Protein AF-0000000077536814 (afdb_homodimer)

Solvent-accessible surface area (backbone atoms only — not comparable to full-atom values): 34846 Å² total; per-residue (Å²): 125,81,82,84,82,74,72,46,80,78,56,89,90,61,61,49,38,73,78,50,55,69,51,70,66,58,46,52,58,55,46,63,73,68,57,80,87,71,76,65,80,80,79,52,71,68,36,74,45,80,50,88,92,28,63,33,37,34,39,66,46,78,23,62,28,64,68,51,63,42,46,37,22,32,36,36,22,57,49,89,55,90,41,65,33,38,38,41,33,38,28,87,66,47,32,38,70,61,44,50,69,45,35,34,54,41,20,74,75,43,26,19,27,39,20,39,21,52,80,19,26,44,78,14,38,45,70,60,20,58,43,34,50,61,50,43,21,52,29,49,53,41,36,36,43,73,74,68,48,64,54,28,32,39,36,24,24,36,59,21,22,56,22,45,49,39,38,34,33,78,38,36,90,28,33,56,17,37,37,44,24,38,57,78,63,91,53,50,44,70,51,40,50,53,63,50,62,54,41,49,40,19,68,77,70,47,57,50,76,41,29,55,59,36,40,51,46,52,50,68,40,34,45,65,45,73,40,74,65,40,70,64,50,48,50,52,38,14,32,43,43,57,37,84,50,23,57,68,24,47,32,44,37,41,42,23,36,46,72,68,34,51,42,42,36,37,69,73,58,28,38,67,43,29,46,31,29,33,34,36,42,35,21,51,55,18,60,63,48,56,59,84,67,67,45,64,72,67,52,46,73,47,28,75,53,31,84,38,78,44,81,43,71,36,64,23,4,61,51,18,60,54,35,24,46,68,61,39,40,53,50,50,54,52,45,51,51,64,37,63,76,104,126,80,80,85,82,72,70,45,79,79,56,89,89,61,61,48,39,74,78,50,54,70,51,70,66,59,47,52,56,54,45,64,73,69,56,79,87,74,77,66,80,78,80,52,72,68,36,73,46,80,51,89,95,27,63,34,37,33,39,66,47,78,23,62,28,62,69,51,63,42,46,35,22,33,35,36,22,55,50,90,55,89,42,64,32,38,38,41,32,37,28,86,68,47,30,39,70,62,42,50,68,46,33,33,54,41,22,74,72,45,26,18,28,36,20,39,21,53,81,18,26,42,77,13,38,46,69,59,19,57,43,34,50,60,49,41,21,52,31,50,52,43,37,36,43,72,74,69,46,63,55,28,34,40,36,25,24,36,60,21,21,58,21,44,49,40,38,35,32,77,38,35,89,27,31,57,17,37,36,43,25,38,59,80,62,92,54,48,44,72,53,40,48,54,61,51,62,54,41,48,40,21,69,76,69,48,58,50,76,41,31,56,59,37,39,51,45,51,51,67,40,33,45,66,45,75,39,73,64,41,70,63,52,47,49,50,38,12,33,42,43,55,35,83,51,24,60,67,25,49,32,43,39,40,43,23,34,46,72,67,34,51,41,43,37,37,68,74,60,27,38,66,43,28,45,33,27,33,35,36,41,35,22,52,54,17,61,63,48,57,58,86,67,67,45,64,72,66,51,46,73,47,28,75,51,31,83,38,78,47,80,43,71,36,65,24,4,60,50,20,59,54,34,24,46,69,61,40,40,53,50,49,53,53,45,52,51,64,36,61,75,104

Secondary structure (DSSP, 8-state):
------PPPPPTT---GGGTPPPHHHHHHHHHHH-S--PPPPP-TT-EEEETTEEEEEEEEEEEETTEEEEEEEEEES---SSPPEEEE--TT--GGGGHHHHHHHHHTT--EEEEPPTTSTTS--SSS--SHHHHHHHHHHHHHHTT--SEEEEE-THHHHHHHHHHHH-TTTEEEEEE-SS--S---GGG-THHHHHHTHHHH-TTT-HHHHHHHHHHHH-SSPPTTHHHHHHHHHHHHTSTTHHHHHHHHHHH--HHHHHHHIIIIIGGG--S-EEEEEETT-SSS-GGG--HHHHHHH-TT-S-EEEEEESSSTTHHHHSHHHHHHHHHHHHHHHHT-/------PPPPPTT---GGGTPPPHHHHHHHHHHH-S--PPPPP-TT-EEEETTEEEEEEEEEEEETTEEEEEEEEEES---SSPPEEEE--TT--GGGGHHHHHHHHHTT--EEEEPPTTSTTS--SSS--SHHHHHHHHHHHHHHTT--SEEEEE-THHHHHHHHHHHH-TTTEEEEEE-SS--S---GGG-THHHHHHTHHHH-TTT-HHHHHHHHHHHH-SSPPTTHHHHHHHHHHHHTSTTHHHHHHHHHHH--HHHHHHHIIIIIGGG--S-EEEEEETT-SSS-GGG--HHHHHHH-TT-S-EEEEEESSSTTHHHHSHHHHHHHHHHHHHHHHT-

Radius of gyration: 26.82 Å; Cα contacts (8 Å, |Δi|>4): 1443; chains: 2; bounding box: 50×74×69 Å

Nearest PDB structures (foldseek):
  7jqy-assembly1_B  TM=7.932E-01  e=2.832E-19  Burkholderia cenocepacia J2315
  7jqx-assembly1_A  TM=7.940E-01  e=9.744E-19  Burkholderia cenocepacia J2315
  7jqz-assembly1_J  TM=7.040E-01  e=1.153E-17  Burkholderia orbicola MC0-3
  4k2a-assembly2_B  TM=7.573E-01  e=2.318E-16  Bradyrhizobium elkanii
  6xy9-assembly1_B  TM=7.364E-01  e=1.354E-15  Bradyrhizobium elkanii USDA 94

Foldseek 3Di:
DFPDDDADDDDPVAFQLVVLFDDPVVLVVVQVVLPDFDADDADDAQDWDADPNWIKGKHWDWFDAQVRTWIKIKIKTADDDDDAAEEEEEAPPFFLLLCVLLRNVVNVVHHIYMYIGQDLFFPIHLDDGDLALLRSLVNVQRVCVVVPQQAYAYAYAHSRLLNVLNNLQVPVVRHLEYAREFADAQHDDVSLVVCLVVLLCCVPPVLLVQLLSNLSSVCSSWKPADFDVNSVSSSVSSNRSPPPNSSPRVSVNSVNDPSVRSNSCNQRPRQCRRQAAYEYEYACAANRDHPVNPDPVVSCVRNVNHPHYYYHHAYIYRSSCRRPVPRVSVVVVVRVVVSVVD/DFPDDDADDDDPVAFQLVVLFDDPVVLVVVDVVLPDFDADDADDAQDWDADPNWIKGKHWDWFDAQVRTWIKIKIKTADDDDDAAEEEEEAPPFFLLLCVLLRNVVNVVHHIYMYIGQDLFFPIHLDDGDLALLRSLVNVQRVCVVVPQQAYAYAYAHSRLLSVLNNLQVPVVRHLEYAREFADAQHDDVSLVVCLVVLLCCVPPVLLVQLLSNLSRVCSSWKPADFVVNSVSSSVSSNRSPPPNSSPRVSVNSVNDPSVRSNSCNQRPRQCRRQAAYEYEYACAANRDHPVVPDPVVSCVRNVRHPHYYYHYAYIYRSSCRRPVPRVSVVVVVRVVVSVVD

Sequence (684 aa):
MAEKLTYTELPPRMKPVSELKPSPEQVVKRLAEFGPLIPRQPDTDGSVEHLCDATFTHHFVESPGDYDTVSFHYVTCGSEGKQKPVVFLHGLPDSWFEWHQHMASLAEDGYFCIAPDLKGYGQSSKEPGDYRHEGAAEQLAAMLLKIGIEKFYLVTHDRGTVQGDYIAALFPDRVLGYVRGEQHLIHYNPALSSQHALFLHAPYNGIMEDPQRLALTAYMWFTAREIPDGAATLQRVAQELAYEGISKAVPRYYGASTFHQEWLDRRRRLMGKWECPIVIMQGYDSPTQPREWFNLEEIQGLVPRAKVLEVKFIPGGHFWPLESPTETTAALREALKVLGNLMAEKLTYTELPPRMKPVSELKPSPEQVVKRLAEFGPLIPRQPDTDGSVEHLCDATFTHHFVESPGDYDTVSFHYVTCGSEGKQKPVVFLHGLPDSWFEWHQHMASLAEDGYFCIAPDLKGYGQSSKEPGDYRHEGAAEQLAAMLLKIGIEKFYLVTHDRGTVQGDYIAALFPDRVLGYVRGEQHLIHYNPALSSQHALFLHAPYNGIMEDPQRLALTAYMWFTAREIPDGAATLQRVAQELAYEGISKAVPRYYGASTFHQEWLDRRRRLMGKWECPIVIMQGYDSPTQPREWFNLEEIQGLVPRAKVLEVKFIPGGHFWPLESPTETTAALREALKVLGNL

Organism: Fusarium solani (NCBI:txid169388)

pLDDT: mean 96.03, std 5.63, range [42.81, 98.94]

InterPro domains:
  IPR000073 Alpha/beta hydrolase fold-1 [PF00561] (84-324)
  IPR000639 Epox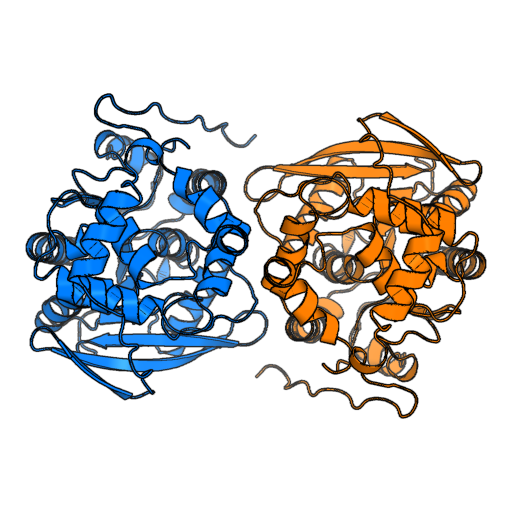ide hydrolase-like [PR00412] (90-108)
  IPR000639 Epoxide hydrolase-like [PR00412] (110-125)
  IPR000639 Epoxide hydrolase-like [PR00412] (168-181)
  IPR000639 Epoxide hydrolase-like [PR00412] (313-335)
  IPR029058 Alpha/Beta hydrolase fold [G3DSA:3.40.50.1820] (40-335)
  IPR029058 Alpha/Beta hydrolase fold [SSF53474] (55-337)

Structure (mmCIF, N/CA/C/O backbone):
data_AF-0000000077536814-model_v1
#
loop_
_entity.id
_entity.type
_entity.pdbx_description
1 polymer 'Alpha/Beta hydrolase protein'
#
loop_
_atom_site.group_PDB
_atom_site.id
_atom_site.type_symbol
_atom_site.label_atom_id
_atom_site.label_alt_id
_atom_site.label_comp_id
_atom_site.label_asym_id
_atom_site.label_entity_id
_atom_site.label_seq_id
_atom_site.pdbx_PDB_ins_code
_atom_site.Cartn_x
_atom_site.Cartn_y
_atom_site.Cartn_z
_atom_site.occupancy
_atom_site.B_iso_or_equiv
_atom_site.auth_seq_id
_atom_site.auth_comp_id
_atom_site.auth_asym_id
_atom_site.auth_atom_id
_atom_site.pdbx_PDB_model_num
ATOM 1 N N . MET A 1 1 ? -24.391 3.895 -11.727 1 43.03 1 MET A N 1
ATOM 2 C CA . MET A 1 1 ? -24.047 3.195 -10.492 1 43.03 1 MET A CA 1
ATOM 3 C C . MET A 1 1 ? -23.406 1.846 -10.789 1 43.03 1 MET A C 1
ATOM 5 O O . MET A 1 1 ? -23.844 1.136 -11.703 1 43.03 1 MET A O 1
ATOM 9 N N . ALA A 1 2 ? -22.203 1.722 -10.297 1 59 2 ALA A N 1
ATOM 10 C CA . ALA A 1 2 ? -21.547 0.442 -10.586 1 59 2 ALA A CA 1
ATOM 11 C C . ALA A 1 2 ? -22.438 -0.725 -10.148 1 59 2 ALA A C 1
ATOM 13 O O . ALA A 1 2 ? -23.188 -0.615 -9.18 1 59 2 ALA A O 1
ATOM 14 N N . GLU A 1 3 ? -22.703 -1.732 -11 1 67.31 3 GLU A N 1
ATOM 15 C CA . GLU A 1 3 ? -23.453 -2.949 -10.711 1 67.31 3 GLU A CA 1
ATOM 16 C C . GLU A 1 3 ? -23.141 -3.471 -9.312 1 67.31 3 GLU A C 1
ATOM 18 O O . GLU A 1 3 ? -21.969 -3.518 -8.914 1 67.31 3 GLU A O 1
ATOM 23 N N . LYS A 1 4 ? -24.156 -3.541 -8.477 1 81.19 4 LYS A N 1
ATOM 24 C CA . LYS A 1 4 ? -23.969 -4.141 -7.156 1 81.19 4 LYS A CA 1
ATOM 25 C C . LYS A 1 4 ? -23.719 -5.645 -7.266 1 81.19 4 LYS A C 1
ATOM 27 O O . LYS A 1 4 ? -24.578 -6.391 -7.734 1 81.19 4 LYS A O 1
ATOM 32 N N . LEU A 1 5 ? -22.531 -6.055 -7.059 1 91.25 5 LEU A N 1
ATOM 33 C CA . LEU A 1 5 ? -22.156 -7.461 -7.098 1 91.25 5 LEU A CA 1
ATOM 34 C C . LEU A 1 5 ? -22.469 -8.141 -5.77 1 91.25 5 LEU A C 1
ATOM 36 O O . LEU A 1 5 ? -22.234 -7.57 -4.703 1 91.25 5 LEU A O 1
ATOM 40 N N . THR A 1 6 ? -23.109 -9.312 -5.883 1 94.25 6 THR A N 1
ATOM 41 C CA . THR A 1 6 ? -23.453 -10.109 -4.703 1 94.25 6 THR A CA 1
ATOM 42 C C . THR A 1 6 ? -22.531 -11.328 -4.59 1 94.25 6 THR A C 1
ATOM 44 O O . THR A 1 6 ? -22.109 -11.875 -5.605 1 94.25 6 THR A O 1
ATOM 47 N N . TYR A 1 7 ? -22.344 -11.734 -3.355 1 96.5 7 TYR A N 1
ATOM 48 C CA . TYR A 1 7 ? -21.531 -12.922 -3.121 1 96.5 7 TYR A CA 1
ATOM 49 C C . TYR A 1 7 ? -22.25 -14.172 -3.623 1 96.5 7 TYR A C 1
ATOM 51 O O . TYR A 1 7 ? -23.469 -14.305 -3.469 1 96.5 7 TYR A O 1
ATOM 59 N N . THR A 1 8 ? -21.5 -15.031 -4.199 1 97.25 8 THR A N 1
ATOM 60 C CA . THR A 1 8 ? -22.062 -16.297 -4.688 1 97.25 8 THR A CA 1
ATOM 61 C C . THR A 1 8 ? -22.172 -17.312 -3.555 1 97.25 8 THR A C 1
ATOM 63 O O . THR A 1 8 ? -21.25 -17.453 -2.752 1 97.25 8 THR A O 1
ATOM 66 N N . GLU A 1 9 ? -23.266 -18 -3.562 1 96.94 9 GLU A N 1
ATOM 67 C CA . GLU A 1 9 ? -23.438 -19.047 -2.561 1 96.94 9 GLU A CA 1
ATOM 68 C C . GLU A 1 9 ? -22.469 -20.203 -2.791 1 96.94 9 GLU A C 1
ATOM 70 O O . GLU A 1 9 ? -22.156 -20.547 -3.934 1 96.94 9 GLU A O 1
ATOM 75 N N . LEU A 1 10 ? -22.047 -20.797 -1.679 1 97.25 10 LEU A N 1
ATOM 76 C CA . LEU A 1 10 ? -21.141 -21.922 -1.794 1 97.25 10 LEU A CA 1
ATOM 77 C C . LEU A 1 10 ? -21.844 -23.125 -2.4 1 97.25 10 LEU A C 1
ATOM 79 O O . LEU A 1 10 ? -22.984 -23.438 -2.035 1 97.25 10 LEU A O 1
ATOM 83 N N . PRO A 1 11 ? -21.219 -23.812 -3.363 1 96.94 11 PRO A N 1
ATOM 84 C CA . PRO A 1 11 ? -21.75 -25.109 -3.75 1 96.94 11 PRO A CA 1
ATOM 85 C C . PRO A 1 11 ? -21.812 -26.094 -2.582 1 96.94 11 PRO A C 1
ATOM 87 O O . PRO A 1 11 ? -21.016 -26 -1.645 1 96.94 11 PRO A O 1
ATOM 90 N N . PRO A 1 12 ? -22.672 -27.094 -2.676 1 95.94 12 PRO A N 1
ATOM 91 C CA . PRO A 1 12 ? -22.875 -28.016 -1.564 1 95.94 12 PRO A CA 1
ATOM 92 C C . PRO A 1 12 ? -21.609 -28.766 -1.176 1 95.94 12 PRO A C 1
ATOM 94 O O . PRO A 1 12 ? -21.422 -29.109 -0.006 1 95.94 12 PRO A O 1
ATOM 97 N N . ARG A 1 13 ? -20.719 -28.938 -2.045 1 94.81 13 ARG A N 1
ATOM 98 C CA . ARG A 1 13 ? -19.516 -29.719 -1.797 1 94.81 13 ARG A CA 1
ATOM 99 C C . ARG A 1 13 ? -18.484 -28.922 -1.023 1 94.81 13 ARG A C 1
ATOM 101 O O . ARG A 1 13 ? -17.531 -29.484 -0.48 1 94.81 13 ARG A O 1
ATOM 108 N N . MET A 1 14 ? -18.672 -27.625 -0.98 1 96.38 14 MET A N 1
ATOM 109 C CA . MET A 1 14 ? -17.625 -26.75 -0.463 1 96.38 14 MET A CA 1
ATOM 110 C C . MET A 1 14 ? -17.844 -26.453 1.016 1 96.38 14 MET A C 1
ATOM 112 O O . MET A 1 14 ? -18.984 -26.344 1.465 1 96.38 14 MET A O 1
ATOM 116 N N . LYS A 1 15 ? -16.797 -26.359 1.771 1 96.25 15 LYS A N 1
ATOM 117 C CA . LYS A 1 15 ? -16.766 -25.875 3.15 1 96.25 15 LYS A CA 1
ATOM 118 C C . LYS A 1 15 ? -15.961 -24.594 3.273 1 96.25 15 LYS A C 1
ATOM 120 O O . LYS A 1 15 ? -15.055 -24.344 2.473 1 96.25 15 LYS A O 1
ATOM 125 N N . PRO A 1 16 ? -16.359 -23.781 4.34 1 96.62 16 PRO A N 1
ATOM 126 C CA . PRO A 1 16 ? -15.492 -22.625 4.582 1 96.62 16 PRO A CA 1
ATOM 127 C C . PRO A 1 16 ? -14.031 -23.016 4.801 1 96.62 16 PRO A C 1
ATOM 129 O O . PRO A 1 16 ? -13.75 -24.016 5.477 1 96.62 16 PRO A O 1
ATOM 132 N N . VAL A 1 17 ? -13.141 -22.234 4.223 1 95.5 17 VAL A N 1
ATOM 133 C CA . VAL A 1 17 ? -11.711 -22.516 4.266 1 95.5 17 VAL A CA 1
ATOM 134 C C . VAL A 1 17 ? -11.25 -22.594 5.719 1 95.5 17 VAL A C 1
ATOM 136 O O . VAL A 1 17 ? -10.352 -23.375 6.047 1 95.5 17 VAL A O 1
ATOM 139 N N . SER A 1 18 ? -11.844 -21.812 6.633 1 94.88 18 SER A N 1
ATOM 140 C CA . SER A 1 18 ? -11.469 -21.781 8.039 1 94.88 18 SER A CA 1
ATOM 141 C C . SER A 1 18 ? -11.664 -23.141 8.695 1 94.88 18 SER A C 1
ATOM 143 O O . SER A 1 18 ? -10.977 -23.469 9.664 1 94.88 18 SER A O 1
ATOM 145 N N . GLU A 1 19 ? -12.586 -23.984 8.148 1 95.5 19 GLU A N 1
ATOM 146 C CA . GLU A 1 19 ? -12.891 -25.297 8.695 1 95.5 19 GLU A CA 1
ATOM 147 C C . GLU A 1 19 ? -11.898 -26.344 8.203 1 95.5 19 GLU A C 1
ATOM 149 O O . GLU A 1 19 ? -11.844 -27.453 8.742 1 95.5 19 GLU A O 1
ATOM 154 N N . LEU A 1 20 ? -11.18 -25.969 7.195 1 95.44 20 LEU A N 1
ATOM 155 C CA . LEU A 1 20 ? -10.281 -26.922 6.559 1 95.44 20 LEU A CA 1
ATOM 156 C C . LEU A 1 20 ? -8.859 -26.781 7.098 1 95.44 20 LEU A C 1
ATOM 158 O O . LEU A 1 20 ? -7.98 -27.578 6.75 1 95.44 20 LEU A O 1
ATOM 162 N N . LYS A 1 21 ? -8.594 -25.781 7.934 1 94 21 LYS A N 1
ATOM 163 C CA . LYS A 1 21 ? -7.246 -25.531 8.445 1 94 21 LYS A CA 1
ATOM 164 C C . LYS A 1 21 ? -6.758 -26.688 9.305 1 94 21 LYS A C 1
ATOM 166 O O . LYS A 1 21 ? -7.469 -27.156 10.203 1 94 21 LYS A O 1
ATOM 171 N N . PRO A 1 22 ? -5.559 -27.188 9 1 95.88 22 PRO A N 1
ATOM 172 C CA . PRO A 1 22 ? -5.031 -28.266 9.852 1 95.88 22 PRO A CA 1
ATOM 173 C C . PRO A 1 22 ? -4.832 -27.812 11.297 1 95.88 22 PRO A C 1
ATOM 175 O O . PRO A 1 22 ? -4.477 -26.656 11.547 1 95.88 22 PRO A O 1
ATOM 178 N N . SER A 1 23 ? -4.961 -28.719 12.234 1 95 23 SER A N 1
ATOM 179 C CA . SER A 1 23 ? -4.746 -28.406 13.641 1 95 23 SER A CA 1
ATOM 180 C C . SER A 1 23 ? -3.268 -28.188 13.945 1 95 23 SER A C 1
ATOM 182 O O . SER A 1 23 ? -2.402 -28.703 13.234 1 95 23 SER A O 1
ATOM 184 N N . PRO A 1 24 ? -3.039 -27.391 14.945 1 93.38 24 PRO A N 1
ATOM 185 C CA . PRO A 1 24 ? -1.639 -27.203 15.336 1 93.38 24 PRO A CA 1
ATOM 186 C C . PRO A 1 24 ? -0.917 -28.516 15.609 1 93.38 24 PRO A C 1
ATOM 188 O O . PRO A 1 24 ? 0.263 -28.656 15.273 1 93.38 24 PRO A O 1
ATOM 191 N N . GLU A 1 25 ? -1.627 -29.469 16.141 1 95.56 25 GLU A N 1
ATOM 192 C CA . GLU A 1 25 ? -1.038 -30.766 16.453 1 95.56 25 GLU A CA 1
ATOM 193 C C . GLU A 1 25 ? -0.624 -31.5 15.188 1 95.56 25 GLU A C 1
ATOM 195 O O . GLU A 1 25 ? 0.443 -32.125 15.141 1 95.56 25 GLU A O 1
ATOM 200 N N . GLN A 1 26 ? -1.442 -31.438 14.172 1 95 26 GLN A N 1
ATOM 201 C CA . GLN A 1 26 ? -1.123 -32.062 12.891 1 95 26 GLN A CA 1
ATOM 202 C C . GLN A 1 26 ? 0.115 -31.438 12.266 1 95 26 GLN A C 1
ATOM 204 O O . GLN A 1 26 ? 0.977 -32.125 11.734 1 95 26 GLN A O 1
ATOM 209 N N . VAL A 1 27 ? 0.211 -30.172 12.391 1 95.19 27 VAL A N 1
ATOM 210 C CA . VAL A 1 27 ? 1.323 -29.438 11.797 1 95.19 27 VAL A CA 1
ATOM 211 C C . VAL A 1 27 ? 2.615 -29.766 12.539 1 95.19 27 VAL A C 1
ATOM 213 O O . VAL A 1 27 ? 3.65 -30.016 11.914 1 95.19 27 VAL A O 1
ATOM 216 N N . VAL A 1 28 ? 2.562 -29.812 13.844 1 94.44 28 VAL A N 1
ATOM 217 C CA . VAL A 1 28 ? 3.729 -30.109 14.664 1 94.44 28 VAL A CA 1
ATOM 218 C C . VAL A 1 28 ? 4.246 -31.5 14.344 1 94.44 28 VAL A C 1
ATOM 220 O O . VAL A 1 28 ? 5.453 -31.719 14.242 1 94.44 28 VAL A O 1
ATOM 223 N N . LYS A 1 29 ? 3.342 -32.406 14.195 1 93.69 29 LYS A N 1
ATOM 224 C CA . LYS A 1 29 ? 3.717 -33.781 13.859 1 93.69 29 LYS A CA 1
ATOM 225 C C . LYS A 1 29 ? 4.449 -33.844 12.523 1 93.69 29 LYS A C 1
ATOM 227 O O . LYS A 1 29 ? 5.484 -34.5 12.406 1 93.69 29 LYS A O 1
ATOM 232 N N . ARG A 1 30 ? 3.879 -33.156 11.578 1 91.94 30 ARG A N 1
ATOM 233 C CA . ARG A 1 30 ? 4.492 -33.188 10.25 1 91.94 30 ARG A CA 1
ATOM 234 C C . ARG A 1 30 ? 5.832 -32.438 10.266 1 91.94 30 ARG A C 1
ATOM 236 O O . ARG A 1 30 ? 6.773 -32.875 9.578 1 91.94 30 ARG A O 1
ATOM 243 N N . LEU A 1 31 ? 5.953 -31.406 11.023 1 93.44 31 LEU A N 1
ATOM 244 C CA . LEU A 1 31 ? 7.188 -30.641 11.125 1 93.44 31 LEU A CA 1
ATOM 245 C C . LEU A 1 31 ? 8.32 -31.5 11.688 1 93.44 31 LEU A C 1
ATOM 247 O O . LEU A 1 31 ? 9.469 -31.359 11.273 1 93.44 31 LEU A O 1
ATOM 251 N N . ALA A 1 32 ? 7.957 -32.312 12.586 1 91.69 32 ALA A N 1
ATOM 252 C CA . ALA A 1 32 ? 8.945 -33.188 13.219 1 91.69 32 ALA A CA 1
ATOM 253 C C . ALA A 1 32 ? 9.57 -34.125 12.211 1 91.69 32 ALA A C 1
ATOM 255 O O . ALA A 1 32 ? 10.719 -34.562 12.359 1 91.69 32 ALA A O 1
ATOM 256 N N . GLU A 1 33 ? 8.867 -34.406 11.188 1 88.56 33 GLU A N 1
ATOM 257 C CA . GLU A 1 33 ? 9.359 -35.312 10.148 1 88.56 33 GLU A CA 1
ATOM 258 C C . GLU A 1 33 ? 10.383 -34.594 9.258 1 88.56 33 GLU A C 1
ATOM 260 O O . GLU A 1 33 ? 11.195 -35.25 8.602 1 88.56 33 GLU A O 1
ATOM 265 N N . PHE A 1 34 ? 10.367 -33.312 9.102 1 89 34 PHE A N 1
ATOM 266 C CA . PHE A 1 34 ? 11.219 -32.531 8.203 1 89 34 PHE A CA 1
ATOM 267 C C . PHE A 1 34 ? 12.508 -32.125 8.898 1 89 34 PHE A C 1
ATOM 269 O O . PHE A 1 34 ? 13.531 -31.906 8.25 1 89 34 PHE A O 1
ATOM 276 N N . GLY A 1 35 ? 12.57 -32.094 10.258 1 86.62 35 GLY A N 1
ATOM 277 C CA . GLY A 1 35 ? 13.719 -31.531 10.961 1 86.62 35 GLY A CA 1
ATOM 278 C C . GLY A 1 35 ? 13.844 -30.031 10.797 1 86.62 35 GLY A C 1
ATOM 279 O O . GLY A 1 35 ? 12.961 -29.391 10.234 1 86.62 35 GLY A O 1
ATOM 280 N N . PRO A 1 36 ? 14.953 -29.438 11.266 1 91.12 36 PRO A N 1
ATOM 281 C CA . PRO A 1 36 ? 15.141 -27.984 11.18 1 91.12 36 PRO A CA 1
ATOM 282 C C . PRO A 1 36 ? 15.398 -27.516 9.75 1 91.12 36 PRO A C 1
ATOM 284 O O . PRO A 1 36 ? 16.031 -28.219 8.961 1 91.12 36 PRO A O 1
ATOM 287 N N . LEU A 1 37 ? 14.906 -26.391 9.43 1 94.62 37 LEU A N 1
ATOM 288 C CA . LEU A 1 37 ? 15.148 -25.797 8.117 1 94.62 37 LEU A CA 1
ATOM 289 C C . LEU A 1 37 ? 16.594 -25.344 7.984 1 94.62 37 LEU A C 1
ATOM 291 O O . LEU A 1 37 ? 17.109 -24.641 8.852 1 94.62 37 LEU A O 1
ATOM 295 N N . ILE A 1 38 ? 17.266 -25.766 7.012 1 93.75 38 ILE A N 1
ATOM 296 C CA . ILE A 1 38 ? 18.578 -25.266 6.652 1 93.75 38 ILE A CA 1
ATOM 297 C C . ILE A 1 38 ? 18.453 -24.203 5.562 1 93.75 38 ILE A C 1
ATOM 299 O O . ILE A 1 38 ? 18.078 -24.5 4.426 1 93.75 38 ILE A O 1
ATOM 303 N N . PRO A 1 39 ? 18.719 -23 5.859 1 94.75 39 PRO A N 1
ATOM 304 C CA . PRO A 1 39 ? 18.578 -21.938 4.859 1 94.75 39 PRO A CA 1
ATOM 305 C C . PRO A 1 39 ? 19.484 -22.141 3.646 1 94.75 39 PRO A C 1
ATOM 307 O O . PRO A 1 39 ? 20.562 -22.703 3.771 1 94.75 39 PRO A O 1
ATOM 310 N N . ARG A 1 40 ? 19.016 -21.703 2.531 1 95.19 40 ARG A N 1
ATOM 311 C CA . ARG A 1 40 ? 19.812 -21.719 1.312 1 95.19 40 ARG A CA 1
ATOM 312 C C . ARG A 1 40 ? 20.688 -20.469 1.21 1 95.19 40 ARG A C 1
ATOM 314 O O . ARG A 1 40 ? 20.281 -19.391 1.651 1 95.19 40 ARG A O 1
ATOM 321 N N . GLN A 1 41 ? 21.859 -20.672 0.695 1 95.69 41 GLN A N 1
ATOM 322 C CA . GLN A 1 41 ? 22.656 -19.5 0.352 1 95.69 41 GLN A CA 1
ATOM 323 C C . GLN A 1 41 ? 22.016 -18.719 -0.796 1 95.69 41 GLN A C 1
ATOM 325 O O . GLN A 1 41 ? 21.641 -19.297 -1.815 1 95.69 41 GLN A O 1
ATOM 330 N N . PRO A 1 42 ? 21.844 -17.484 -0.592 1 97.62 42 PRO A N 1
ATOM 331 C CA . PRO A 1 42 ? 21.281 -16.688 -1.688 1 97.62 42 PRO A CA 1
ATOM 332 C C . PRO A 1 42 ? 22.078 -16.828 -2.986 1 97.62 42 PRO A C 1
ATOM 334 O O . PRO A 1 42 ? 23.297 -16.969 -2.953 1 97.62 42 PRO A O 1
ATOM 337 N N . ASP A 1 43 ? 21.375 -16.797 -4.059 1 98.31 43 ASP A N 1
ATOM 338 C CA . ASP A 1 43 ? 21.984 -16.812 -5.383 1 98.31 43 ASP A CA 1
ATOM 339 C C . ASP A 1 43 ? 22.578 -15.461 -5.742 1 98.31 43 ASP A C 1
ATOM 341 O O . ASP A 1 43 ? 22.312 -14.461 -5.07 1 98.31 43 ASP A O 1
ATOM 345 N N . THR A 1 44 ? 23.469 -15.469 -6.746 1 97.94 44 THR A N 1
ATOM 346 C CA . THR A 1 44 ? 23.969 -14.266 -7.395 1 97.94 44 THR A CA 1
ATOM 347 C C . THR A 1 44 ? 23.656 -14.273 -8.883 1 97.94 44 THR A C 1
ATOM 349 O O . THR A 1 44 ? 23.219 -15.297 -9.422 1 97.94 44 THR A O 1
ATOM 352 N N . ASP A 1 45 ? 23.797 -13.164 -9.523 1 98.5 45 ASP A N 1
ATOM 353 C CA . ASP A 1 45 ? 23.531 -13.102 -10.953 1 98.5 45 ASP A CA 1
ATOM 354 C C . ASP A 1 45 ? 24.406 -14.094 -11.719 1 98.5 45 ASP A C 1
ATOM 356 O O . ASP A 1 45 ? 25.625 -14.094 -11.562 1 98.5 45 ASP A O 1
ATOM 360 N N . GLY A 1 46 ? 23.781 -14.93 -12.438 1 98.25 46 GLY A N 1
ATOM 361 C CA . GLY A 1 46 ? 24.5 -15.922 -13.203 1 98.25 46 GLY A CA 1
ATOM 362 C C . GLY A 1 46 ? 24.578 -17.266 -12.516 1 98.25 46 GLY A C 1
ATOM 363 O O . GLY A 1 46 ? 25.031 -18.25 -13.102 1 98.25 46 GLY A O 1
ATOM 364 N N . SER A 1 47 ? 24.156 -17.328 -11.258 1 98.56 47 SER A N 1
ATOM 365 C CA . SER A 1 47 ? 24.125 -18.609 -10.57 1 98.56 47 SER A CA 1
ATOM 366 C C . SER A 1 47 ? 23.328 -19.641 -11.367 1 98.56 47 SER A C 1
ATOM 368 O O . SER A 1 47 ? 22.328 -19.297 -12 1 98.56 47 SER A O 1
ATOM 370 N N . VAL A 1 48 ? 23.734 -20.922 -11.289 1 98.38 48 VAL A N 1
ATOM 371 C CA . VAL A 1 48 ? 23.094 -21.969 -12.07 1 98.38 48 VAL A CA 1
ATOM 372 C C . VAL A 1 48 ? 22.641 -23.094 -11.141 1 98.38 48 VAL A C 1
ATOM 3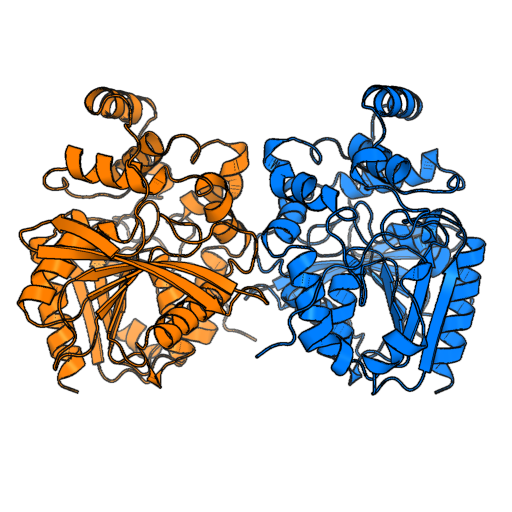74 O O . VAL A 1 48 ? 23.328 -23.422 -10.164 1 98.38 48 VAL A O 1
ATOM 377 N N . GLU A 1 49 ? 21.484 -23.578 -11.391 1 97.5 49 GLU A N 1
ATOM 378 C CA . GLU A 1 49 ? 20.953 -24.781 -10.766 1 97.5 49 GLU A CA 1
ATOM 379 C C . GLU A 1 49 ? 20.547 -25.812 -11.812 1 97.5 49 GLU A C 1
ATOM 381 O O . GLU A 1 49 ? 20.062 -25.453 -12.883 1 97.5 49 GLU A O 1
ATOM 386 N N . HIS A 1 50 ? 20.812 -27.062 -11.492 1 97.75 50 HIS A N 1
ATOM 387 C CA . HIS A 1 50 ? 20.328 -28.156 -12.336 1 97.75 50 HIS A CA 1
ATOM 388 C C . HIS A 1 50 ? 19.172 -28.891 -11.68 1 97.75 50 HIS A C 1
ATOM 390 O O . HIS A 1 50 ? 19.344 -29.531 -10.641 1 97.75 50 HIS A O 1
ATOM 396 N N . LEU A 1 51 ? 18.047 -28.734 -12.297 1 96.94 51 LEU A N 1
ATOM 397 C CA . LEU A 1 51 ? 16.812 -29.359 -11.836 1 96.94 51 LEU A CA 1
ATOM 398 C C . LEU A 1 51 ? 16.094 -30.062 -12.984 1 96.94 51 LEU A C 1
ATOM 400 O O . LEU A 1 51 ? 16.016 -29.531 -14.094 1 96.94 51 LEU A O 1
ATOM 404 N N . CYS A 1 52 ? 15.516 -31.266 -12.766 1 96.06 52 CYS A N 1
ATOM 405 C CA . CYS A 1 52 ? 14.734 -32 -13.758 1 96.06 52 CYS A CA 1
ATOM 406 C C . CYS A 1 52 ? 15.5 -32.125 -15.062 1 96.06 52 CYS A C 1
ATOM 408 O O . CYS A 1 52 ? 14.938 -31.938 -16.141 1 96.06 52 CYS A O 1
ATOM 410 N N . ASP A 1 53 ? 16.844 -32.25 -14.984 1 94.81 53 ASP A N 1
ATOM 411 C CA . ASP A 1 53 ? 17.734 -32.438 -16.125 1 94.81 53 ASP A CA 1
ATOM 412 C C . ASP A 1 53 ? 17.797 -31.203 -17 1 94.81 53 ASP A C 1
ATOM 414 O O . ASP A 1 53 ? 17.984 -31.297 -18.219 1 94.81 53 ASP A O 1
ATOM 418 N N . ALA A 1 54 ? 17.422 -30.094 -16.453 1 97.81 54 ALA A N 1
ATOM 419 C CA . ALA A 1 54 ? 17.516 -28.812 -17.141 1 97.81 54 ALA A CA 1
ATOM 420 C C . ALA A 1 54 ? 18.391 -27.828 -16.359 1 97.81 54 ALA A C 1
ATOM 422 O O . ALA A 1 54 ? 18.625 -28.016 -15.156 1 97.81 54 ALA A O 1
ATOM 423 N N . THR A 1 55 ? 18.891 -26.875 -17.047 1 98.19 55 THR A N 1
ATOM 424 C CA . THR A 1 55 ? 19.703 -25.828 -16.438 1 98.19 55 THR A CA 1
ATOM 425 C C . THR A 1 55 ? 18.875 -24.578 -16.188 1 98.19 55 THR A C 1
ATOM 427 O O . THR A 1 55 ? 18.219 -24.062 -17.094 1 98.19 55 THR A O 1
ATOM 430 N N . PHE A 1 56 ? 18.875 -24.172 -14.977 1 98.75 56 PHE A N 1
ATOM 431 C CA . PHE A 1 56 ? 18.219 -22.922 -14.57 1 98.75 56 PHE A CA 1
ATOM 432 C C . PHE A 1 56 ? 19.25 -21.859 -14.227 1 98.75 56 PHE A C 1
ATOM 434 O O . PHE A 1 56 ? 20.219 -22.125 -13.516 1 98.75 56 PHE A O 1
ATOM 441 N N . THR A 1 57 ? 19.094 -20.641 -14.711 1 98.75 57 THR A N 1
ATOM 442 C CA . THR A 1 57 ? 20.016 -19.531 -14.43 1 98.75 57 THR A CA 1
ATOM 443 C C . THR A 1 57 ? 19.297 -18.438 -13.656 1 98.75 57 THR A C 1
ATOM 445 O O . THR A 1 57 ? 18.203 -18.016 -14.031 1 98.75 57 THR A O 1
ATOM 448 N N . HIS A 1 58 ? 19.906 -18.062 -12.578 1 98.81 58 HIS A N 1
ATOM 449 C CA . HIS A 1 58 ? 19.391 -16.969 -11.758 1 98.81 58 HIS A CA 1
ATOM 450 C C . HIS A 1 58 ? 19.906 -15.625 -12.242 1 98.81 58 HIS A C 1
ATOM 452 O O . HIS A 1 58 ? 21.078 -15.492 -12.602 1 98.81 58 HIS A O 1
ATOM 458 N N . HIS A 1 59 ? 18.984 -14.672 -12.289 1 98.88 59 HIS A N 1
ATOM 459 C CA . HIS A 1 59 ? 19.328 -13.328 -12.727 1 98.88 59 HIS A CA 1
ATOM 460 C C . HIS A 1 59 ? 18.812 -12.281 -11.742 1 98.88 59 HIS A C 1
ATOM 462 O O . HIS A 1 59 ? 17.828 -12.531 -11.023 1 98.88 59 HIS A O 1
ATOM 468 N N . PHE A 1 60 ? 19.484 -11.188 -11.711 1 98.81 60 PHE A N 1
ATOM 469 C CA . PHE A 1 60 ? 19.062 -10.008 -10.953 1 98.81 60 PHE A CA 1
ATOM 470 C C . PHE A 1 60 ? 19.062 -8.773 -11.844 1 98.81 60 PHE A C 1
ATOM 472 O O . PHE A 1 60 ? 19.969 -8.594 -12.664 1 98.81 60 PHE A O 1
ATOM 479 N N . VAL A 1 61 ? 18.047 -7.926 -11.68 1 98.75 61 VAL A N 1
ATOM 480 C CA . VAL A 1 61 ? 17.969 -6.707 -12.477 1 98.75 61 VAL A CA 1
ATOM 481 C C . VAL A 1 61 ? 17.312 -5.59 -11.672 1 98.75 61 VAL A C 1
ATOM 483 O O . VAL A 1 61 ? 16.391 -5.84 -10.898 1 98.75 61 VAL A O 1
ATOM 486 N N . GLU A 1 62 ? 17.844 -4.383 -11.758 1 98.25 62 GLU A N 1
ATOM 487 C CA . GLU A 1 62 ? 17.172 -3.174 -11.281 1 98.25 62 GLU A CA 1
ATOM 488 C C . GLU A 1 62 ? 16.266 -2.58 -12.367 1 98.25 62 GLU A C 1
ATOM 490 O O . GLU A 1 62 ? 16.719 -2.354 -13.492 1 98.25 62 GLU A O 1
ATOM 495 N N . SER A 1 63 ? 15.07 -2.385 -12.07 1 98.19 63 SER A N 1
ATOM 496 C CA . SER A 1 63 ? 14.117 -1.852 -13.031 1 98.19 63 SER A CA 1
ATOM 497 C C . SER A 1 63 ? 13.312 -0.701 -12.438 1 98.19 63 SER A C 1
ATOM 499 O O . SER A 1 63 ? 13.195 -0.583 -11.219 1 98.19 63 SER A O 1
ATOM 501 N N . PRO A 1 64 ? 12.797 0.195 -13.289 1 96.38 64 PRO A N 1
ATOM 502 C CA . PRO A 1 64 ? 12.023 1.328 -12.773 1 96.38 64 PRO A CA 1
ATOM 503 C C . PRO A 1 64 ? 10.82 0.892 -11.945 1 96.38 64 PRO A C 1
ATOM 505 O O . PRO A 1 64 ? 10.102 -0.036 -12.336 1 96.38 64 PRO A O 1
ATOM 508 N N . GLY A 1 65 ? 10.648 1.488 -10.836 1 96.88 65 GLY A N 1
ATOM 509 C CA . GLY A 1 65 ? 9.523 1.245 -9.945 1 96.88 65 GLY A CA 1
ATOM 510 C C . GLY A 1 65 ? 9.641 1.979 -8.625 1 96.88 65 GLY A C 1
ATOM 511 O O . GLY A 1 65 ? 10.742 2.361 -8.211 1 96.88 65 GLY A O 1
ATOM 512 N N . ASP A 1 66 ? 8.508 2.254 -7.977 1 96.56 66 ASP A N 1
ATOM 513 C CA . ASP A 1 66 ? 8.461 2.873 -6.656 1 96.56 66 ASP A CA 1
ATOM 514 C C . ASP A 1 66 ? 9.164 4.23 -6.66 1 96.56 66 ASP A C 1
ATOM 516 O O . ASP A 1 66 ? 9.945 4.535 -5.758 1 96.56 66 ASP A O 1
ATOM 520 N N . TYR A 1 67 ? 8.906 4.965 -7.727 1 92 67 TYR A N 1
ATOM 521 C CA . TYR A 1 67 ? 9.43 6.309 -7.93 1 92 67 TYR A CA 1
ATOM 522 C C . TYR A 1 67 ? 10.953 6.289 -7.988 1 92 67 TYR A C 1
ATOM 524 O O . TYR A 1 67 ? 11.602 7.336 -7.891 1 92 67 TYR A O 1
ATOM 532 N N . ASP A 1 68 ? 11.508 5.098 -8.094 1 94.62 68 ASP A N 1
ATOM 533 C CA . ASP A 1 68 ? 12.938 4.84 -8.18 1 94.62 68 ASP A CA 1
ATOM 534 C C . ASP A 1 68 ? 13.227 3.561 -8.961 1 94.62 68 ASP A C 1
ATOM 536 O O . ASP A 1 68 ? 12.906 3.475 -10.156 1 94.62 68 ASP A O 1
ATOM 540 N N . THR A 1 69 ? 13.828 2.57 -8.336 1 96.38 69 THR A N 1
ATOM 541 C CA . THR A 1 69 ? 14.047 1.257 -8.93 1 96.38 69 THR A CA 1
ATOM 542 C C . THR A 1 69 ? 13.609 0.151 -7.977 1 96.38 69 THR A C 1
ATOM 544 O O . THR A 1 69 ? 13.5 0.376 -6.77 1 96.38 69 THR A O 1
ATOM 547 N N . VAL A 1 70 ? 13.273 -0.932 -8.547 1 98.12 70 VAL A N 1
ATOM 548 C CA . VAL A 1 70 ? 12.953 -2.16 -7.828 1 98.12 70 VAL A CA 1
ATOM 549 C C . VAL A 1 70 ? 13.852 -3.293 -8.312 1 98.12 70 VAL A C 1
ATOM 551 O O . VAL A 1 70 ? 14.023 -3.486 -9.516 1 98.12 70 VAL A O 1
ATOM 554 N N . SER A 1 71 ? 14.438 -3.998 -7.387 1 98.5 71 SER A N 1
ATOM 555 C CA . SER A 1 71 ? 15.281 -5.137 -7.734 1 98.5 71 SER A CA 1
ATOM 556 C C . SER A 1 71 ? 14.453 -6.41 -7.895 1 98.5 71 SER A C 1
ATOM 558 O O . SER A 1 71 ? 13.672 -6.762 -7.008 1 98.5 71 SER A O 1
ATOM 560 N N . PHE A 1 72 ? 14.664 -7.082 -9.016 1 98.88 72 PHE A N 1
ATOM 561 C CA . PHE A 1 72 ? 13.977 -8.352 -9.242 1 98.88 72 PHE A CA 1
ATOM 562 C C . PHE A 1 72 ? 14.984 -9.484 -9.406 1 98.88 72 PHE A C 1
ATOM 564 O O . PHE A 1 72 ? 16 -9.328 -10.086 1 98.88 72 PHE A O 1
ATOM 571 N N . HIS A 1 73 ? 14.68 -10.547 -8.75 1 98.94 73 HIS A N 1
ATOM 572 C CA . HIS A 1 73 ? 15.258 -11.852 -9.055 1 98.94 73 HIS A CA 1
ATOM 573 C C . HIS A 1 73 ? 14.367 -12.641 -10.008 1 98.94 73 HIS A C 1
ATOM 575 O O . HIS A 1 73 ? 13.141 -12.648 -9.852 1 98.94 73 HIS A O 1
ATOM 581 N N . TYR A 1 74 ? 14.945 -13.219 -11.016 1 98.94 74 TYR A N 1
ATOM 582 C CA . TYR A 1 74 ? 14.195 -14.109 -11.898 1 98.94 74 TYR A CA 1
ATOM 583 C C . TYR A 1 74 ? 15.07 -15.266 -12.383 1 98.94 74 TYR A C 1
ATOM 585 O O . TYR A 1 74 ? 16.297 -15.18 -12.336 1 98.94 74 TYR A O 1
ATOM 593 N N . VAL A 1 75 ? 14.406 -16.281 -12.766 1 98.88 75 VAL A N 1
ATOM 594 C CA . VAL A 1 75 ? 15.086 -17.484 -13.211 1 98.88 75 VAL A CA 1
ATOM 595 C C . VAL A 1 75 ? 14.68 -17.828 -14.641 1 98.88 75 VAL A C 1
ATOM 597 O O . VAL A 1 75 ? 13.5 -17.719 -14.992 1 98.88 75 VAL A O 1
ATOM 600 N N . THR A 1 76 ? 15.656 -18.234 -15.414 1 98.56 76 THR A N 1
ATOM 601 C CA . THR A 1 76 ? 15.367 -18.625 -16.797 1 98.56 76 THR A CA 1
ATOM 602 C C . THR A 1 76 ? 15.719 -20.078 -17.031 1 98.56 76 THR A C 1
ATOM 604 O O . THR A 1 76 ? 16.578 -20.641 -16.344 1 98.56 76 THR A O 1
ATOM 607 N N . CYS A 1 77 ? 15.062 -20.672 -17.891 1 98.31 77 CYS A N 1
ATOM 608 C CA . CYS A 1 77 ? 15.305 -22.031 -18.406 1 98.31 77 CYS A CA 1
ATOM 609 C C . CYS A 1 77 ? 14.977 -22.109 -19.891 1 98.31 77 CYS A C 1
ATOM 611 O O . CYS A 1 77 ? 13.914 -21.656 -20.328 1 98.31 77 CYS A O 1
ATOM 613 N N . GLY A 1 78 ? 15.844 -22.688 -20.609 1 96.25 78 GLY A N 1
ATOM 614 C CA . GLY A 1 78 ? 15.711 -22.688 -22.062 1 96.25 78 GLY A CA 1
ATOM 615 C C . GLY A 1 78 ? 16.391 -21.516 -22.719 1 96.25 78 GLY A C 1
ATOM 616 O O . GLY A 1 78 ? 17.047 -20.703 -22.062 1 96.25 78 GLY A O 1
ATOM 617 N N . SER A 1 79 ? 16.438 -21.469 -24.078 1 88.94 79 SER A N 1
ATOM 618 C CA . SER A 1 79 ? 17.109 -20.406 -24.828 1 88.94 79 SER A CA 1
ATOM 619 C C . SER A 1 79 ? 16.109 -19.641 -25.703 1 88.94 79 SER A C 1
ATOM 621 O O . SER A 1 79 ? 15.07 -20.172 -26.094 1 88.94 79 SER A O 1
ATOM 623 N N . GLU A 1 80 ? 16.609 -18.422 -25.797 1 83.44 80 GLU A N 1
ATOM 624 C CA . GLU A 1 80 ? 15.797 -17.609 -26.703 1 83.44 80 GLU A CA 1
ATOM 625 C C . GLU A 1 80 ? 15.805 -18.203 -28.125 1 83.44 80 GLU A C 1
ATOM 627 O O . GLU A 1 80 ? 16.844 -18.641 -28.609 1 83.44 80 GLU A O 1
ATOM 632 N N . GLY A 1 81 ? 14.633 -18.469 -28.609 1 76.44 81 GLY A N 1
ATOM 633 C CA . GLY A 1 81 ? 14.5 -19.031 -29.938 1 76.44 81 GLY A CA 1
ATOM 634 C C . GLY A 1 81 ? 13.281 -18.516 -30.688 1 76.44 81 GLY A C 1
ATOM 635 O O . GLY A 1 81 ? 12.961 -17.328 -30.609 1 76.44 81 GLY A O 1
ATOM 636 N N . LYS A 1 82 ? 12.852 -19.438 -31.422 1 70.38 82 LYS A N 1
ATOM 637 C CA . LYS A 1 82 ? 11.719 -19.094 -32.281 1 70.38 82 LYS A CA 1
ATOM 638 C C . LYS A 1 82 ? 10.445 -18.922 -31.453 1 70.38 82 LYS A C 1
ATOM 640 O O . LYS A 1 82 ? 9.602 -18.078 -31.781 1 70.38 82 LYS A O 1
ATOM 645 N N . GLN A 1 83 ? 10.406 -19.609 -30.453 1 74.75 83 GLN A N 1
ATOM 646 C CA . GLN A 1 83 ? 9.195 -19.516 -29.641 1 74.75 83 GLN A CA 1
ATOM 647 C C . GLN A 1 83 ? 9.227 -18.266 -28.766 1 74.75 83 GLN A C 1
ATOM 649 O O . GLN A 1 83 ? 10.297 -17.844 -28.328 1 74.75 83 GLN A O 1
ATOM 654 N N . LYS A 1 84 ? 8.039 -17.781 -28.578 1 85.75 84 LYS A N 1
ATOM 655 C CA . LYS A 1 84 ? 7.91 -16.625 -27.688 1 85.75 84 LYS A CA 1
ATOM 656 C C . LYS A 1 84 ? 8.109 -17.047 -26.234 1 85.75 84 LYS A C 1
ATOM 658 O O . LYS A 1 84 ? 7.785 -18.172 -25.859 1 85.75 84 LYS A O 1
ATOM 663 N N . PRO A 1 85 ? 8.617 -16.188 -25.453 1 96.25 85 PRO A N 1
ATOM 664 C CA . PRO A 1 85 ? 8.906 -16.516 -24.062 1 96.25 85 PRO A CA 1
ATOM 665 C C . PRO A 1 85 ? 7.645 -16.766 -23.234 1 96.25 85 PRO A C 1
ATOM 667 O O . PRO A 1 85 ? 6.582 -16.219 -23.562 1 96.25 85 PRO A O 1
ATOM 670 N N . VAL A 1 86 ? 7.727 -17.641 -22.312 1 98.44 86 VAL A N 1
ATOM 671 C CA . VAL A 1 86 ? 6.664 -17.906 -21.344 1 98.44 86 VAL A CA 1
ATOM 672 C C . VAL A 1 86 ? 7.066 -17.375 -19.969 1 98.44 86 VAL A C 1
ATOM 674 O O . VAL A 1 86 ? 8.117 -17.734 -19.438 1 98.44 86 VAL A O 1
ATOM 677 N N . VAL A 1 87 ? 6.27 -16.484 -19.422 1 98.88 87 VAL A N 1
ATOM 678 C CA . VAL A 1 87 ? 6.5 -15.922 -18.094 1 98.88 87 VAL A CA 1
ATOM 679 C C . VAL A 1 87 ? 5.59 -16.609 -17.078 1 98.88 87 VAL A C 1
ATOM 681 O O . VAL A 1 87 ? 4.383 -16.719 -17.281 1 98.88 87 VAL A O 1
ATOM 684 N N . PHE A 1 88 ? 6.191 -17.062 -15.969 1 98.94 88 PHE A N 1
ATOM 685 C CA . PHE A 1 88 ? 5.473 -17.781 -14.93 1 98.94 88 PHE A CA 1
ATOM 686 C C . PHE A 1 88 ? 5.406 -16.969 -13.641 1 98.94 88 PHE A C 1
ATOM 688 O O . PHE A 1 88 ? 6.434 -16.516 -13.133 1 98.94 88 PHE A O 1
ATOM 695 N N . LEU A 1 89 ? 4.215 -16.766 -13.086 1 98.94 89 LEU A N 1
ATOM 696 C CA . LEU A 1 89 ? 4.059 -16.031 -11.836 1 98.94 89 LEU A CA 1
ATOM 697 C C . LEU A 1 89 ? 3.553 -16.953 -10.727 1 98.94 89 LEU A C 1
ATOM 699 O O . LEU A 1 89 ? 2.551 -17.641 -10.898 1 98.94 89 LEU A O 1
ATOM 703 N N . HIS A 1 90 ? 4.223 -16.891 -9.609 1 98.88 90 HIS A N 1
ATOM 704 C CA . HIS A 1 90 ? 3.928 -17.766 -8.477 1 98.88 90 HIS A CA 1
ATOM 705 C C . HIS A 1 90 ? 3 -17.078 -7.484 1 98.88 90 HIS A C 1
ATOM 707 O O . HIS A 1 90 ? 2.637 -15.906 -7.672 1 98.88 90 HIS A O 1
ATOM 713 N N . GLY A 1 91 ? 2.564 -17.812 -6.484 1 98.31 91 GLY A N 1
ATOM 714 C CA . GLY A 1 91 ? 1.789 -17.266 -5.387 1 98.31 91 GLY A CA 1
ATOM 715 C C . GLY A 1 91 ? 2.414 -17.5 -4.027 1 98.31 91 GLY A C 1
ATOM 716 O O . GLY A 1 91 ? 3.625 -17.719 -3.924 1 98.31 91 GLY A O 1
ATOM 717 N N . LEU A 1 92 ? 1.658 -17.344 -3.031 1 98.19 92 LEU A N 1
ATOM 718 C CA . LEU A 1 92 ? 2.068 -17.609 -1.656 1 98.19 92 LEU A CA 1
ATOM 719 C C . LEU A 1 92 ? 1.73 -19.047 -1.254 1 98.19 92 LEU A C 1
ATOM 721 O O . LEU A 1 92 ? 0.604 -19.5 -1.46 1 98.19 92 LEU A O 1
ATOM 725 N N . PRO A 1 93 ? 2.668 -19.688 -0.628 1 98.12 93 PRO A N 1
ATOM 726 C CA . PRO A 1 93 ? 3.971 -19.312 -0.074 1 98.12 93 PRO A CA 1
ATOM 727 C C . PRO A 1 93 ? 5.129 -19.641 -1.017 1 98.12 93 PRO A C 1
ATOM 729 O O . PRO A 1 93 ? 6.25 -19.875 -0.563 1 98.12 93 PRO A O 1
ATOM 732 N N . ASP A 1 94 ? 4.863 -19.625 -2.297 1 98.56 94 ASP A N 1
ATOM 733 C CA . ASP A 1 94 ? 5.816 -20.188 -3.25 1 98.56 94 ASP A CA 1
ATOM 734 C C . ASP A 1 94 ? 6.734 -19.109 -3.811 1 98.56 94 ASP A C 1
ATOM 736 O O . ASP A 1 94 ? 6.91 -18.062 -3.195 1 98.56 94 ASP A O 1
ATOM 740 N N . SER A 1 95 ? 7.539 -19.438 -4.766 1 98.81 95 SER A N 1
ATOM 741 C CA . SER A 1 95 ? 8.508 -18.672 -5.539 1 98.81 95 SER A CA 1
ATOM 742 C C . SER A 1 95 ? 8.586 -19.172 -6.98 1 98.81 95 SER A C 1
ATOM 744 O O . SER A 1 95 ? 7.77 -19.984 -7.402 1 98.81 95 SER A O 1
ATOM 746 N N . TRP A 1 96 ? 9.602 -18.641 -7.672 1 98.88 96 TRP A N 1
ATOM 747 C CA . TRP A 1 96 ? 9.812 -19.141 -9.023 1 98.88 96 TRP A CA 1
ATOM 748 C C . TRP A 1 96 ? 9.812 -20.656 -9.047 1 98.88 96 TRP A C 1
ATOM 750 O O . TRP A 1 96 ? 9.383 -21.266 -10.031 1 98.88 96 TRP A O 1
ATOM 760 N N . PHE A 1 97 ? 10.203 -21.297 -7.973 1 98.81 97 PHE A N 1
ATOM 761 C CA . PHE A 1 97 ? 10.453 -22.719 -7.879 1 98.81 97 PHE A CA 1
ATOM 762 C C . PHE A 1 97 ? 9.164 -23.516 -8.094 1 98.81 97 PHE A C 1
ATOM 764 O O . PHE A 1 97 ? 9.211 -24.688 -8.477 1 98.81 97 PHE A O 1
ATOM 771 N N . GLU A 1 98 ? 8.047 -22.891 -7.852 1 98.62 98 GLU A N 1
ATOM 772 C CA . GLU A 1 98 ? 6.754 -23.516 -8.078 1 98.62 98 GLU A CA 1
ATOM 773 C C . GLU A 1 98 ? 6.652 -24.078 -9.5 1 98.62 98 GLU A C 1
ATOM 775 O O . GLU A 1 98 ? 5.961 -25.062 -9.742 1 98.62 98 GLU A O 1
ATOM 780 N N . TRP A 1 99 ? 7.414 -23.5 -10.43 1 98.81 99 TRP A N 1
ATOM 781 C CA . TRP A 1 99 ? 7.207 -23.75 -11.852 1 98.81 99 TRP A CA 1
ATOM 782 C C . TRP A 1 99 ? 8.352 -24.578 -12.43 1 98.81 99 TRP A C 1
ATOM 784 O O . TRP A 1 99 ? 8.367 -24.875 -13.625 1 98.81 99 TRP A O 1
ATOM 794 N N . HIS A 1 100 ? 9.32 -25.047 -11.648 1 98.69 100 HIS A N 1
ATOM 795 C CA . HIS A 1 100 ? 10.586 -25.578 -12.156 1 98.69 100 HIS A CA 1
ATOM 796 C C . HIS A 1 100 ? 10.359 -26.781 -13.055 1 98.69 100 HIS A C 1
ATOM 798 O O . HIS A 1 100 ? 11 -26.922 -14.094 1 98.69 100 HIS A O 1
ATOM 804 N N . GLN A 1 101 ? 9.398 -27.672 -12.742 1 98.44 101 GLN A N 1
ATOM 805 C CA . GLN A 1 101 ? 9.172 -28.859 -13.547 1 98.44 101 GLN A CA 1
ATOM 806 C C . GLN A 1 101 ? 8.586 -28.5 -14.906 1 98.44 101 GLN A C 1
ATOM 808 O O . GLN A 1 101 ? 8.945 -29.109 -15.922 1 98.44 101 GLN A O 1
ATOM 813 N N . HIS A 1 102 ? 7.723 -27.562 -14.891 1 98.75 102 HIS A N 1
ATOM 814 C CA . HIS A 1 102 ? 7.051 -27.125 -16.109 1 98.75 102 HIS A CA 1
ATOM 815 C C . HIS A 1 102 ? 7.996 -26.344 -17.016 1 98.75 102 HIS A C 1
ATOM 817 O O . HIS A 1 102 ? 8 -26.531 -18.234 1 98.75 102 HIS A O 1
ATOM 823 N N . MET A 1 103 ? 8.797 -25.484 -16.359 1 98.62 103 MET A N 1
ATOM 824 C CA . MET A 1 103 ? 9.805 -24.734 -17.109 1 98.62 103 MET A CA 1
ATOM 825 C C . MET A 1 103 ? 10.773 -25.688 -17.812 1 98.62 103 MET A C 1
ATOM 827 O O . MET A 1 103 ? 11.086 -25.5 -18.984 1 98.62 103 MET A O 1
ATOM 831 N N . ALA A 1 104 ? 11.219 -26.719 -17.109 1 98.5 104 ALA A N 1
ATOM 832 C CA . ALA A 1 104 ? 12.148 -27.688 -17.672 1 98.5 104 ALA A CA 1
ATOM 833 C C . ALA A 1 104 ? 11.539 -28.391 -18.891 1 98.5 104 ALA A C 1
ATOM 835 O O . ALA A 1 104 ? 12.18 -28.5 -19.938 1 98.5 104 ALA A O 1
ATOM 836 N N . SER A 1 105 ? 10.305 -28.812 -18.719 1 97.94 105 SER A N 1
ATOM 837 C CA . SER A 1 105 ? 9.625 -29.547 -19.797 1 97.94 105 SER A CA 1
ATOM 838 C C . SER A 1 105 ? 9.383 -28.641 -21 1 97.94 105 SER A C 1
ATOM 840 O O . SER A 1 105 ? 9.617 -29.047 -22.141 1 97.94 105 SER A O 1
ATOM 842 N N . LEU A 1 106 ? 8.922 -27.406 -20.766 1 97.38 106 LEU A N 1
ATOM 843 C CA . LEU A 1 106 ? 8.633 -26.484 -21.859 1 97.38 106 LEU A CA 1
ATOM 844 C C . LEU A 1 106 ? 9.922 -26.031 -22.562 1 97.38 106 LEU A C 1
ATOM 846 O O . LEU A 1 106 ? 9.93 -25.797 -23.766 1 97.38 106 LEU A O 1
ATOM 850 N N . ALA A 1 107 ? 10.961 -25.938 -21.75 1 96.62 107 ALA A N 1
ATOM 851 C CA . ALA A 1 107 ? 12.258 -25.625 -22.359 1 96.62 107 ALA A CA 1
ATOM 852 C C . ALA A 1 107 ? 12.68 -26.703 -23.344 1 96.62 107 ALA A C 1
ATOM 854 O O . ALA A 1 107 ? 13.211 -26.391 -24.422 1 96.62 107 ALA A O 1
ATOM 855 N N . GLU A 1 108 ? 12.43 -27.906 -22.969 1 94.81 108 GLU A N 1
ATOM 856 C CA . GLU A 1 108 ? 12.711 -29.031 -23.859 1 94.81 108 GLU A CA 1
ATOM 857 C C . GLU A 1 108 ? 11.898 -28.922 -25.156 1 94.81 108 GLU A C 1
ATOM 859 O O . GLU A 1 108 ? 12.352 -29.344 -26.219 1 94.81 108 GLU A O 1
ATOM 864 N N . ASP A 1 109 ? 10.766 -28.328 -25 1 93.75 109 ASP A N 1
ATOM 865 C CA . ASP A 1 109 ? 9.883 -28.141 -26.156 1 93.75 109 ASP A CA 1
ATOM 866 C C . ASP A 1 109 ? 10.297 -26.906 -26.969 1 93.75 109 ASP A C 1
ATOM 868 O O . ASP A 1 109 ? 9.68 -26.594 -27.984 1 93.75 109 ASP A O 1
ATOM 872 N N . GLY A 1 110 ? 11.281 -26.125 -26.516 1 93.94 110 GLY A N 1
ATOM 873 C CA . GLY A 1 110 ? 11.812 -25.016 -27.297 1 93.94 110 GLY A CA 1
ATOM 874 C C . GLY A 1 110 ? 11.375 -23.656 -26.781 1 93.94 110 GLY A C 1
ATOM 875 O O . GLY A 1 110 ? 11.609 -22.641 -27.422 1 93.94 110 GLY A O 1
ATOM 876 N N . TYR A 1 111 ? 10.773 -23.609 -25.625 1 96.06 111 TYR A N 1
ATOM 877 C CA . TYR A 1 111 ? 10.344 -22.344 -25.062 1 96.06 111 TYR A CA 1
ATOM 878 C C . TYR A 1 111 ? 11.438 -21.719 -24.203 1 96.06 111 TYR A C 1
ATOM 880 O O . TYR A 1 111 ? 12.172 -22.438 -23.516 1 96.06 111 TYR A O 1
ATOM 888 N N . PHE A 1 112 ? 11.547 -20.422 -24.281 1 97.62 112 PHE A N 1
ATOM 889 C CA . PHE A 1 112 ? 12.297 -19.656 -23.297 1 97.62 112 PHE A CA 1
ATOM 890 C C . PHE A 1 112 ? 11.422 -19.312 -22.109 1 97.62 112 PHE A C 1
ATOM 892 O O . PHE A 1 112 ? 10.484 -18.516 -22.234 1 97.62 112 PHE A O 1
ATOM 899 N N . CYS A 1 113 ? 11.727 -19.906 -20.953 1 98.44 113 CYS A N 1
ATOM 900 C CA . CYS A 1 113 ? 10.891 -19.75 -19.766 1 98.44 113 CYS A CA 1
ATOM 901 C C . CYS A 1 113 ? 11.508 -18.75 -18.781 1 98.44 113 CYS A C 1
ATOM 903 O O . CYS A 1 113 ? 12.719 -18.781 -18.547 1 98.44 113 CYS A O 1
ATOM 905 N N . ILE A 1 114 ? 10.711 -17.891 -18.266 1 98.81 114 ILE A N 1
ATOM 906 C CA . ILE A 1 114 ? 11.125 -16.875 -17.297 1 98.81 114 ILE A CA 1
ATOM 907 C C . ILE A 1 114 ? 10.195 -16.906 -16.094 1 98.81 114 ILE A C 1
ATOM 909 O O . ILE A 1 114 ? 8.977 -16.844 -16.234 1 98.81 114 ILE A O 1
ATOM 913 N N . ALA A 1 115 ? 10.727 -17.031 -14.922 1 98.94 115 ALA A N 1
ATOM 914 C CA . ALA A 1 115 ? 9.945 -17 -13.688 1 98.94 115 ALA A CA 1
ATOM 915 C C . ALA A 1 115 ? 10.555 -16.031 -12.688 1 98.94 115 ALA A C 1
ATOM 917 O O . ALA A 1 115 ? 11.547 -16.344 -12.016 1 98.94 115 ALA A O 1
ATOM 918 N N . PRO A 1 116 ? 9.984 -14.914 -12.516 1 98.94 116 PRO A N 1
ATOM 919 C CA . PRO A 1 116 ? 10.453 -14 -11.477 1 98.94 116 PRO A CA 1
ATOM 920 C C . PRO A 1 116 ? 9.93 -14.367 -10.086 1 98.94 116 PRO A C 1
ATOM 922 O O . PRO A 1 116 ? 8.859 -14.969 -9.969 1 98.94 116 PRO A O 1
ATOM 925 N N . ASP A 1 117 ? 10.75 -14.078 -9.07 1 98.94 117 ASP A N 1
ATOM 926 C CA . ASP A 1 117 ? 10.141 -13.867 -7.762 1 98.94 117 ASP A CA 1
ATOM 927 C C . ASP A 1 117 ? 9.328 -12.57 -7.738 1 98.94 117 ASP A C 1
ATOM 929 O O . ASP A 1 117 ? 9.836 -11.508 -8.094 1 98.94 117 ASP A O 1
ATOM 933 N N . LEU A 1 118 ? 8.102 -12.711 -7.355 1 98.94 118 LEU A N 1
ATOM 934 C CA . LEU A 1 118 ? 7.301 -11.5 -7.207 1 98.94 118 LEU A CA 1
ATOM 935 C C . LEU A 1 118 ? 7.926 -10.555 -6.184 1 98.94 118 LEU A C 1
ATOM 937 O O . LEU A 1 118 ? 8.641 -11 -5.281 1 98.94 118 LEU A O 1
ATOM 941 N N . LYS A 1 119 ? 7.684 -9.289 -6.324 1 98.88 119 LYS A N 1
ATOM 942 C CA . LYS A 1 119 ? 8.125 -8.336 -5.312 1 98.88 119 LYS A CA 1
ATOM 943 C C . LYS A 1 119 ? 7.711 -8.797 -3.914 1 98.88 119 LYS A C 1
ATOM 945 O O . LYS A 1 119 ? 6.566 -9.195 -3.697 1 98.88 119 LYS A O 1
ATOM 950 N N . GLY A 1 120 ? 8.664 -8.766 -3.012 1 98.69 120 GLY A N 1
ATOM 951 C CA . GLY A 1 120 ? 8.391 -9.18 -1.646 1 98.69 120 GLY A CA 1
ATOM 952 C C . GLY A 1 120 ? 8.688 -10.648 -1.396 1 98.69 120 GLY A C 1
ATOM 953 O O . GLY A 1 120 ? 8.703 -11.094 -0.249 1 98.69 120 GLY A O 1
ATOM 954 N N . TYR A 1 121 ? 8.992 -11.43 -2.479 1 98.75 121 TYR A N 1
ATOM 955 C CA . TYR A 1 121 ? 9.211 -12.867 -2.367 1 98.75 121 TYR A CA 1
ATOM 956 C C . TYR A 1 121 ? 10.625 -13.242 -2.789 1 98.75 121 TYR A C 1
ATOM 958 O O . TYR A 1 121 ? 11.305 -12.453 -3.451 1 98.75 121 TYR A O 1
ATOM 966 N N . GLY A 1 122 ? 11 -14.422 -2.355 1 98.69 122 GLY A N 1
ATOM 967 C CA . GLY A 1 122 ? 12.289 -14.938 -2.795 1 98.69 122 GLY A CA 1
ATOM 968 C C . GLY A 1 122 ? 13.422 -13.945 -2.633 1 98.69 122 GLY A C 1
ATOM 969 O O . GLY A 1 122 ? 13.625 -13.398 -1.546 1 98.69 122 GLY A O 1
ATOM 970 N N . GLN A 1 123 ? 14.07 -13.711 -3.754 1 98.75 123 GLN A N 1
ATOM 971 C CA . GLN A 1 123 ? 15.242 -12.836 -3.66 1 98.75 123 GLN A CA 1
ATOM 972 C C . GLN A 1 123 ? 14.984 -11.5 -4.344 1 98.75 123 GLN A C 1
ATOM 974 O O . GLN A 1 123 ? 15.922 -10.75 -4.617 1 98.75 123 GLN A O 1
ATOM 979 N N . SER A 1 124 ? 13.688 -11.203 -4.68 1 98.88 124 SER A N 1
ATOM 980 C CA . SER A 1 124 ? 13.305 -9.883 -5.16 1 98.88 124 SER A CA 1
ATOM 981 C C . SER A 1 124 ? 13.211 -8.883 -4.012 1 98.88 124 SER A C 1
ATOM 983 O O . SER A 1 124 ? 13.273 -9.266 -2.844 1 98.88 124 SER A O 1
ATOM 985 N N . SER A 1 125 ? 13.039 -7.645 -4.32 1 98.44 125 SER A N 1
ATOM 986 C CA . SER A 1 125 ? 13.031 -6.535 -3.371 1 98.44 125 SER A CA 1
ATOM 987 C C . SER A 1 125 ? 11.938 -6.719 -2.32 1 98.44 125 SER A C 1
ATOM 989 O O . SER A 1 125 ? 10.82 -7.137 -2.641 1 98.44 125 SER A O 1
ATOM 991 N N . LYS A 1 126 ? 12.312 -6.391 -1.096 1 98.31 126 LYS A N 1
ATOM 992 C CA . LYS A 1 126 ? 11.352 -6.395 0.005 1 98.31 126 LYS A CA 1
ATOM 993 C C . LYS A 1 126 ? 11.156 -4.988 0.563 1 98.31 126 LYS A C 1
ATOM 995 O O . LYS A 1 126 ? 10.57 -4.816 1.637 1 98.31 126 LYS A O 1
ATOM 1000 N N . GLU A 1 127 ? 11.648 -3.965 -0.083 1 97.44 127 GLU A N 1
ATOM 1001 C CA . GLU A 1 127 ? 11.617 -2.588 0.402 1 97.44 127 GLU A CA 1
ATOM 1002 C C . GLU A 1 127 ? 10.211 -2.008 0.325 1 97.44 127 GLU A C 1
ATOM 1004 O O . GLU A 1 127 ? 9.383 -2.469 -0.466 1 97.44 127 GLU A O 1
ATOM 1009 N N . PRO A 1 128 ? 9.922 -0.988 1.16 1 98 128 PRO A N 1
ATOM 1010 C CA . PRO A 1 128 ? 8.625 -0.311 1.022 1 98 128 PRO A CA 1
ATOM 1011 C C . PRO A 1 128 ? 8.383 0.216 -0.391 1 98 128 PRO A C 1
ATOM 1013 O O . PRO A 1 128 ? 9.344 0.494 -1.121 1 98 128 PRO A O 1
ATOM 1016 N N . GLY A 1 129 ? 7.176 0.37 -0.734 1 98.31 129 GLY A N 1
ATOM 1017 C CA . GLY A 1 129 ? 6.762 0.801 -2.061 1 98.31 129 GLY A CA 1
ATOM 1018 C C . GLY A 1 129 ? 5.332 0.424 -2.391 1 98.31 129 GLY A C 1
ATOM 1019 O O . GLY A 1 129 ? 4.508 0.243 -1.492 1 98.31 129 GLY A O 1
ATOM 1020 N N . ASP A 1 130 ? 5.035 0.429 -3.664 1 98.5 130 ASP A N 1
ATOM 1021 C CA . ASP A 1 130 ? 3.688 0.108 -4.129 1 98.5 130 ASP A CA 1
ATOM 1022 C C . ASP A 1 130 ? 3.457 -1.402 -4.145 1 98.5 130 ASP A C 1
ATOM 1024 O O . ASP A 1 130 ? 3.971 -2.104 -5.02 1 98.5 130 ASP A O 1
ATOM 1028 N N . TYR A 1 131 ? 2.648 -1.89 -3.191 1 98.44 131 TYR A N 1
ATOM 1029 C CA . TYR A 1 131 ? 2.318 -3.309 -3.104 1 98.44 131 TYR A CA 1
ATOM 1030 C C . TYR A 1 131 ? 0.871 -3.557 -3.508 1 98.44 131 TYR A C 1
ATOM 1032 O O . TYR A 1 131 ? 0.323 -4.633 -3.25 1 98.44 131 TYR A O 1
ATOM 1040 N N . ARG A 1 132 ? 0.205 -2.443 -4.035 1 98.31 132 ARG A N 1
ATOM 1041 C CA . ARG A 1 132 ? -1.002 -2.818 -4.766 1 98.31 132 ARG A CA 1
ATOM 1042 C C . ARG A 1 132 ? -0.68 -3.801 -5.887 1 98.31 132 ARG A C 1
ATOM 1044 O O . ARG A 1 132 ? 0.342 -3.666 -6.562 1 98.31 132 ARG A O 1
ATOM 1051 N N . HIS A 1 133 ? -1.563 -4.719 -6.105 1 98.38 133 HIS A N 1
ATOM 1052 C CA . HIS A 1 133 ? -1.301 -5.66 -7.188 1 98.38 133 HIS A CA 1
ATOM 1053 C C . HIS A 1 133 ? -1.15 -4.934 -8.523 1 98.38 133 HIS A C 1
ATOM 1055 O O . HIS A 1 133 ? -0.348 -5.34 -9.367 1 98.38 133 HIS A O 1
ATOM 1061 N N . GLU A 1 134 ? -1.892 -3.883 -8.727 1 98.44 134 GLU A N 1
ATOM 1062 C CA . GLU A 1 134 ? -1.763 -3.084 -9.945 1 98.44 134 GLU A CA 1
ATOM 1063 C C . GLU A 1 134 ? -0.365 -2.484 -10.062 1 98.44 134 GLU A C 1
ATOM 1065 O O . GLU A 1 134 ? 0.269 -2.578 -11.117 1 98.44 134 GLU A O 1
ATOM 1070 N N . GLY A 1 135 ? 0.108 -1.86 -8.977 1 98.31 135 GLY A N 1
ATOM 1071 C CA . GLY A 1 135 ? 1.446 -1.291 -8.984 1 98.31 135 GLY A CA 1
ATOM 1072 C C . GLY A 1 135 ? 2.535 -2.33 -9.164 1 98.31 135 GLY A C 1
ATOM 1073 O O . GLY A 1 135 ? 3.48 -2.117 -9.93 1 98.31 135 GLY A O 1
ATOM 1074 N N . ALA A 1 136 ? 2.404 -3.449 -8.453 1 98.69 136 ALA A N 1
ATOM 1075 C CA . ALA A 1 136 ? 3.371 -4.535 -8.586 1 98.69 136 ALA A CA 1
ATOM 1076 C C . ALA A 1 136 ? 3.373 -5.102 -10 1 98.69 136 ALA A C 1
ATOM 1078 O O . ALA A 1 136 ? 4.43 -5.453 -10.531 1 98.69 136 ALA A O 1
ATOM 1079 N N . ALA A 1 137 ? 2.207 -5.199 -10.617 1 98.81 137 ALA A N 1
ATOM 1080 C CA . ALA A 1 137 ? 2.082 -5.672 -11.992 1 98.81 137 ALA A CA 1
ATOM 1081 C C . ALA A 1 137 ? 2.797 -4.73 -12.961 1 98.81 137 ALA A C 1
ATOM 1083 O O . ALA A 1 137 ? 3.498 -5.184 -13.867 1 98.81 137 ALA A O 1
ATOM 1084 N N . GLU A 1 138 ? 2.604 -3.443 -12.766 1 98.75 138 GLU A N 1
ATOM 1085 C CA . GLU A 1 138 ? 3.275 -2.457 -13.602 1 98.75 138 GLU A CA 1
ATOM 1086 C C . GLU A 1 138 ? 4.793 -2.561 -13.477 1 98.75 138 GLU A C 1
ATOM 1088 O O . GLU A 1 138 ? 5.512 -2.463 -14.469 1 98.75 138 GLU A O 1
ATOM 1093 N N . GLN A 1 139 ? 5.246 -2.74 -12.273 1 98.75 139 GLN A N 1
ATOM 1094 C CA . GLN A 1 139 ? 6.676 -2.879 -12.031 1 98.75 139 GLN A CA 1
ATOM 1095 C C . GLN A 1 139 ? 7.227 -4.148 -12.672 1 98.75 139 GLN A C 1
ATOM 1097 O O . GLN A 1 139 ? 8.312 -4.133 -13.258 1 98.75 139 GLN A O 1
ATOM 1102 N N . LEU A 1 140 ? 6.48 -5.215 -12.57 1 98.88 140 LEU A N 1
ATOM 1103 C CA . LEU A 1 140 ? 6.891 -6.473 -13.188 1 98.88 140 LEU A CA 1
ATOM 1104 C C . LEU A 1 140 ? 6.941 -6.344 -14.703 1 98.88 140 LEU A C 1
ATOM 1106 O O . LEU A 1 140 ? 7.879 -6.828 -15.344 1 98.88 140 LEU A O 1
ATOM 1110 N N . ALA A 1 141 ? 5.938 -5.715 -15.297 1 98.75 141 ALA A N 1
ATOM 1111 C CA . ALA A 1 141 ? 5.93 -5.48 -16.734 1 98.75 141 ALA A CA 1
ATOM 1112 C C . ALA A 1 141 ? 7.133 -4.641 -17.172 1 98.75 141 ALA A C 1
ATOM 1114 O O . ALA A 1 141 ? 7.746 -4.902 -18.203 1 98.75 141 ALA A O 1
ATOM 1115 N N . ALA A 1 142 ? 7.457 -3.621 -16.344 1 98.62 142 ALA A N 1
ATOM 1116 C CA . ALA A 1 142 ? 8.625 -2.789 -16.625 1 98.62 142 ALA A CA 1
ATOM 1117 C C . ALA A 1 142 ? 9.906 -3.613 -16.578 1 98.62 142 ALA A C 1
ATOM 1119 O O . ALA A 1 142 ? 10.805 -3.432 -17.422 1 98.62 142 ALA A O 1
ATOM 1120 N N . MET A 1 143 ? 9.977 -4.473 -15.617 1 98.81 143 MET A N 1
ATOM 1121 C CA . MET A 1 143 ? 11.148 -5.34 -15.484 1 98.81 143 MET A CA 1
ATOM 1122 C C . MET A 1 143 ? 11.289 -6.25 -16.703 1 98.81 143 MET A C 1
ATOM 1124 O O . MET A 1 143 ? 12.391 -6.434 -17.219 1 98.81 143 MET A O 1
ATOM 1128 N N . LEU A 1 144 ? 10.18 -6.844 -17.156 1 98.75 144 LEU A N 1
ATOM 1129 C CA . LEU A 1 144 ? 10.211 -7.703 -18.328 1 98.75 144 LEU A CA 1
ATOM 1130 C C . LEU A 1 144 ? 10.688 -6.93 -19.547 1 98.75 144 LEU A C 1
ATOM 1132 O O . LEU A 1 144 ? 11.516 -7.426 -20.312 1 98.75 144 LEU A O 1
ATOM 1136 N N . LEU A 1 145 ? 10.188 -5.734 -19.703 1 98.06 145 LEU A N 1
ATOM 1137 C CA . LEU A 1 145 ? 10.641 -4.891 -20.797 1 98.06 145 LEU A CA 1
ATOM 1138 C C . LEU A 1 145 ? 12.133 -4.598 -20.688 1 98.06 145 LEU A C 1
ATOM 1140 O O . LEU A 1 145 ? 12.852 -4.641 -21.688 1 98.06 145 LEU A O 1
ATOM 1144 N N . LYS A 1 146 ? 12.578 -4.301 -19.5 1 98 146 LYS A N 1
ATOM 1145 C CA . LYS A 1 146 ? 13.977 -3.975 -19.234 1 98 146 LYS A CA 1
ATOM 1146 C C . LYS A 1 146 ? 14.898 -5.113 -19.672 1 98 146 LYS A C 1
ATOM 1148 O O . LYS A 1 146 ? 16.016 -4.875 -20.125 1 98 146 LYS A O 1
ATOM 1153 N N . ILE A 1 147 ? 14.414 -6.332 -19.578 1 97.5 147 ILE A N 1
ATOM 1154 C CA . ILE A 1 147 ? 15.281 -7.461 -19.891 1 97.5 147 ILE A CA 1
ATOM 1155 C C . ILE A 1 147 ? 15.008 -7.945 -21.297 1 97.5 147 ILE A C 1
ATOM 1157 O O . ILE A 1 147 ? 15.438 -9.039 -21.688 1 97.5 147 ILE A O 1
ATOM 1161 N N . GLY A 1 148 ? 14.219 -7.215 -22.031 1 96.5 148 GLY A N 1
ATOM 1162 C CA . GLY A 1 148 ? 14.047 -7.465 -23.453 1 96.5 148 GLY A CA 1
ATOM 1163 C C . GLY A 1 148 ? 12.852 -8.344 -23.766 1 96.5 148 GLY A C 1
ATOM 1164 O O . GLY A 1 148 ? 12.711 -8.836 -24.891 1 96.5 148 GLY A O 1
ATOM 1165 N N . ILE A 1 149 ? 12.016 -8.586 -22.781 1 97.38 149 ILE A N 1
ATOM 1166 C CA . ILE A 1 149 ? 10.828 -9.398 -22.984 1 97.38 149 ILE A CA 1
ATOM 1167 C C . ILE A 1 149 ? 9.625 -8.492 -23.266 1 97.38 149 ILE A C 1
ATOM 1169 O O . ILE A 1 149 ? 8.898 -8.117 -22.328 1 97.38 149 ILE A O 1
ATOM 1173 N N . GLU A 1 150 ? 9.352 -8.242 -24.438 1 96.38 150 GLU A N 1
ATOM 1174 C CA . GLU A 1 150 ? 8.305 -7.305 -24.844 1 96.38 150 GLU A CA 1
ATOM 1175 C C . GLU A 1 150 ? 6.953 -8.008 -24.953 1 96.38 150 GLU A C 1
ATOM 1177 O O . GLU A 1 150 ? 5.941 -7.5 -24.469 1 96.38 150 GLU A O 1
ATOM 1182 N N . LYS A 1 151 ? 6.992 -9.18 -25.672 1 96.81 151 LYS A N 1
ATOM 1183 C CA . LYS A 1 151 ? 5.789 -9.992 -25.828 1 96.81 151 LYS A CA 1
ATOM 1184 C C . LYS A 1 151 ? 5.988 -11.391 -25.25 1 96.81 151 LYS A C 1
ATOM 1186 O O . LYS A 1 151 ? 7.07 -11.969 -25.375 1 96.81 151 LYS A O 1
ATOM 1191 N N . PHE A 1 152 ? 4.945 -11.914 -24.656 1 97.81 152 PHE A N 1
ATOM 1192 C CA . PHE A 1 152 ? 5.133 -13.18 -23.953 1 97.81 152 PHE A CA 1
ATOM 1193 C C . PHE A 1 152 ? 3.793 -13.867 -23.703 1 97.81 152 PHE A C 1
ATOM 1195 O O . PHE A 1 152 ? 2.742 -13.219 -23.75 1 97.81 152 PHE A O 1
ATOM 1202 N N . TYR A 1 153 ? 3.84 -15.195 -23.531 1 98.19 153 TYR A N 1
ATOM 1203 C CA . TYR A 1 153 ? 2.758 -15.922 -22.875 1 98.19 153 TYR A CA 1
ATOM 1204 C C . TYR A 1 153 ? 2.842 -15.773 -21.359 1 98.19 153 TYR A C 1
ATOM 1206 O O . TYR A 1 153 ? 3.938 -15.758 -20.797 1 98.19 153 TYR A O 1
ATOM 1214 N N . LEU A 1 154 ? 1.727 -15.664 -20.703 1 98.81 154 LEU A N 1
ATOM 1215 C CA . LEU A 1 154 ? 1.678 -15.461 -19.25 1 98.81 154 LEU A CA 1
ATOM 1216 C C . LEU A 1 154 ? 0.991 -16.641 -18.562 1 98.81 154 LEU A C 1
ATOM 1218 O O . LEU A 1 154 ? -0.131 -17 -18.922 1 98.81 154 LEU A O 1
ATOM 1222 N N . VAL A 1 155 ? 1.67 -17.281 -17.672 1 98.94 155 VAL A N 1
ATOM 1223 C CA . VAL A 1 155 ? 1.145 -18.375 -16.844 1 98.94 155 VAL A CA 1
ATOM 1224 C C . VAL A 1 155 ? 1.161 -17.969 -15.375 1 98.94 155 VAL A C 1
ATOM 1226 O O . VAL A 1 155 ? 2.209 -17.594 -14.844 1 98.94 155 VAL A O 1
ATOM 1229 N N . THR A 1 156 ? 0.018 -18.062 -14.703 1 98.94 156 THR A N 1
ATOM 1230 C CA . THR A 1 156 ? -0.03 -17.5 -13.359 1 98.94 156 THR A CA 1
ATOM 1231 C C . THR A 1 156 ? -0.679 -18.484 -12.383 1 98.94 156 THR A C 1
ATOM 1233 O O . THR A 1 156 ? -1.38 -19.406 -12.797 1 98.94 156 THR A O 1
ATOM 1236 N N . HIS A 1 157 ? -0.455 -18.297 -11.148 1 98.75 157 HIS A N 1
ATOM 1237 C CA . HIS A 1 157 ? -1.022 -19.078 -10.062 1 98.75 157 HIS A CA 1
ATOM 1238 C C . HIS A 1 157 ? -1.225 -18.234 -8.812 1 98.75 157 HIS A C 1
ATOM 1240 O O . HIS A 1 157 ? -0.357 -17.422 -8.461 1 98.75 157 HIS A O 1
ATOM 1246 N N . ASP A 1 158 ? -2.396 -18.297 -8.156 1 98.12 158 ASP A N 1
ATOM 1247 C CA . ASP A 1 158 ? -2.645 -17.734 -6.832 1 98.12 158 ASP A CA 1
ATOM 1248 C C . ASP A 1 158 ? -2.412 -16.234 -6.82 1 98.12 158 ASP A C 1
ATOM 1250 O O . ASP A 1 158 ? -3.012 -15.5 -7.609 1 98.12 158 ASP A O 1
ATOM 1254 N N . ARG A 1 159 ? -1.559 -15.688 -5.984 1 97.94 159 ARG A N 1
ATOM 1255 C CA . ARG A 1 159 ? -1.353 -14.242 -5.891 1 97.94 159 ARG A CA 1
ATOM 1256 C C . ARG A 1 159 ? -0.703 -13.703 -7.16 1 97.94 159 ARG A C 1
ATOM 1258 O O . ARG A 1 159 ? -0.893 -12.539 -7.512 1 97.94 159 ARG A O 1
ATOM 1265 N N . GLY A 1 160 ? 0.073 -14.523 -7.832 1 98.81 160 GLY A N 1
ATOM 1266 C CA . GLY A 1 160 ? 0.594 -14.141 -9.141 1 98.81 160 GLY A CA 1
ATOM 1267 C C . GLY A 1 160 ? -0.493 -13.914 -10.172 1 98.81 160 GLY A C 1
ATOM 1268 O O . GLY A 1 160 ? -0.307 -13.148 -11.117 1 98.81 160 GLY A O 1
ATOM 1269 N N . THR A 1 161 ? -1.604 -14.562 -9.992 1 98.81 161 THR A N 1
ATOM 1270 C CA . THR A 1 161 ? -2.721 -14.414 -10.922 1 98.81 161 THR A CA 1
ATOM 1271 C C . THR A 1 161 ? -3.35 -13.031 -10.789 1 98.81 161 THR A C 1
ATOM 1273 O O . THR A 1 161 ? -3.783 -12.445 -11.781 1 98.81 161 THR A O 1
ATOM 1276 N N . VAL A 1 162 ? -3.377 -12.508 -9.562 1 98.75 162 VAL A N 1
ATOM 1277 C CA . VAL A 1 162 ? -3.902 -11.156 -9.383 1 98.75 162 VAL A CA 1
ATOM 1278 C C . VAL A 1 162 ? -3.059 -10.164 -10.18 1 98.75 162 VAL A C 1
ATOM 1280 O O . VAL A 1 162 ? -3.596 -9.336 -10.914 1 98.75 162 VAL A O 1
ATOM 1283 N N . GLN A 1 163 ? -1.778 -10.297 -10.117 1 98.81 163 GLN A N 1
ATOM 1284 C CA . GLN A 1 163 ? -0.896 -9.43 -10.891 1 98.81 163 GLN A CA 1
ATOM 1285 C C . GLN A 1 163 ? -1.025 -9.711 -12.383 1 98.81 163 GLN A C 1
ATOM 1287 O O . GLN A 1 163 ? -1.009 -8.789 -13.195 1 98.81 163 GLN A O 1
ATOM 1292 N N . GLY A 1 164 ? -1.179 -10.977 -12.703 1 98.94 164 GLY A N 1
ATOM 1293 C CA . GLY A 1 164 ? -1.388 -11.344 -14.102 1 98.94 164 GLY A CA 1
ATOM 1294 C C . GLY A 1 164 ? -2.631 -10.711 -14.703 1 98.94 164 GLY A C 1
ATOM 1295 O O . GLY A 1 164 ? -2.621 -10.289 -15.859 1 98.94 164 GLY A O 1
ATOM 1296 N N . ASP A 1 165 ? -3.73 -10.664 -13.898 1 98.88 165 ASP A N 1
ATOM 1297 C CA . ASP A 1 165 ? -4.969 -10.023 -14.344 1 98.88 165 ASP A CA 1
ATOM 1298 C C . ASP A 1 165 ? -4.723 -8.562 -14.734 1 98.88 165 ASP A C 1
ATOM 1300 O O . ASP A 1 165 ? -5.273 -8.086 -15.727 1 98.88 165 ASP A O 1
ATOM 1304 N N . TYR A 1 166 ? -3.926 -7.863 -13.984 1 98.88 166 TYR A N 1
ATOM 1305 C CA . TYR A 1 166 ? -3.604 -6.473 -14.289 1 98.88 166 TYR A CA 1
ATOM 1306 C C . TYR A 1 166 ? -2.713 -6.379 -15.523 1 98.88 166 TYR A C 1
ATOM 1308 O O . TYR A 1 166 ? -2.938 -5.539 -16.391 1 98.88 166 TYR A O 1
ATOM 1316 N N . ILE A 1 167 ? -1.704 -7.258 -15.625 1 98.94 167 ILE A N 1
ATOM 1317 C CA . ILE A 1 167 ? -0.784 -7.219 -16.75 1 98.94 167 ILE A CA 1
ATOM 1318 C C . ILE A 1 167 ? -1.556 -7.426 -18.062 1 98.94 167 ILE A C 1
ATOM 1320 O O . ILE A 1 167 ? -1.368 -6.684 -19.016 1 98.94 167 ILE A O 1
ATOM 1324 N N . ALA A 1 168 ? -2.432 -8.367 -18.062 1 98.75 168 ALA A N 1
ATOM 1325 C CA . ALA A 1 168 ? -3.209 -8.672 -19.266 1 98.75 168 ALA A CA 1
ATOM 1326 C C . ALA A 1 168 ? -4.117 -7.508 -19.641 1 98.75 168 ALA A C 1
ATOM 1328 O O . ALA A 1 168 ? -4.383 -7.281 -20.828 1 98.75 168 ALA A O 1
ATOM 1329 N N . ALA A 1 169 ? -4.605 -6.754 -18.672 1 98.75 169 ALA A N 1
ATOM 1330 C CA . ALA A 1 169 ? -5.531 -5.648 -18.922 1 98.75 169 ALA A CA 1
ATOM 1331 C C . ALA A 1 169 ? -4.777 -4.383 -19.328 1 98.75 169 ALA A C 1
ATOM 1333 O O . ALA A 1 169 ? -5.211 -3.646 -20.219 1 98.75 169 ALA A O 1
ATOM 1334 N N . LEU A 1 170 ? -3.684 -4.098 -18.688 1 98.62 170 LEU A N 1
ATOM 1335 C CA . LEU A 1 170 ? -2.971 -2.838 -18.844 1 98.62 170 LEU A CA 1
ATOM 1336 C C . LEU A 1 170 ? -2.051 -2.881 -20.062 1 98.62 170 LEU A C 1
ATOM 1338 O O . LEU A 1 170 ? -1.747 -1.842 -20.656 1 98.62 170 LEU A O 1
ATOM 1342 N N . PHE A 1 171 ? -1.581 -4.109 -20.391 1 98.44 171 PHE A N 1
ATOM 1343 C CA . PHE A 1 171 ? -0.636 -4.277 -21.484 1 98.44 171 PHE A CA 1
ATOM 1344 C C . PHE A 1 171 ? -1.111 -5.355 -22.453 1 98.44 171 PHE A C 1
ATOM 1346 O O . PHE A 1 171 ? -0.378 -6.305 -22.75 1 98.44 171 PHE A O 1
ATOM 1353 N N . PRO A 1 172 ? -2.262 -5.16 -23.047 1 97.62 172 PRO A N 1
ATOM 1354 C CA . PRO A 1 172 ? -2.865 -6.211 -23.859 1 97.62 172 PRO A CA 1
ATOM 1355 C C . PRO A 1 172 ? -2.016 -6.566 -25.078 1 97.62 172 PRO A C 1
ATOM 1357 O O . PRO A 1 172 ? -2.023 -7.715 -25.531 1 97.62 172 PRO A O 1
ATOM 1360 N N . ASP A 1 173 ? -1.202 -5.641 -25.562 1 97.06 173 ASP A N 1
ATOM 1361 C CA . ASP A 1 173 ? -0.39 -5.883 -26.75 1 97.06 173 ASP A CA 1
ATOM 1362 C C . ASP A 1 173 ? 0.816 -6.758 -26.422 1 97.06 173 ASP A C 1
ATOM 1364 O O . ASP A 1 173 ? 1.434 -7.336 -27.328 1 97.06 173 ASP A O 1
ATOM 1368 N N . ARG A 1 174 ? 1.086 -6.891 -25.156 1 97.94 174 ARG A N 1
ATOM 1369 C CA . ARG A 1 174 ? 2.297 -7.605 -24.766 1 97.94 174 ARG A CA 1
ATOM 1370 C C . ARG A 1 174 ? 1.982 -9.047 -24.375 1 97.94 174 ARG A C 1
ATOM 1372 O O . ARG A 1 174 ? 2.875 -9.891 -24.344 1 97.94 174 ARG A O 1
ATOM 1379 N N . VAL A 1 175 ? 0.749 -9.32 -24.062 1 98.19 175 VAL A N 1
ATOM 1380 C CA . VAL A 1 175 ? 0.356 -10.664 -23.641 1 98.19 175 VAL A CA 1
ATOM 1381 C C . VAL A 1 175 ? -0.191 -11.438 -24.844 1 98.19 175 VAL A C 1
ATOM 1383 O O . VAL A 1 175 ? -1.319 -11.195 -25.281 1 98.19 175 VAL A O 1
ATOM 1386 N N . LEU A 1 176 ? 0.558 -12.398 -25.297 1 97.06 176 LEU A N 1
ATOM 1387 C CA . LEU A 1 176 ? 0.202 -13.164 -26.484 1 97.06 176 LEU A CA 1
ATOM 1388 C C . LEU A 1 176 ? -0.884 -14.188 -26.172 1 97.06 176 LEU A C 1
ATOM 1390 O O . LEU A 1 176 ? -1.664 -14.57 -27.047 1 97.06 176 LEU A O 1
ATOM 1394 N N . GLY A 1 177 ? -0.906 -14.617 -25.047 1 97.94 177 GLY A N 1
ATOM 1395 C CA . GLY A 1 177 ? -1.821 -15.586 -24.469 1 97.94 177 GLY A CA 1
ATOM 1396 C C . GLY A 1 177 ? -1.727 -15.656 -22.953 1 97.94 177 GLY A C 1
ATOM 1397 O O . GLY A 1 177 ? -0.641 -15.523 -22.391 1 97.94 177 GLY A O 1
ATOM 1398 N N . TYR A 1 178 ? -2.83 -15.875 -22.359 1 98.56 178 TYR A N 1
ATOM 1399 C CA . TYR A 1 178 ? -2.914 -15.859 -20.906 1 98.56 178 TYR A CA 1
ATOM 1400 C C . TYR A 1 178 ? -3.434 -17.188 -20.375 1 98.56 178 TYR A C 1
ATOM 1402 O O . TYR A 1 178 ? -4.605 -17.531 -20.562 1 98.56 178 TYR A O 1
ATOM 1410 N N . VAL A 1 179 ? -2.553 -17.938 -19.75 1 98.75 179 VAL A N 1
ATOM 1411 C CA . VAL A 1 179 ? -2.955 -19.094 -18.938 1 98.75 179 VAL A CA 1
ATOM 1412 C C . VAL A 1 179 ? -3.205 -18.656 -17.5 1 98.75 179 VAL A C 1
ATOM 1414 O O . VAL A 1 179 ? -2.268 -18.547 -16.703 1 98.75 179 VAL A O 1
ATOM 1417 N N . ARG A 1 180 ? -4.461 -18.406 -17.203 1 98.69 180 ARG A N 1
ATOM 1418 C CA . ARG A 1 180 ? -4.848 -17.875 -15.906 1 98.69 180 ARG A CA 1
ATOM 1419 C C . ARG A 1 180 ? -5.078 -18.984 -14.898 1 98.69 180 ARG A C 1
ATOM 1421 O O . ARG A 1 180 ? -6.012 -19.781 -15.047 1 98.69 180 ARG A O 1
ATOM 1428 N N . GLY A 1 181 ? -4.242 -18.938 -13.883 1 97.88 181 GLY A N 1
ATOM 1429 C CA . GLY A 1 181 ? -4.27 -20.031 -12.938 1 97.88 181 GLY A CA 1
ATOM 1430 C C . GLY A 1 181 ? -5.047 -19.719 -11.672 1 97.88 181 GLY A C 1
ATOM 1431 O O . GLY A 1 181 ? -5.883 -18.812 -11.664 1 97.88 181 GLY A O 1
ATOM 1432 N N . GLU A 1 182 ? -4.914 -20.375 -10.625 1 95.06 182 GLU A N 1
ATOM 1433 C CA . GLU A 1 182 ? -5.648 -20.578 -9.375 1 95.06 182 GLU A CA 1
ATOM 1434 C C . GLU A 1 182 ? -5.875 -19.25 -8.648 1 95.06 182 GLU A C 1
ATOM 1436 O O . GLU A 1 182 ? -5.02 -18.812 -7.887 1 95.06 182 GLU A O 1
ATOM 1441 N N . GLN A 1 183 ? -7.094 -18.578 -8.82 1 94.88 183 GLN A N 1
ATOM 1442 C CA . GLN A 1 183 ? -7.562 -17.391 -8.125 1 94.88 183 GLN A CA 1
ATOM 1443 C C . GLN A 1 183 ? -9.031 -17.109 -8.438 1 94.88 183 GLN A C 1
ATOM 1445 O O . GLN A 1 183 ? -9.531 -17.5 -9.492 1 94.88 183 GLN A O 1
ATOM 1450 N N . HIS A 1 184 ? -9.719 -16.359 -7.594 1 94.5 184 HIS A N 1
ATOM 1451 C CA . HIS A 1 184 ? -11.094 -15.977 -7.875 1 94.5 184 HIS A CA 1
ATOM 1452 C C . HIS A 1 184 ? -11.203 -15.258 -9.219 1 94.5 184 HIS A C 1
ATOM 1454 O O . HIS A 1 184 ? -10.32 -14.477 -9.586 1 94.5 184 HIS A O 1
ATOM 1460 N N . LEU A 1 185 ? -12.297 -15.641 -9.898 1 97.31 185 LEU A N 1
ATOM 1461 C CA . LEU A 1 185 ? -12.5 -15 -11.195 1 97.31 185 LEU A CA 1
ATOM 1462 C C . LEU A 1 185 ? -13.773 -14.164 -11.195 1 97.31 185 LEU A C 1
ATOM 1464 O O . LEU A 1 185 ? -13.758 -13.008 -10.75 1 97.31 185 LEU A O 1
ATOM 1468 N N . ILE A 1 186 ? -14.969 -14.719 -11.398 1 97.25 186 ILE A N 1
ATOM 1469 C CA . ILE A 1 186 ? -16.156 -13.883 -11.539 1 97.25 186 ILE A CA 1
ATOM 1470 C C . ILE A 1 186 ? -17.047 -14.039 -10.297 1 97.25 186 ILE A C 1
ATOM 1472 O O . ILE A 1 186 ? -17.891 -13.188 -10.023 1 97.25 186 ILE A O 1
ATOM 1476 N N . HIS A 1 187 ? -16.828 -15.117 -9.516 1 97.38 187 HIS A N 1
ATOM 1477 C CA . HIS A 1 187 ? -17.578 -15.375 -8.289 1 97.38 187 HIS A CA 1
ATOM 1478 C C . HIS A 1 187 ? -16.688 -15.172 -7.059 1 97.38 187 HIS A C 1
ATOM 1480 O O . HIS A 1 187 ? -15.477 -15.328 -7.133 1 97.38 187 HIS A O 1
ATOM 1486 N N . TYR A 1 188 ? -17.391 -14.828 -5.945 1 97.38 188 TYR A N 1
ATOM 1487 C CA . TYR A 1 188 ? -16.641 -14.641 -4.711 1 97.38 188 TYR A CA 1
ATOM 1488 C C . TYR A 1 188 ? -17.531 -14.875 -3.492 1 97.38 188 TYR A C 1
ATOM 1490 O O . TYR A 1 188 ? -18.703 -14.516 -3.496 1 97.38 188 TYR A O 1
ATOM 1498 N N . ASN A 1 189 ? -17.047 -15.492 -2.562 1 98.12 189 ASN A N 1
ATOM 1499 C CA . ASN A 1 189 ? -17.594 -15.648 -1.222 1 98.12 189 ASN A CA 1
ATOM 1500 C C . ASN A 1 189 ? -16.516 -15.578 -0.153 1 98.12 189 ASN A C 1
ATOM 1502 O O . ASN A 1 189 ? -15.547 -16.344 -0.188 1 98.12 189 ASN A O 1
ATOM 1506 N N . PRO A 1 190 ? -16.672 -14.672 0.818 1 96.88 190 PRO A N 1
ATOM 1507 C CA . PRO A 1 190 ? -15.617 -14.477 1.822 1 96.88 190 PRO A CA 1
ATOM 1508 C C . PRO A 1 190 ? -15.312 -15.75 2.611 1 96.88 190 PRO A C 1
ATOM 1510 O O . PRO A 1 190 ? -14.227 -15.891 3.18 1 96.88 190 PRO A O 1
ATOM 1513 N N . ALA A 1 191 ? -16.188 -16.703 2.621 1 97.44 191 ALA A N 1
ATOM 1514 C CA . ALA A 1 191 ? -15.961 -17.953 3.332 1 97.44 191 ALA A CA 1
ATOM 1515 C C . ALA A 1 191 ? -14.789 -18.734 2.732 1 97.44 191 ALA A C 1
ATOM 1517 O O . ALA A 1 191 ? -14.227 -19.609 3.379 1 97.44 191 ALA A O 1
ATOM 1518 N N . LEU A 1 192 ? -14.406 -18.391 1.512 1 97.06 192 LEU A N 1
ATOM 1519 C CA . LEU A 1 192 ? -13.352 -19.125 0.822 1 97.06 192 LEU A CA 1
ATOM 1520 C C . LEU A 1 192 ? -12.047 -18.344 0.836 1 97.06 192 LEU A C 1
ATOM 1522 O O . LEU A 1 192 ? -11.094 -18.703 0.137 1 97.06 192 LEU A O 1
ATOM 1526 N N . SER A 1 193 ? -11.984 -17.234 1.641 1 96.31 193 SER A N 1
ATOM 1527 C CA . SER A 1 193 ? -10.773 -16.438 1.669 1 96.31 193 SER A CA 1
ATOM 1528 C C . SER A 1 193 ? -10.438 -15.977 3.088 1 96.31 193 SER A C 1
ATOM 1530 O O . SER A 1 193 ? -9.945 -14.867 3.291 1 96.31 193 SER A O 1
ATOM 1532 N N . SER A 1 194 ? -10.734 -16.797 4.066 1 92.56 194 SER A N 1
ATOM 1533 C CA . SER A 1 194 ? -10.531 -16.438 5.461 1 92.56 194 SER A CA 1
ATOM 1534 C C . SER A 1 194 ? -9.047 -16.266 5.777 1 92.56 194 SER A C 1
ATOM 1536 O O . SER A 1 194 ? -8.688 -15.664 6.793 1 92.56 194 SER A O 1
ATOM 1538 N N . GLN A 1 195 ? -8.164 -16.75 4.906 1 92.31 195 GLN A N 1
ATOM 1539 C CA . GLN A 1 195 ? -6.727 -16.609 5.113 1 92.31 195 GLN A CA 1
ATOM 1540 C C . GLN A 1 195 ? -6.293 -15.156 4.98 1 92.31 195 GLN A C 1
ATOM 1542 O O . GLN A 1 195 ? -5.191 -14.797 5.395 1 92.31 195 GLN A O 1
ATOM 1547 N N . HIS A 1 196 ? -7.121 -14.336 4.391 1 95.12 196 HIS A N 1
ATOM 1548 C CA . HIS A 1 196 ? -6.793 -12.922 4.246 1 95.12 196 HIS A CA 1
ATOM 1549 C C . HIS A 1 196 ? -6.438 -12.297 5.59 1 95.12 196 HIS A C 1
ATOM 1551 O O . HIS A 1 196 ? -5.391 -11.664 5.727 1 95.12 196 HIS A O 1
ATOM 1557 N N . ALA A 1 197 ? -7.293 -12.5 6.559 1 95 197 ALA A N 1
ATOM 1558 C CA . ALA A 1 197 ? -7.098 -11.898 7.875 1 95 197 ALA A CA 1
ATOM 1559 C C . ALA A 1 197 ? -5.812 -12.398 8.523 1 95 197 ALA A C 1
ATOM 1561 O O . ALA A 1 197 ? -5.121 -11.648 9.211 1 95 197 ALA A O 1
ATOM 1562 N N . LEU A 1 198 ? -5.504 -13.625 8.281 1 95.38 198 LEU A N 1
ATOM 1563 C CA . LEU A 1 198 ? -4.297 -14.211 8.852 1 95.38 198 LEU A CA 1
ATOM 1564 C C . LEU A 1 198 ? -3.051 -13.508 8.328 1 95.38 198 LEU A C 1
ATOM 1566 O O . LEU A 1 198 ? -2.16 -13.156 9.109 1 95.38 198 LEU A O 1
ATOM 1570 N N . PHE A 1 199 ? -3.053 -13.258 7.027 1 96.81 199 PHE A N 1
ATOM 1571 C CA . PHE A 1 199 ? -1.859 -12.664 6.434 1 96.81 199 PHE A CA 1
ATOM 1572 C C . PHE A 1 199 ? -1.848 -11.156 6.633 1 96.81 199 PHE A C 1
ATOM 1574 O O . PHE A 1 199 ? -0.783 -10.555 6.781 1 96.81 199 PHE A O 1
ATOM 1581 N N . LEU A 1 200 ? -3.006 -10.508 6.672 1 96.88 200 LEU A N 1
ATOM 1582 C CA . LEU A 1 200 ? -3.1 -9.094 7.023 1 96.88 200 LEU A CA 1
ATOM 1583 C C . LEU A 1 200 ? -2.49 -8.836 8.398 1 96.88 200 LEU A C 1
ATOM 1585 O O . LEU A 1 200 ? -1.797 -7.832 8.594 1 96.88 200 LEU A O 1
ATOM 1589 N N . HIS A 1 201 ? -2.67 -9.781 9.297 1 96.44 201 HIS A N 1
ATOM 1590 C CA . HIS A 1 201 ? -2.25 -9.594 10.68 1 96.44 201 HIS A CA 1
ATOM 1591 C C . HIS A 1 201 ? -1.004 -10.406 11 1 96.44 201 HIS A C 1
ATOM 1593 O O . HIS A 1 201 ? -0.707 -10.672 12.164 1 96.44 201 HIS A O 1
ATOM 1599 N N . ALA A 1 202 ? -0.3 -10.82 9.953 1 96.44 202 ALA A N 1
ATOM 1600 C CA . ALA A 1 202 ? 0.901 -11.633 10.117 1 96.44 202 ALA A CA 1
ATOM 1601 C C . ALA A 1 202 ? 1.879 -10.984 11.094 1 96.44 202 ALA A C 1
ATOM 1603 O O . ALA A 1 202 ? 2.482 -11.672 11.922 1 96.44 202 ALA A O 1
ATOM 1604 N N . PRO A 1 203 ? 2.07 -9.656 11.133 1 94.5 203 PRO A N 1
ATOM 1605 C CA . PRO A 1 203 ? 3.008 -9.055 12.086 1 94.5 203 PRO A CA 1
ATOM 1606 C C . PRO A 1 203 ? 2.58 -9.25 13.539 1 94.5 203 PRO A C 1
ATOM 1608 O O . PRO A 1 203 ? 3.398 -9.102 14.453 1 94.5 203 PRO A O 1
ATOM 1611 N N . TYR A 1 204 ? 1.369 -9.594 13.742 1 93.12 204 TYR A N 1
ATOM 1612 C CA . TYR A 1 204 ? 0.833 -9.641 15.102 1 93.12 204 TYR A CA 1
ATOM 1613 C C . TYR A 1 204 ? 0.622 -11.086 15.547 1 93.12 204 TYR A C 1
ATOM 1615 O O . TYR A 1 204 ? 0.49 -11.352 16.75 1 93.12 204 TYR A O 1
ATOM 1623 N N . ASN A 1 205 ? 0.543 -12.016 14.57 1 94.44 205 ASN A N 1
ATOM 1624 C CA . ASN A 1 205 ? 0.213 -13.383 14.969 1 94.44 205 ASN A CA 1
ATOM 1625 C C . ASN A 1 205 ? 1.373 -14.336 14.703 1 94.44 205 ASN A C 1
ATOM 1627 O O . ASN A 1 205 ? 1.316 -15.508 15.078 1 94.44 205 ASN A O 1
ATOM 1631 N N . GLY A 1 206 ? 2.371 -13.898 13.953 1 93.94 206 GLY A N 1
ATOM 1632 C CA . GLY A 1 206 ? 3.605 -14.648 13.773 1 93.94 206 GLY A CA 1
ATOM 1633 C C . GLY A 1 206 ? 3.496 -15.734 12.719 1 93.94 206 GLY A C 1
ATOM 1634 O O . GLY A 1 206 ? 4.379 -16.578 12.602 1 93.94 206 GLY A O 1
ATOM 1635 N N . ILE A 1 207 ? 2.477 -15.734 11.914 1 94.88 207 ILE A N 1
ATOM 1636 C CA . ILE A 1 207 ? 2.215 -16.812 10.969 1 94.88 207 ILE A CA 1
ATOM 1637 C C . ILE A 1 207 ? 3.355 -16.906 9.953 1 94.88 207 ILE A C 1
ATOM 1639 O O . ILE A 1 207 ? 3.635 -17.984 9.422 1 94.88 207 ILE A O 1
ATOM 1643 N N . MET A 1 208 ? 4.051 -15.805 9.75 1 96.25 208 MET A N 1
ATOM 1644 C CA . MET A 1 208 ? 5.074 -15.812 8.711 1 96.25 208 MET A CA 1
ATOM 1645 C C . MET A 1 208 ? 6.473 -15.844 9.32 1 96.25 208 MET A C 1
ATOM 1647 O O . MET A 1 208 ? 7.469 -15.711 8.609 1 96.25 208 MET A O 1
ATOM 1651 N N . GLU A 1 209 ? 6.586 -15.984 10.641 1 94.88 209 GLU A N 1
ATOM 1652 C CA . GLU A 1 209 ? 7.875 -15.945 11.336 1 94.88 209 GLU A CA 1
ATOM 1653 C C . GLU A 1 209 ? 8.594 -17.281 11.227 1 94.88 209 GLU A C 1
ATOM 1655 O O . GLU A 1 209 ? 9.805 -17.375 11.445 1 94.88 209 GLU A O 1
ATOM 1660 N N . ASP A 1 210 ? 7.887 -18.391 10.961 1 95.88 210 ASP A N 1
ATOM 1661 C CA . ASP A 1 210 ? 8.43 -19.734 10.719 1 95.88 210 ASP A CA 1
ATOM 1662 C C . ASP A 1 210 ? 8.094 -20.219 9.312 1 95.88 210 ASP A C 1
ATOM 1664 O O . ASP A 1 210 ? 7.043 -20.828 9.094 1 95.88 210 ASP A O 1
ATOM 1668 N N . PRO A 1 211 ? 9.023 -20.016 8.406 1 97.12 211 PRO A N 1
ATOM 1669 C CA . PRO A 1 211 ? 8.75 -20.312 6.996 1 97.12 211 PRO A CA 1
ATOM 1670 C C . PRO A 1 211 ? 8.414 -21.781 6.766 1 97.12 211 PRO A C 1
ATOM 1672 O O . PRO A 1 211 ? 7.582 -22.109 5.914 1 97.12 211 PRO A O 1
ATOM 1675 N N . GLN A 1 212 ? 9.078 -22.688 7.449 1 96.94 212 GLN A N 1
ATOM 1676 C CA . GLN A 1 212 ? 8.789 -24.109 7.285 1 96.94 212 GLN A CA 1
ATOM 1677 C C . GLN A 1 212 ? 7.387 -24.453 7.77 1 96.94 212 GLN A C 1
ATOM 1679 O O . GLN A 1 212 ? 6.664 -25.203 7.121 1 96.94 212 GLN A O 1
ATOM 1684 N N . ARG A 1 213 ? 7.016 -23.938 8.906 1 96.81 213 ARG A N 1
ATOM 1685 C CA . ARG A 1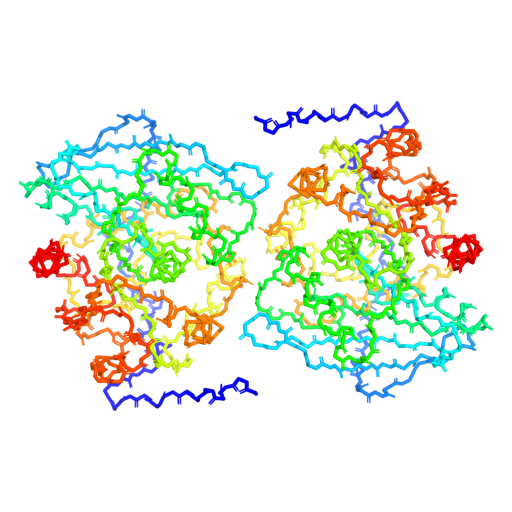 213 ? 5.672 -24.141 9.438 1 96.81 213 ARG A CA 1
ATOM 1686 C C . ARG A 1 213 ? 4.617 -23.562 8.5 1 96.81 213 ARG A C 1
ATOM 1688 O O . ARG A 1 213 ? 3.582 -24.203 8.258 1 96.81 213 ARG A O 1
ATOM 1695 N N . LEU A 1 214 ? 4.871 -22.375 7.984 1 97.44 214 LEU A N 1
ATOM 1696 C CA . LEU A 1 214 ? 3.926 -21.75 7.062 1 97.44 214 LEU A CA 1
ATOM 1697 C C . LEU A 1 214 ? 3.758 -22.594 5.805 1 97.44 214 LEU A C 1
ATOM 1699 O O . LEU A 1 214 ? 2.631 -22.875 5.383 1 97.44 214 LEU A O 1
ATOM 1703 N N . ALA A 1 215 ? 4.871 -22.969 5.156 1 97.5 215 ALA A N 1
ATOM 1704 C CA . ALA A 1 215 ? 4.812 -23.781 3.943 1 97.5 215 ALA A CA 1
ATOM 1705 C C . ALA A 1 215 ? 4.023 -25.062 4.184 1 97.5 215 ALA A C 1
ATOM 1707 O O . ALA A 1 215 ? 3.098 -25.375 3.43 1 97.5 215 ALA A O 1
ATOM 1708 N N . LEU A 1 216 ? 4.352 -25.719 5.254 1 96.56 216 LEU A N 1
ATOM 1709 C CA . LEU A 1 216 ? 3.693 -26.984 5.57 1 96.56 216 LEU A CA 1
ATOM 1710 C C . LEU A 1 216 ? 2.207 -26.781 5.832 1 96.56 216 LEU A C 1
ATOM 1712 O O . LEU A 1 216 ? 1.367 -27.516 5.309 1 96.56 216 LEU A O 1
ATOM 1716 N N . THR A 1 217 ? 1.903 -25.797 6.656 1 96.69 217 THR A N 1
ATOM 1717 C CA . THR A 1 217 ? 0.512 -25.516 6.984 1 96.69 217 THR A CA 1
ATOM 1718 C C . THR A 1 217 ? -0.288 -25.188 5.723 1 96.69 217 THR A C 1
ATOM 1720 O O . THR A 1 217 ? -1.381 -25.719 5.527 1 96.69 217 THR A O 1
ATOM 1723 N N . ALA A 1 218 ? 0.243 -24.344 4.863 1 97.38 218 ALA A N 1
ATOM 1724 C CA . ALA A 1 218 ? -0.446 -23.938 3.639 1 97.38 218 ALA A CA 1
ATOM 1725 C C . ALA A 1 218 ? -0.71 -25.141 2.742 1 97.38 218 ALA A C 1
ATOM 1727 O O . ALA A 1 218 ? -1.826 -25.328 2.248 1 97.38 218 ALA A O 1
ATOM 1728 N N . TYR A 1 219 ? 0.288 -25.969 2.541 1 97.31 219 TYR A N 1
ATOM 1729 C CA . TYR A 1 219 ? 0.14 -27.109 1.643 1 97.31 219 TYR A CA 1
ATOM 1730 C C . TYR A 1 219 ? -0.779 -28.172 2.246 1 97.31 219 TYR A C 1
ATOM 1732 O O . TYR A 1 219 ? -1.568 -28.797 1.533 1 97.31 219 TYR A O 1
ATOM 1740 N N . MET A 1 220 ? -0.725 -28.391 3.531 1 96.38 220 MET A N 1
ATOM 1741 C CA . MET A 1 220 ? -1.664 -29.297 4.18 1 96.38 220 MET A CA 1
ATOM 1742 C C . MET A 1 220 ? -3.094 -28.781 4.062 1 96.38 220 MET A C 1
ATOM 1744 O O . MET A 1 220 ? -4.031 -29.562 3.916 1 96.38 220 MET A O 1
ATOM 1748 N N . TRP A 1 221 ? -3.217 -27.469 4.09 1 97 221 TRP A N 1
ATOM 1749 C CA . TRP A 1 221 ? -4.504 -26.781 4.117 1 97 221 TRP A CA 1
ATOM 1750 C C . TRP A 1 221 ? -5.191 -26.875 2.758 1 97 221 TRP A C 1
ATOM 1752 O O . TRP A 1 221 ? -6.406 -27.062 2.68 1 97 221 TRP A O 1
ATOM 1762 N N . PHE A 1 222 ? -4.395 -26.812 1.63 1 97.31 222 PHE A N 1
ATOM 1763 C CA . PHE A 1 222 ? -5.047 -26.469 0.373 1 97.31 222 PHE A CA 1
ATOM 1764 C C . PHE A 1 222 ? -4.762 -27.516 -0.695 1 97.31 222 PHE A C 1
ATOM 1766 O O . PHE A 1 222 ? -5.238 -27.406 -1.826 1 97.31 222 PHE A O 1
ATOM 1773 N N . THR A 1 223 ? -4.031 -28.578 -0.349 1 96.81 223 THR A N 1
ATOM 1774 C CA . THR A 1 223 ? -3.793 -29.672 -1.29 1 96.81 223 THR A CA 1
ATOM 1775 C C . THR A 1 223 ? -4.91 -30.703 -1.21 1 96.81 223 THR A C 1
ATOM 1777 O O . THR A 1 223 ? -5.543 -30.859 -0.164 1 96.81 223 THR A O 1
ATOM 1780 N N . ALA A 1 224 ? -5.137 -31.375 -2.357 1 96.75 224 ALA A N 1
ATOM 1781 C CA . ALA A 1 224 ? -6.102 -32.469 -2.43 1 96.75 224 ALA A CA 1
ATOM 1782 C C . ALA A 1 224 ? -5.414 -33.781 -2.738 1 96.75 224 ALA A C 1
ATOM 1784 O O . ALA A 1 224 ? -5.992 -34.844 -2.547 1 96.75 224 ALA A O 1
ATOM 1785 N N . ARG A 1 225 ? -4.156 -33.656 -3.209 1 96.12 225 ARG A N 1
ATOM 1786 C CA . ARG A 1 225 ? -3.336 -34.844 -3.541 1 96.12 225 ARG A CA 1
ATOM 1787 C C . ARG A 1 225 ? -1.942 -34.719 -2.932 1 96.12 225 ARG A C 1
ATOM 1789 O O . ARG A 1 225 ? -1.444 -33.594 -2.723 1 96.12 225 ARG A O 1
ATOM 1796 N N . GLU A 1 226 ? -1.396 -35.875 -2.695 1 94.31 226 GLU A N 1
ATOM 1797 C CA . GLU A 1 226 ? -0.017 -35.844 -2.217 1 94.31 226 GLU A CA 1
ATOM 1798 C C . GLU A 1 226 ? 0.928 -35.281 -3.266 1 94.31 226 GLU A C 1
ATOM 1800 O O . GLU A 1 226 ? 0.8 -35.562 -4.453 1 94.31 226 GLU A O 1
ATOM 1805 N N . ILE A 1 227 ? 1.81 -34.5 -2.803 1 95.31 227 ILE A N 1
ATOM 1806 C CA . ILE A 1 227 ? 2.818 -33.938 -3.691 1 95.31 227 ILE A CA 1
ATOM 1807 C C . ILE A 1 227 ? 3.914 -34.969 -3.947 1 95.31 227 ILE A C 1
ATOM 1809 O O . ILE A 1 227 ? 4.508 -35.5 -3.006 1 95.31 227 ILE A O 1
ATOM 1813 N N . PRO A 1 228 ? 4.184 -35.219 -5.219 1 94.69 228 PRO A N 1
ATOM 1814 C CA . PRO A 1 228 ? 5.348 -36.062 -5.477 1 94.69 228 PRO A CA 1
ATOM 1815 C C . PRO A 1 228 ? 6.633 -35.531 -4.859 1 94.69 228 PRO A C 1
ATOM 1817 O O . PRO A 1 228 ? 6.898 -34.312 -4.953 1 94.69 228 PRO A O 1
ATOM 1820 N N . ASP A 1 229 ? 7.441 -36.344 -4.145 1 92.25 229 ASP A N 1
ATOM 1821 C CA . ASP A 1 229 ? 8.641 -35.906 -3.438 1 92.25 229 ASP A CA 1
ATOM 1822 C C . ASP A 1 229 ? 8.328 -34.719 -2.51 1 92.25 229 ASP A C 1
ATOM 1824 O O . ASP A 1 229 ? 9.047 -33.719 -2.512 1 92.25 229 ASP A O 1
ATOM 1828 N N . GLY A 1 230 ? 7.281 -34.938 -1.817 1 91.38 230 GLY A N 1
ATOM 1829 C CA . GLY A 1 230 ? 6.691 -33.844 -1.039 1 91.38 230 GLY A CA 1
ATOM 1830 C C . GLY A 1 230 ? 7.645 -33.25 -0.024 1 91.38 230 GLY A C 1
ATOM 1831 O O . GLY A 1 230 ? 7.719 -32.031 0.123 1 91.38 230 GLY A O 1
ATOM 1832 N N . ALA A 1 231 ? 8.391 -34.094 0.645 1 90.69 231 ALA A N 1
ATOM 1833 C CA . ALA A 1 231 ? 9.297 -33.594 1.679 1 90.69 231 ALA A CA 1
ATOM 1834 C C . ALA A 1 231 ? 10.352 -32.688 1.088 1 90.69 231 ALA A C 1
ATOM 1836 O O . ALA A 1 231 ? 10.547 -31.562 1.579 1 90.69 231 ALA A O 1
ATOM 1837 N N . ALA A 1 232 ? 10.992 -33.094 0.014 1 93.38 232 ALA A N 1
ATOM 1838 C CA . ALA A 1 232 ? 12.031 -32.281 -0.623 1 93.38 232 ALA A CA 1
ATOM 1839 C C . ALA A 1 232 ? 11.453 -31.016 -1.223 1 93.38 232 ALA A C 1
ATOM 1841 O O . ALA A 1 232 ? 12.062 -29.953 -1.125 1 93.38 232 ALA A O 1
ATOM 1842 N N . THR A 1 233 ? 10.32 -31.125 -1.827 1 95.38 233 THR A N 1
ATOM 1843 C CA . THR A 1 233 ? 9.648 -29.984 -2.447 1 95.38 233 THR A CA 1
ATOM 1844 C C . THR A 1 233 ? 9.297 -28.922 -1.399 1 95.38 233 THR A C 1
ATOM 1846 O O . THR A 1 233 ? 9.594 -27.75 -1.574 1 95.38 233 THR A O 1
ATOM 1849 N N . LEU A 1 234 ? 8.727 -29.359 -0.274 1 95.94 234 LEU A N 1
ATOM 1850 C CA . LEU A 1 234 ? 8.266 -28.438 0.748 1 95.94 234 LEU A CA 1
ATOM 1851 C C . LEU A 1 234 ? 9.453 -27.797 1.477 1 95.94 234 LEU A C 1
ATOM 1853 O O . LEU A 1 234 ? 9.383 -26.641 1.895 1 95.94 234 LEU A O 1
ATOM 1857 N N . GLN A 1 235 ? 10.531 -28.594 1.574 1 95.62 235 GLN A N 1
ATOM 1858 C CA . GLN A 1 235 ? 11.742 -28 2.133 1 95.62 235 GLN A CA 1
ATOM 1859 C C . GLN A 1 235 ? 12.258 -26.859 1.257 1 95.62 235 GLN A C 1
ATOM 1861 O O . GLN A 1 235 ? 12.664 -25.812 1.767 1 95.62 235 GLN A O 1
ATOM 1866 N N . ARG A 1 236 ? 12.234 -27.062 -0.018 1 97.25 236 ARG A N 1
ATOM 1867 C CA . ARG A 1 236 ? 12.688 -26.031 -0.943 1 97.25 236 ARG A CA 1
ATOM 1868 C C . ARG A 1 236 ? 11.758 -24.812 -0.909 1 97.25 236 ARG A C 1
ATOM 1870 O O . ARG A 1 236 ? 12.219 -23.672 -0.954 1 97.25 236 ARG A O 1
ATOM 1877 N N . VAL A 1 237 ? 10.477 -25.078 -0.852 1 98.12 237 VAL A N 1
ATOM 1878 C CA . VAL A 1 237 ? 9.508 -24 -0.723 1 98.12 237 VAL A CA 1
ATOM 1879 C C . VAL A 1 237 ? 9.82 -23.172 0.523 1 98.12 237 VAL A C 1
ATOM 1881 O O . VAL A 1 237 ? 9.867 -21.938 0.464 1 98.12 237 VAL A O 1
ATOM 1884 N N . ALA A 1 238 ? 10.062 -23.875 1.646 1 98.12 238 ALA A N 1
ATOM 1885 C CA . ALA A 1 238 ? 10.367 -23.219 2.912 1 98.12 238 ALA A CA 1
ATOM 1886 C C . ALA A 1 238 ? 11.664 -22.422 2.814 1 98.12 238 ALA A C 1
ATOM 1888 O O . ALA A 1 238 ? 11.773 -21.328 3.365 1 98.12 238 ALA A O 1
ATOM 1889 N N . GLN A 1 239 ? 12.633 -22.984 2.125 1 98.12 239 GLN A N 1
ATOM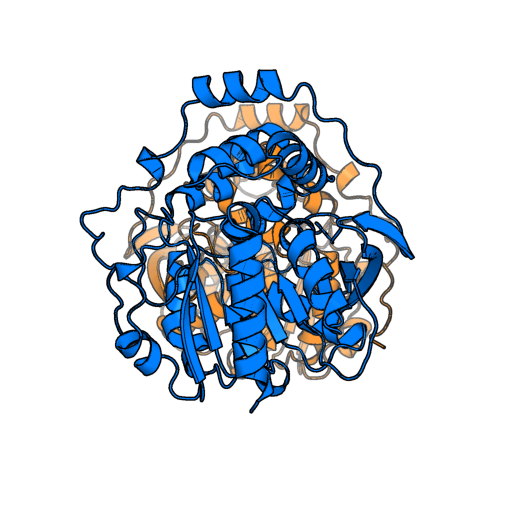 1890 C CA . GLN A 1 239 ? 13.914 -22.297 1.948 1 98.12 239 GLN A CA 1
ATOM 1891 C C . GLN A 1 239 ? 13.734 -20.969 1.207 1 98.12 239 GLN A C 1
ATOM 1893 O O . GLN A 1 239 ? 14.312 -19.953 1.586 1 98.12 239 GLN A O 1
ATOM 1898 N N . GLU A 1 240 ? 12.914 -21 0.169 1 98.62 240 GLU A N 1
ATOM 1899 C CA . GLU A 1 240 ? 12.664 -19.781 -0.611 1 98.62 240 GLU A CA 1
ATOM 1900 C C . GLU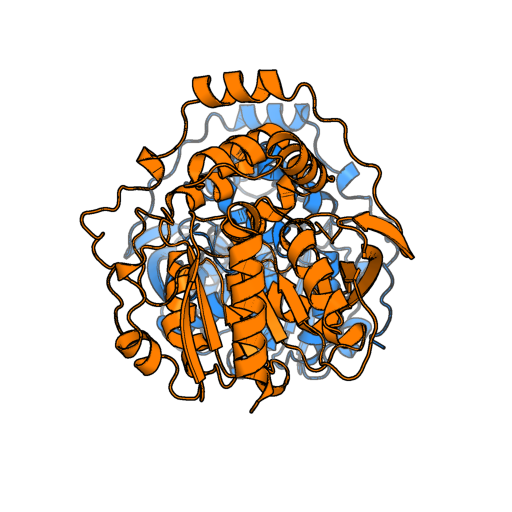 A 1 240 ? 11.898 -18.75 0.209 1 98.62 240 GLU A C 1
ATOM 1902 O O . GLU A 1 240 ? 12.062 -17.547 0.001 1 98.62 240 GLU A O 1
ATOM 1907 N N . LEU A 1 241 ? 11.078 -19.219 1.117 1 98 241 LEU A N 1
ATOM 1908 C CA . LEU A 1 241 ? 10.266 -18.359 1.967 1 98 241 LEU A CA 1
ATOM 1909 C C . LEU A 1 241 ? 11.086 -17.797 3.121 1 98 241 LEU A C 1
ATOM 1911 O O . LEU A 1 241 ? 10.633 -16.875 3.814 1 98 241 LEU A O 1
ATOM 1915 N N . ALA A 1 242 ? 12.289 -18.328 3.328 1 98 242 ALA A N 1
ATOM 1916 C CA . ALA A 1 242 ? 13.086 -18 4.512 1 98 242 ALA A CA 1
ATOM 1917 C C . ALA A 1 242 ? 14 -16.797 4.25 1 98 242 ALA A C 1
ATOM 1919 O O . ALA A 1 242 ? 14.656 -16.297 5.164 1 98 242 ALA A O 1
ATOM 1920 N N . TYR A 1 243 ? 14.055 -16.375 2.945 1 98.31 243 TYR A N 1
ATOM 1921 C CA . TYR A 1 243 ? 14.898 -15.219 2.686 1 98.31 243 TYR A CA 1
ATOM 1922 C C . TYR A 1 243 ? 14.461 -14.023 3.525 1 98.31 243 TYR A C 1
ATOM 1924 O O . TYR A 1 243 ? 13.266 -13.82 3.752 1 98.31 243 TYR A O 1
ATOM 1932 N N . GLU A 1 244 ? 15.398 -13.234 3.889 1 96.62 244 GLU A N 1
ATOM 1933 C CA . GLU A 1 244 ? 15.18 -12.133 4.824 1 96.62 244 GLU A CA 1
ATOM 1934 C C . GLU A 1 244 ? 14.172 -11.133 4.27 1 96.62 244 GLU A C 1
ATOM 1936 O O . GLU A 1 244 ? 14.219 -10.781 3.088 1 96.62 244 GLU A O 1
ATOM 1941 N N . GLY A 1 245 ? 13.242 -10.711 5.102 1 97.19 245 GLY A N 1
ATOM 1942 C CA . GLY A 1 245 ? 12.359 -9.602 4.789 1 97.19 245 GLY A CA 1
ATOM 1943 C C . GLY A 1 245 ? 11.016 -10.039 4.25 1 97.19 245 GLY A C 1
ATOM 1944 O O . GLY A 1 245 ? 10.078 -9.242 4.172 1 97.19 245 GLY A O 1
ATOM 1945 N N . ILE A 1 246 ? 10.875 -11.328 3.852 1 98.25 246 ILE A N 1
ATOM 1946 C CA . ILE A 1 246 ? 9.641 -11.797 3.234 1 98.25 246 ILE A CA 1
ATOM 1947 C C . ILE A 1 246 ? 8.484 -11.656 4.219 1 98.25 246 ILE A C 1
ATOM 1949 O O . ILE A 1 246 ? 7.406 -11.18 3.85 1 98.25 246 ILE A O 1
ATOM 1953 N N . SER A 1 247 ? 8.711 -11.977 5.504 1 97.25 247 SER A N 1
ATOM 1954 C CA . SER A 1 247 ? 7.668 -11.961 6.52 1 97.25 247 SER A CA 1
ATOM 1955 C C . SER A 1 247 ? 7.148 -10.539 6.746 1 97.25 247 SER A C 1
ATOM 1957 O O . SER A 1 247 ? 6.039 -10.359 7.254 1 97.25 247 SER A O 1
ATOM 1959 N N . LYS A 1 248 ? 7.91 -9.547 6.336 1 96.62 248 LYS A N 1
ATOM 1960 C CA . LYS A 1 248 ? 7.512 -8.156 6.516 1 96.62 248 LYS A CA 1
ATOM 1961 C C . LYS A 1 248 ? 6.949 -7.57 5.223 1 96.62 248 LYS A C 1
ATOM 1963 O O . LYS A 1 248 ? 6.082 -6.695 5.258 1 96.62 248 LYS A O 1
ATOM 1968 N N . ALA A 1 249 ? 7.371 -8.086 4.082 1 97.94 249 ALA A N 1
ATOM 1969 C CA . ALA A 1 249 ? 6.988 -7.531 2.785 1 97.94 249 ALA A CA 1
ATOM 1970 C C . ALA A 1 249 ? 5.648 -8.094 2.318 1 97.94 249 ALA A C 1
ATOM 1972 O O . ALA A 1 249 ? 4.781 -7.344 1.862 1 97.94 249 ALA A O 1
ATOM 1973 N N . VAL A 1 250 ? 5.43 -9.344 2.477 1 98.06 250 VAL A N 1
ATOM 1974 C CA . VAL A 1 250 ? 4.285 -10.031 1.892 1 98.06 250 VAL A CA 1
ATOM 1975 C C . VAL A 1 250 ? 2.992 -9.516 2.514 1 98.06 250 VAL A C 1
ATOM 1977 O O . VAL A 1 250 ? 2.01 -9.273 1.808 1 98.06 250 VAL A O 1
ATOM 1980 N N . PRO A 1 251 ? 2.971 -9.266 3.844 1 97.75 251 PRO A N 1
ATOM 1981 C CA . PRO A 1 251 ? 1.735 -8.75 4.441 1 97.75 251 PRO A CA 1
ATOM 1982 C C . PRO A 1 251 ? 1.317 -7.402 3.865 1 97.75 251 PRO A C 1
ATOM 1984 O O . PRO A 1 251 ? 0.153 -7.012 3.98 1 97.75 251 PRO A O 1
ATOM 1987 N N . ARG A 1 252 ? 2.256 -6.656 3.242 1 98.25 252 ARG A N 1
ATOM 1988 C CA . ARG A 1 252 ? 1.911 -5.371 2.641 1 98.25 252 ARG A CA 1
ATOM 1989 C C . ARG A 1 252 ? 0.889 -5.547 1.523 1 98.25 252 ARG A C 1
ATOM 1991 O O . ARG A 1 252 ? 0.034 -4.684 1.316 1 98.25 252 ARG A O 1
ATOM 1998 N N . TYR A 1 253 ? 0.938 -6.715 0.792 1 98.56 253 TYR A N 1
ATOM 1999 C CA . TYR A 1 253 ? -0.065 -7 -0.228 1 98.56 253 TYR A CA 1
ATOM 2000 C C . TYR A 1 253 ? -1.462 -7.051 0.38 1 98.56 253 TYR A C 1
ATOM 2002 O O . TYR A 1 253 ? -2.418 -6.523 -0.198 1 98.56 253 TYR A O 1
ATOM 2010 N N . TYR A 1 254 ? -1.566 -7.621 1.528 1 98.25 254 TYR A N 1
ATOM 2011 C CA . TYR A 1 254 ? -2.857 -7.84 2.174 1 98.25 254 TYR A CA 1
ATOM 2012 C C . TYR A 1 254 ? -3.357 -6.562 2.836 1 98.25 254 TYR A C 1
ATOM 2014 O O . TYR A 1 254 ? -4.559 -6.406 3.07 1 98.25 254 TYR A O 1
ATOM 2022 N N . GLY A 1 255 ? -2.438 -5.668 3.137 1 97.88 255 GLY A N 1
ATOM 2023 C CA . GLY A 1 255 ? -2.826 -4.344 3.588 1 97.88 255 GLY A CA 1
ATOM 2024 C C . GLY A 1 255 ? -3.225 -3.418 2.455 1 97.88 255 GLY A C 1
ATOM 2025 O O . GLY A 1 255 ? -3.881 -2.4 2.678 1 97.88 255 GLY A O 1
ATOM 2026 N N . ALA A 1 256 ? -2.875 -3.777 1.216 1 98 256 ALA A N 1
ATOM 2027 C CA . ALA A 1 256 ? -3.09 -2.906 0.063 1 98 256 ALA A CA 1
ATOM 2028 C C . ALA A 1 256 ? -4.414 -3.223 -0.626 1 98 256 ALA A C 1
ATOM 2030 O O . ALA A 1 256 ? -4.949 -2.393 -1.363 1 98 256 ALA A O 1
ATOM 2031 N N . SER A 1 257 ? -4.926 -4.426 -0.435 1 96.69 257 SER A N 1
ATOM 2032 C CA . SER A 1 257 ? -6.23 -4.793 -0.973 1 96.69 257 SER A CA 1
ATOM 2033 C C . SER A 1 257 ? -6.777 -6.043 -0.29 1 96.69 257 SER A C 1
ATOM 2035 O O . SER A 1 257 ? -6.02 -6.832 0.277 1 96.69 257 SER A O 1
ATOM 2037 N N . THR A 1 258 ? -8.078 -6.203 -0.35 1 97.31 258 THR A N 1
ATOM 2038 C CA . THR A 1 258 ? -8.742 -7.43 0.08 1 97.31 258 THR A CA 1
ATOM 2039 C C . THR A 1 258 ? -9.148 -8.273 -1.123 1 97.31 258 THR A C 1
ATOM 2041 O O . THR A 1 258 ? -9.219 -7.77 -2.248 1 97.31 258 THR A O 1
ATOM 2044 N N . PHE A 1 259 ? -9.5 -9.5 -0.862 1 97.5 259 PHE A N 1
ATOM 2045 C CA . PHE A 1 259 ? -10.016 -10.375 -1.912 1 97.5 259 PHE A CA 1
ATOM 2046 C C . PHE A 1 259 ? -11.289 -9.797 -2.512 1 97.5 259 PHE A C 1
ATOM 2048 O O . PHE A 1 259 ? -11.508 -9.891 -3.721 1 97.5 259 PHE A O 1
ATOM 2055 N N . HIS A 1 260 ? -12.109 -9.211 -1.664 1 96.81 260 HIS A N 1
ATOM 2056 C CA . HIS A 1 260 ? -13.336 -8.562 -2.117 1 96.81 260 HIS A CA 1
ATOM 2057 C C . HIS A 1 260 ? -13.031 -7.418 -3.08 1 96.81 260 HIS A C 1
ATOM 2059 O O . HIS A 1 260 ? -13.625 -7.332 -4.156 1 96.81 260 HIS A O 1
ATOM 2065 N N . GLN A 1 261 ? -12.117 -6.57 -2.715 1 97 261 GLN A N 1
ATOM 2066 C CA . GLN A 1 261 ? -11.727 -5.438 -3.547 1 97 261 GLN A CA 1
ATOM 2067 C C . GLN A 1 261 ? -11.133 -5.906 -4.875 1 97 261 GLN A C 1
ATOM 2069 O O . GLN A 1 261 ? -11.438 -5.344 -5.926 1 97 261 GLN A O 1
ATOM 2074 N N . GLU A 1 262 ? -10.305 -6.91 -4.832 1 97.75 262 GLU A N 1
ATOM 2075 C CA . GLU A 1 262 ? -9.688 -7.477 -6.031 1 97.75 262 GLU A CA 1
ATOM 2076 C C . GLU A 1 262 ? -10.742 -8.062 -6.965 1 97.75 262 GLU A C 1
ATOM 2078 O O . GLU A 1 262 ? -10.656 -7.902 -8.188 1 97.75 262 GLU A O 1
ATOM 2083 N N . TRP A 1 263 ? -11.711 -8.703 -6.359 1 97.62 263 TRP A N 1
ATOM 2084 C CA . TRP A 1 263 ? -12.828 -9.25 -7.109 1 97.62 263 TRP A CA 1
ATOM 2085 C C . TRP A 1 263 ? -13.617 -8.141 -7.801 1 97.62 263 TRP A C 1
ATOM 2087 O O . TRP A 1 263 ? -13.922 -8.234 -8.992 1 97.62 263 TRP A O 1
ATOM 2097 N N . LEU A 1 264 ? -13.922 -7.047 -7.094 1 97.38 264 LEU A N 1
ATOM 2098 C CA . LEU A 1 264 ? -14.641 -5.914 -7.66 1 97.38 264 LEU A CA 1
ATOM 2099 C C . LEU A 1 264 ? -13.867 -5.305 -8.82 1 97.38 264 LEU A C 1
ATOM 2101 O O . LEU A 1 264 ? -14.438 -5.043 -9.883 1 97.38 264 LEU A O 1
ATOM 2105 N N . ASP A 1 265 ? -12.617 -5.141 -8.617 1 97.31 265 ASP A N 1
ATOM 2106 C CA . ASP A 1 265 ? -11.789 -4.516 -9.641 1 97.31 265 ASP A CA 1
ATOM 2107 C C . ASP A 1 265 ? -11.734 -5.379 -10.898 1 97.31 265 ASP A C 1
ATOM 2109 O O . ASP A 1 265 ? -11.883 -4.875 -12.016 1 97.31 265 ASP A O 1
ATOM 2113 N N . ARG A 1 266 ? -11.531 -6.668 -10.68 1 97.81 266 ARG A N 1
ATOM 2114 C CA . ARG A 1 266 ? -11.477 -7.605 -11.797 1 97.81 266 ARG A CA 1
ATOM 2115 C C . ARG A 1 266 ? -12.758 -7.559 -12.617 1 97.81 266 ARG A C 1
ATOM 2117 O O . ARG A 1 266 ? -12.711 -7.418 -13.844 1 97.81 266 ARG A O 1
ATOM 2124 N N . ARG A 1 267 ? -13.883 -7.574 -11.992 1 97.19 267 ARG A N 1
ATOM 2125 C CA . ARG A 1 267 ? -15.195 -7.633 -12.625 1 97.19 267 ARG A CA 1
ATOM 2126 C C . ARG A 1 267 ? -15.539 -6.309 -13.305 1 97.19 267 ARG A C 1
ATOM 2128 O O . ARG A 1 267 ? -16.141 -6.297 -14.375 1 97.19 267 ARG A O 1
ATOM 2135 N N . ARG A 1 268 ? -15.086 -5.266 -12.711 1 96.44 268 ARG A N 1
ATOM 2136 C CA . ARG A 1 268 ? -15.562 -3.961 -13.156 1 96.44 268 ARG A CA 1
ATOM 2137 C C . ARG A 1 268 ? -14.586 -3.322 -14.141 1 96.44 268 ARG A C 1
ATOM 2139 O O . ARG A 1 268 ? -14.992 -2.547 -15.008 1 96.44 268 ARG A O 1
ATOM 2146 N N . ARG A 1 269 ? -13.328 -3.703 -14 1 96.62 269 ARG A N 1
ATOM 2147 C CA . ARG A 1 269 ? -12.344 -2.908 -14.727 1 96.62 269 ARG A CA 1
ATOM 2148 C C . ARG A 1 269 ? -11.469 -3.793 -15.609 1 96.62 269 ARG A C 1
ATOM 2150 O O . ARG A 1 269 ? -11.18 -3.447 -16.75 1 96.62 269 ARG A O 1
ATOM 2157 N N . LEU A 1 270 ? -11.086 -4.957 -15.211 1 98.38 270 LEU A N 1
ATOM 2158 C CA . LEU A 1 270 ? -9.961 -5.652 -15.828 1 98.38 270 LEU A CA 1
ATOM 2159 C C . LEU A 1 270 ? -10.445 -6.609 -16.906 1 98.38 270 LEU A C 1
ATOM 2161 O O . LEU A 1 270 ? -9.938 -6.586 -18.031 1 98.38 270 LEU A O 1
ATOM 2165 N N . MET A 1 271 ? -11.422 -7.422 -16.625 1 98.25 271 MET A N 1
ATOM 2166 C CA . MET A 1 271 ? -11.805 -8.523 -17.5 1 98.25 271 MET A CA 1
ATOM 2167 C C . MET A 1 271 ? -12.242 -7.996 -18.875 1 98.25 271 MET A C 1
ATOM 2169 O O . MET A 1 271 ? -11.914 -8.578 -19.906 1 98.25 271 MET A O 1
ATOM 2173 N N . GLY A 1 272 ? -12.953 -6.879 -18.922 1 97.75 272 GLY A N 1
ATOM 2174 C CA . GLY A 1 272 ? -13.406 -6.297 -20.172 1 97.75 272 GLY A CA 1
ATOM 2175 C C . GLY A 1 272 ? -12.266 -5.828 -21.062 1 97.75 272 GLY A C 1
ATOM 2176 O O . GLY A 1 272 ? -12.453 -5.598 -22.25 1 97.75 272 GLY A O 1
ATOM 2177 N N . LYS A 1 273 ? -11.07 -5.754 -20.484 1 98.06 273 LYS A N 1
ATOM 2178 C CA . LYS A 1 273 ? -9.93 -5.215 -21.219 1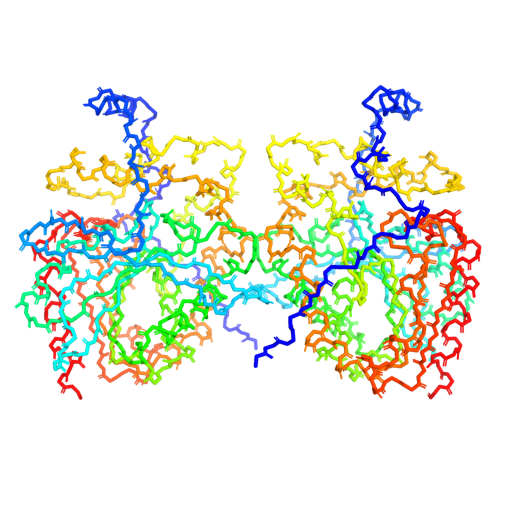 98.06 273 LYS A CA 1
ATOM 2179 C C . LYS A 1 273 ? -9.016 -6.332 -21.719 1 98.06 273 LYS A C 1
ATOM 2181 O O . LYS A 1 273 ? -8.039 -6.074 -22.422 1 98.06 273 LYS A O 1
ATOM 2186 N N . TRP A 1 274 ? -9.266 -7.582 -21.312 1 98.12 274 TRP A N 1
ATOM 2187 C CA . TRP A 1 274 ? -8.453 -8.703 -21.797 1 98.12 274 TRP A CA 1
ATOM 2188 C C . TRP A 1 274 ? -8.703 -8.969 -23.266 1 98.12 274 TRP A C 1
ATOM 2190 O O . TRP A 1 274 ? -9.836 -9.242 -23.672 1 98.12 274 TRP A O 1
ATOM 2200 N N . GLU A 1 275 ? -7.652 -8.938 -24.062 1 96.56 275 GLU A N 1
ATOM 2201 C CA . GLU A 1 275 ? -7.781 -9.094 -25.516 1 96.56 275 GLU A CA 1
ATOM 2202 C C . GLU A 1 275 ? -7.141 -10.391 -25.984 1 96.56 275 GLU A C 1
ATOM 2204 O O . GLU A 1 275 ? -7.477 -10.898 -27.062 1 96.56 275 GLU A O 1
ATOM 2209 N N . CYS A 1 276 ? -6.238 -10.891 -25.203 1 95.94 276 CYS A N 1
ATOM 2210 C CA . CYS A 1 276 ? -5.492 -12.078 -25.578 1 95.94 276 CYS A CA 1
ATOM 2211 C C . CYS A 1 276 ? -6.352 -13.328 -25.453 1 95.94 276 CYS A C 1
ATOM 2213 O O . CYS A 1 276 ? -7.363 -13.32 -24.75 1 95.94 276 CYS A O 1
ATOM 2215 N N . PRO A 1 277 ? -5.953 -14.391 -26.25 1 97.12 277 PRO A N 1
ATOM 2216 C CA . PRO A 1 277 ? -6.555 -15.688 -25.922 1 97.12 277 PRO A CA 1
ATOM 2217 C C . PRO A 1 277 ? -6.273 -16.125 -24.484 1 97.12 277 PRO A C 1
ATOM 2219 O O . PRO A 1 277 ? -5.199 -15.836 -23.938 1 97.12 277 PRO A O 1
ATOM 2222 N N . ILE A 1 278 ? -7.254 -16.812 -23.875 1 98.19 278 ILE A N 1
ATOM 2223 C CA . ILE A 1 278 ? -7.164 -17.156 -22.453 1 98.19 278 ILE A CA 1
ATOM 2224 C C . ILE A 1 278 ? -7.48 -18.625 -22.25 1 98.19 278 ILE A C 1
ATOM 2226 O O . ILE A 1 278 ? -8.445 -19.156 -22.812 1 98.19 278 ILE A O 1
ATOM 2230 N N . VAL A 1 279 ? -6.672 -19.281 -21.594 1 98.31 279 VAL A N 1
ATOM 2231 C CA . VAL A 1 279 ? -6.973 -20.594 -21.047 1 98.31 279 VAL A CA 1
ATOM 2232 C C . VAL A 1 279 ? -6.957 -20.547 -19.531 1 98.31 279 VAL A C 1
ATOM 2234 O O . VAL A 1 279 ? -5.934 -20.219 -18.922 1 98.31 279 VAL A O 1
ATOM 2237 N N . ILE A 1 280 ? -8.086 -20.828 -18.906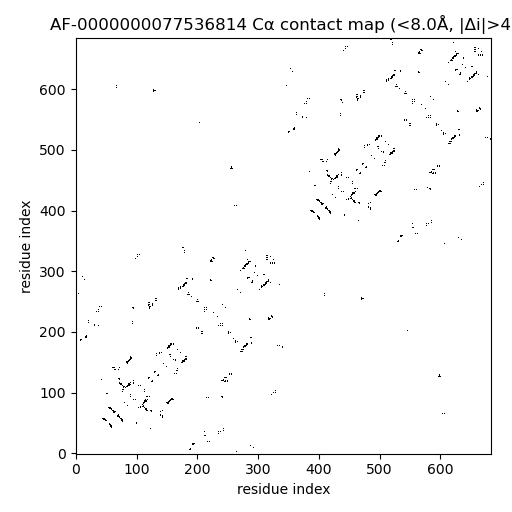 1 98.44 280 ILE A N 1
ATOM 2238 C CA . ILE A 1 280 ? -8.18 -20.875 -17.453 1 98.44 280 ILE A CA 1
ATOM 2239 C C . ILE A 1 280 ? -7.832 -22.281 -16.953 1 98.44 280 ILE A C 1
ATOM 2241 O O . ILE A 1 280 ? -8.383 -23.266 -17.438 1 98.44 280 ILE A O 1
ATOM 2245 N N . MET A 1 281 ? -6.875 -22.375 -16.094 1 98.38 281 MET A N 1
ATOM 2246 C CA . MET A 1 281 ? -6.504 -23.641 -15.461 1 98.38 281 MET A CA 1
ATOM 2247 C C . MET A 1 281 ? -6.816 -23.609 -13.969 1 98.38 281 MET A C 1
ATOM 2249 O O . MET A 1 281 ? -6.375 -22.703 -13.25 1 98.38 281 MET A O 1
ATOM 2253 N N . GLN A 1 282 ? -7.574 -24.609 -13.523 1 97.75 282 GLN A N 1
ATOM 2254 C CA . GLN A 1 282 ? -8.07 -24.641 -12.156 1 97.75 282 GLN A CA 1
ATOM 2255 C C . GLN A 1 282 ? -7.941 -26.031 -11.555 1 97.75 282 GLN A C 1
ATOM 2257 O O . GLN A 1 282 ? -8.148 -27.031 -12.25 1 97.75 282 GLN A O 1
ATOM 2262 N N . GLY A 1 283 ? -7.578 -26.047 -10.227 1 98.44 283 GLY A N 1
ATOM 2263 C CA . GLY A 1 283 ? -7.617 -27.328 -9.547 1 98.44 283 GLY A CA 1
ATOM 2264 C C . GLY A 1 283 ? -9.016 -27.906 -9.461 1 98.44 283 GLY A C 1
ATOM 2265 O O . GLY A 1 283 ? -9.953 -27.219 -9.062 1 98.44 283 GLY A O 1
ATOM 2266 N N . TYR A 1 284 ? -9.086 -29.125 -9.805 1 98.12 284 TYR A N 1
ATOM 2267 C CA . TYR A 1 284 ? -10.391 -29.766 -9.82 1 98.12 284 TYR A CA 1
ATOM 2268 C C . TYR A 1 284 ? -11.008 -29.797 -8.422 1 98.12 284 TYR A C 1
ATOM 2270 O O . TYR A 1 284 ? -12.219 -29.625 -8.273 1 98.12 284 TYR A O 1
ATOM 2278 N N . ASP A 1 285 ? -10.219 -29.969 -7.445 1 97.75 285 ASP A N 1
ATOM 2279 C CA . ASP A 1 285 ? -10.688 -30.078 -6.062 1 97.75 285 ASP A CA 1
ATOM 2280 C C . ASP A 1 285 ? -10.18 -28.906 -5.227 1 97.75 285 ASP A C 1
ATOM 2282 O O . ASP A 1 285 ? -9.859 -29.078 -4.047 1 97.75 285 ASP A O 1
ATOM 2286 N N . SER A 1 286 ? -10 -27.781 -5.82 1 97.62 286 SER A N 1
ATOM 2287 C CA . SER A 1 286 ? -9.547 -26.594 -5.098 1 97.62 286 SER A CA 1
ATOM 2288 C C . SER A 1 286 ? -10.492 -26.25 -3.955 1 97.62 286 SER A C 1
ATOM 2290 O O . SER A 1 286 ? -11.703 -26.125 -4.164 1 97.62 286 SER A O 1
ATOM 2292 N N . PRO A 1 287 ? -10.008 -26.031 -2.799 1 96.62 287 PRO A N 1
ATOM 2293 C CA . PRO A 1 287 ? -10.867 -25.656 -1.673 1 96.62 287 PRO A CA 1
ATOM 2294 C C . PRO A 1 287 ? -11.234 -24.188 -1.684 1 96.62 287 PRO A C 1
ATOM 2296 O O . PRO A 1 287 ? -12.117 -23.75 -0.926 1 96.62 287 PRO A O 1
ATOM 2299 N N . THR A 1 288 ? -10.602 -23.406 -2.494 1 96.19 288 THR A N 1
ATOM 2300 C CA . THR A 1 288 ? -10.812 -21.969 -2.459 1 96.19 288 THR A CA 1
ATOM 2301 C C . THR A 1 288 ? -11.523 -21.5 -3.723 1 96.19 288 THR A C 1
ATOM 2303 O O . THR A 1 288 ? -12.062 -20.375 -3.764 1 96.19 288 THR A O 1
ATOM 2306 N N . GLN A 1 289 ? -11.453 -22.281 -4.75 1 96.69 289 GLN A N 1
ATOM 2307 C CA . GLN A 1 289 ? -12.055 -21.969 -6.043 1 96.69 289 GLN A CA 1
ATOM 2308 C C . GLN A 1 289 ? -12.867 -23.141 -6.57 1 96.69 289 GLN A C 1
ATOM 2310 O O . GLN A 1 289 ? -12.359 -23.969 -7.328 1 96.69 289 GLN A O 1
ATOM 2315 N N . PRO A 1 290 ? -14.141 -23.141 -6.316 1 96.94 290 PRO A N 1
ATOM 2316 C CA . PRO A 1 290 ? -14.969 -24.297 -6.711 1 96.94 290 PRO A CA 1
ATOM 2317 C C . PRO A 1 290 ? -15.094 -24.422 -8.227 1 96.94 290 PRO A C 1
ATOM 2319 O O . PRO A 1 290 ? -15.352 -23.438 -8.922 1 96.94 290 PRO A O 1
ATOM 2322 N N . ARG A 1 291 ? -14.898 -25.641 -8.711 1 97.38 291 ARG A N 1
ATOM 2323 C CA . ARG A 1 291 ? -15.008 -25.906 -10.148 1 97.38 291 ARG A CA 1
ATOM 2324 C C . ARG A 1 291 ? -16.375 -25.484 -10.672 1 97.38 291 ARG A C 1
ATOM 2326 O O . ARG A 1 291 ? -16.5 -25.047 -11.82 1 97.38 291 ARG A O 1
ATOM 2333 N N . GLU A 1 292 ? -17.438 -25.406 -9.828 1 97.31 292 GLU A N 1
ATOM 2334 C CA . GLU A 1 292 ? -18.812 -25.016 -10.172 1 97.31 292 GLU A CA 1
ATOM 2335 C C . GLU A 1 292 ? -18.875 -23.562 -10.586 1 97.31 292 GLU A C 1
ATOM 2337 O O . GLU A 1 292 ? -19.828 -23.141 -11.25 1 97.31 292 GLU A O 1
ATOM 2342 N N . TRP A 1 293 ? -17.844 -22.797 -10.195 1 97.25 293 TRP A N 1
ATOM 2343 C CA . TRP A 1 293 ? -17.875 -21.359 -10.422 1 97.25 293 TRP A CA 1
ATOM 2344 C C . TRP A 1 293 ? -17.266 -21 -11.773 1 97.25 293 TRP A C 1
ATOM 2346 O O . TRP A 1 293 ? -17.266 -19.844 -12.172 1 97.25 293 TRP A O 1
ATOM 2356 N N . PHE A 1 294 ? -16.781 -21.984 -12.539 1 97.44 294 PHE A N 1
ATOM 2357 C CA . PHE A 1 294 ? -16.078 -21.719 -13.781 1 97.44 294 PHE A CA 1
ATOM 2358 C C . PHE A 1 294 ? -16.891 -22.156 -14.984 1 97.44 294 PHE A C 1
ATOM 2360 O O . PHE A 1 294 ? -16.438 -22.969 -15.797 1 97.44 294 PHE A O 1
ATOM 2367 N N . ASN A 1 295 ? -18.031 -21.516 -15.055 1 95.69 295 ASN A N 1
ATOM 2368 C CA . ASN A 1 295 ? -18.906 -21.703 -16.203 1 95.69 295 ASN A CA 1
ATOM 2369 C C . ASN A 1 295 ? -18.453 -20.875 -17.406 1 95.69 295 ASN A C 1
ATOM 2371 O O . ASN A 1 295 ? -18.422 -19.641 -17.328 1 95.69 295 ASN A O 1
ATOM 2375 N N . LEU A 1 296 ? -18.188 -21.578 -18.484 1 95.81 296 LEU A N 1
ATOM 2376 C CA . LEU A 1 296 ? -17.594 -20.938 -19.656 1 95.81 296 LEU A CA 1
ATOM 2377 C C . LEU A 1 296 ? -18.484 -19.844 -20.219 1 95.81 296 LEU A C 1
ATOM 2379 O O . LEU A 1 296 ? -18.016 -18.781 -20.594 1 95.81 296 LEU A O 1
ATOM 2383 N N . GLU A 1 297 ? -19.734 -20.062 -20.281 1 95.12 297 GLU A N 1
ATOM 2384 C CA . GLU A 1 297 ? -20.672 -19.094 -20.828 1 95.12 297 GLU A CA 1
ATOM 2385 C C . GLU A 1 297 ? -20.703 -17.812 -19.984 1 95.12 297 GLU A C 1
ATOM 2387 O O . GLU A 1 297 ? -20.719 -16.703 -20.531 1 95.12 297 GLU A O 1
ATOM 2392 N N . GLU A 1 298 ? -20.719 -18 -18.688 1 95.81 298 GLU A N 1
ATOM 2393 C CA . GLU A 1 298 ? -20.719 -16.844 -17.797 1 95.81 298 GLU A CA 1
ATOM 2394 C C . GLU A 1 298 ? -19.422 -16.031 -17.938 1 95.81 298 GLU A C 1
ATOM 2396 O O . GLU A 1 298 ? -19.453 -14.805 -17.969 1 95.81 298 GLU A O 1
ATOM 2401 N N . ILE A 1 299 ? -18.328 -16.75 -18.031 1 97.75 299 ILE A N 1
ATOM 2402 C CA . ILE A 1 299 ? -17.031 -16.094 -18.125 1 97.75 299 ILE A CA 1
ATOM 2403 C C . ILE A 1 299 ? -16.922 -15.359 -19.453 1 97.75 299 ILE A C 1
ATOM 2405 O O . ILE A 1 299 ? -16.406 -14.234 -19.516 1 97.75 299 ILE A O 1
ATOM 2409 N N . GLN A 1 300 ? -17.375 -15.969 -20.484 1 96.5 300 GLN A N 1
ATOM 2410 C CA . GLN A 1 300 ? -17.312 -15.391 -21.828 1 96.5 300 GLN A CA 1
ATOM 2411 C C . GLN A 1 300 ? -18 -14.023 -21.859 1 96.5 300 GLN A C 1
ATOM 2413 O O . GLN A 1 300 ? -17.547 -13.117 -22.547 1 96.5 300 GLN A O 1
ATOM 2418 N N . GLY A 1 301 ? -19.078 -13.852 -21.156 1 96.06 301 GLY A N 1
ATOM 2419 C CA . GLY A 1 301 ? -19.781 -12.586 -21.109 1 96.06 301 GLY A CA 1
ATOM 2420 C C . GLY A 1 301 ? -18.969 -11.453 -20.531 1 96.06 301 GLY A C 1
ATOM 2421 O O . GLY A 1 301 ? -19.203 -10.281 -20.828 1 96.06 301 GLY A O 1
ATOM 2422 N N . LEU A 1 302 ? -17.953 -11.805 -19.781 1 96.88 302 LEU A N 1
ATOM 2423 C CA . LEU A 1 302 ? -17.172 -10.797 -19.078 1 96.88 302 LEU A CA 1
ATOM 2424 C C . LEU A 1 302 ? -15.844 -10.547 -19.797 1 96.88 302 LEU A C 1
ATOM 2426 O O . LEU A 1 302 ? -15.109 -9.625 -19.438 1 96.88 302 LEU A O 1
ATOM 2430 N N . VAL A 1 303 ? -15.484 -11.398 -20.766 1 97.44 303 VAL A N 1
ATOM 2431 C CA . VAL A 1 303 ? -14.266 -11.227 -21.562 1 97.44 303 VAL A CA 1
ATOM 2432 C C . VAL A 1 303 ? -14.609 -11.18 -23.047 1 97.44 303 VAL A C 1
ATOM 2434 O O . VAL A 1 303 ? -14.094 -11.977 -23.828 1 97.44 303 VAL A O 1
ATOM 2437 N N . PRO A 1 304 ? -15.305 -10.172 -23.516 1 94.56 304 PRO A N 1
ATOM 2438 C CA . PRO A 1 304 ? -15.875 -10.141 -24.859 1 94.56 304 PRO A CA 1
ATOM 2439 C C . PRO A 1 304 ? -14.812 -10.031 -25.953 1 94.56 304 PRO A C 1
ATOM 2441 O O . PRO A 1 304 ? -15.078 -10.344 -27.109 1 94.56 304 PRO A O 1
ATOM 2444 N N . ARG A 1 305 ? -13.594 -9.711 -25.625 1 94.06 305 ARG A N 1
ATOM 2445 C CA . ARG A 1 305 ? -12.594 -9.438 -26.641 1 94.06 305 ARG A CA 1
ATOM 2446 C C . ARG A 1 305 ? -11.664 -10.633 -26.828 1 94.06 305 ARG A C 1
ATOM 2448 O O . ARG A 1 305 ? -10.844 -10.656 -27.75 1 94.06 305 ARG A O 1
ATOM 2455 N N . ALA A 1 306 ? -11.773 -11.625 -25.953 1 92.06 306 ALA A N 1
ATOM 2456 C CA . ALA A 1 306 ? -10.914 -12.805 -26.031 1 92.06 306 ALA A CA 1
ATOM 2457 C C . ALA A 1 306 ? -11.375 -13.742 -27.141 1 92.06 306 ALA A C 1
ATOM 2459 O O . ALA A 1 306 ? -12.508 -14.219 -27.125 1 92.06 306 ALA A O 1
ATOM 2460 N N . LYS A 1 307 ? -10.492 -14.047 -28.078 1 87.88 307 LYS A N 1
ATOM 2461 C CA . LYS A 1 307 ? -10.852 -14.883 -29.219 1 87.88 307 LYS A CA 1
ATOM 2462 C C . LYS A 1 307 ? -10.922 -16.359 -28.828 1 87.88 307 LYS A C 1
ATOM 2464 O O . LYS A 1 307 ? -11.633 -17.141 -29.453 1 87.88 307 LYS A O 1
ATOM 2469 N N . VAL A 1 308 ? -10.141 -16.672 -27.906 1 92.69 308 VAL A N 1
ATOM 2470 C CA . VAL A 1 308 ? -10.125 -18.031 -27.359 1 92.69 308 VAL A CA 1
ATOM 2471 C C . VAL A 1 308 ? -10.352 -17.969 -25.844 1 92.69 308 VAL A C 1
ATOM 2473 O O . VAL A 1 308 ? -9.805 -17.109 -25.156 1 92.69 308 VAL A O 1
ATOM 2476 N N . LEU A 1 309 ? -11.227 -18.812 -25.422 1 96 309 LEU A N 1
ATOM 2477 C CA . LEU A 1 309 ? -11.477 -19 -24 1 96 309 LEU A CA 1
ATOM 2478 C C . LEU A 1 309 ? -11.75 -20.469 -23.672 1 96 309 LEU A C 1
ATOM 2480 O O . LEU A 1 309 ? -12.68 -21.062 -24.219 1 96 309 LEU A O 1
ATOM 2484 N N . GLU A 1 310 ? -10.898 -21 -22.875 1 97.06 310 GLU A N 1
ATOM 2485 C CA . GLU A 1 310 ? -11.07 -22.375 -22.422 1 97.06 310 GLU A CA 1
ATOM 2486 C C . GLU A 1 310 ? -10.898 -22.5 -20.906 1 97.06 310 GLU A C 1
ATOM 2488 O O . GLU A 1 310 ? -10.211 -21.672 -20.297 1 97.06 310 GLU A O 1
ATOM 2493 N N . VAL A 1 311 ? -11.602 -23.453 -20.375 1 97.62 311 VAL A N 1
ATOM 2494 C CA . VAL A 1 311 ? -11.406 -23.812 -18.969 1 97.62 311 VAL A CA 1
ATOM 2495 C C . VAL A 1 311 ? -10.914 -25.266 -18.875 1 97.62 311 VAL A C 1
ATOM 2497 O O . VAL A 1 311 ? -11.5 -26.172 -19.484 1 97.62 311 VAL A O 1
ATOM 2500 N N . LYS A 1 312 ? -9.828 -25.438 -18.188 1 97.88 312 LYS A N 1
ATOM 2501 C CA . LYS A 1 312 ? -9.258 -26.766 -17.922 1 97.88 312 LYS A CA 1
ATOM 2502 C C . LYS A 1 312 ? -9.133 -27.016 -16.438 1 97.88 312 LYS A C 1
ATOM 2504 O O . LYS A 1 312 ? -8.633 -26.172 -15.688 1 97.88 312 LYS A O 1
ATOM 2509 N N . PHE A 1 313 ? -9.578 -28.172 -16.031 1 98.44 313 PHE A N 1
ATOM 2510 C CA . PHE A 1 313 ? -9.422 -28.594 -14.633 1 98.44 313 PHE A CA 1
ATOM 2511 C C . PHE A 1 313 ? -8.258 -29.562 -14.484 1 98.44 313 PHE A C 1
ATOM 2513 O O . PHE A 1 313 ? -8.148 -30.531 -15.242 1 98.44 313 PHE A O 1
ATOM 2520 N N . ILE A 1 314 ? -7.391 -29.266 -13.609 1 98.69 314 ILE A N 1
ATOM 2521 C CA . ILE A 1 314 ? -6.23 -30.109 -13.312 1 98.69 314 ILE A CA 1
ATOM 2522 C C . ILE A 1 314 ? -6.496 -30.922 -12.055 1 98.69 314 ILE A C 1
ATOM 2524 O O . ILE A 1 314 ? -6.977 -30.406 -11.047 1 98.69 314 ILE A O 1
ATOM 2528 N N . PRO A 1 315 ? -6.164 -32.219 -12.062 1 98.44 315 PRO A N 1
ATOM 2529 C CA . PRO A 1 315 ? -6.332 -32.969 -10.82 1 98.44 315 PRO A CA 1
ATOM 2530 C C . PRO A 1 315 ? -5.551 -32.375 -9.656 1 98.44 315 PRO A C 1
ATOM 2532 O O . PRO A 1 315 ? -4.387 -32 -9.812 1 98.44 315 PRO A O 1
ATOM 2535 N N . GLY A 1 316 ? -6.289 -32.312 -8.508 1 97.94 316 GLY A N 1
ATOM 2536 C CA . GLY A 1 316 ? -5.652 -31.766 -7.328 1 97.94 316 GLY A CA 1
ATOM 2537 C C . GLY A 1 316 ? -6.395 -30.578 -6.75 1 97.94 316 GLY A C 1
ATOM 2538 O O . GLY A 1 316 ? -7.527 -30.297 -7.152 1 97.94 316 GLY A O 1
ATOM 2539 N N . GLY A 1 317 ? -5.805 -29.969 -5.742 1 98.12 317 GLY A N 1
ATOM 2540 C CA . GLY A 1 317 ? -6.363 -28.812 -5.07 1 98.12 317 GLY A CA 1
ATOM 2541 C C . GLY A 1 317 ? -5.762 -27.5 -5.547 1 98.12 317 GLY A C 1
ATOM 2542 O O . GLY A 1 317 ? -5.633 -27.266 -6.75 1 98.12 317 GLY A O 1
ATOM 2543 N N . HIS A 1 318 ? -5.496 -26.578 -4.586 1 98.19 318 HIS A N 1
ATOM 2544 C CA . HIS A 1 318 ? -5.008 -25.234 -4.875 1 98.19 318 HIS A CA 1
ATOM 2545 C C . HIS A 1 318 ? -3.623 -25.281 -5.512 1 98.19 318 HIS A C 1
ATOM 2547 O O . HIS A 1 318 ? -3.324 -24.5 -6.41 1 98.19 318 HIS A O 1
ATOM 2553 N N . PHE A 1 319 ? -2.793 -26.234 -5.137 1 98.56 319 PHE A N 1
ATOM 2554 C CA . PHE A 1 319 ? -1.403 -26.281 -5.578 1 98.56 319 PHE A CA 1
ATOM 2555 C C . PHE A 1 319 ? -1.222 -27.312 -6.688 1 98.56 319 PHE A C 1
ATOM 2557 O O . PHE A 1 319 ? -0.239 -28.062 -6.695 1 98.56 319 PHE A O 1
ATOM 2564 N N . TRP A 1 320 ? -2.107 -27.281 -7.66 1 98.31 320 TRP A N 1
ATOM 2565 C CA . TRP A 1 320 ? -2.139 -28.25 -8.75 1 98.31 320 TRP A CA 1
ATOM 2566 C C . TRP A 1 320 ? -0.831 -28.234 -9.531 1 98.31 320 TRP A C 1
ATOM 2568 O O . TRP A 1 320 ? -0.42 -29.25 -10.094 1 98.31 320 TRP A O 1
ATOM 2578 N N . PRO A 1 321 ? 0.003 -27.125 -9.648 1 98.44 321 PRO A N 1
ATOM 2579 C CA . PRO A 1 321 ? 1.279 -27.219 -10.359 1 98.44 321 PRO A CA 1
ATOM 2580 C C . PRO A 1 321 ? 2.234 -28.234 -9.75 1 98.44 321 PRO A C 1
ATOM 2582 O O . PRO A 1 321 ? 2.998 -28.875 -10.477 1 98.44 321 PRO A O 1
ATOM 2585 N N . LEU A 1 322 ? 2.135 -28.438 -8.414 1 98.31 322 LEU A N 1
ATOM 2586 C CA . LEU A 1 322 ? 3.066 -29.328 -7.73 1 98.31 322 LEU A CA 1
ATOM 2587 C C . LEU A 1 322 ? 2.387 -30.641 -7.355 1 98.31 322 LEU A C 1
ATOM 2589 O O . LEU A 1 322 ? 3.049 -31.672 -7.227 1 98.31 322 LEU A O 1
ATOM 2593 N N . GLU A 1 323 ? 1.044 -30.625 -7.23 1 98.19 323 GLU A N 1
ATOM 2594 C CA . GLU A 1 323 ? 0.285 -31.828 -6.906 1 98.19 323 GLU A CA 1
ATOM 2595 C C . GLU A 1 323 ? 0.215 -32.781 -8.102 1 98.19 323 GLU A C 1
ATOM 2597 O O . GLU A 1 323 ? 0.236 -34 -7.934 1 98.19 323 GLU A O 1
ATOM 2602 N N . SER A 1 324 ? 0.066 -32.156 -9.281 1 98.25 324 SER A N 1
ATOM 2603 C CA . SER A 1 324 ? -0.137 -32.938 -10.508 1 98.25 324 SER A CA 1
ATOM 2604 C C . SER A 1 324 ? 0.762 -32.406 -11.633 1 98.25 324 SER A C 1
ATOM 2606 O O . SER A 1 324 ? 0.274 -32 -12.68 1 98.25 324 SER A O 1
ATOM 2608 N N . PRO A 1 325 ? 2.072 -32.594 -11.406 1 98 325 PRO A N 1
ATOM 2609 C CA . PRO A 1 325 ? 3.014 -31.969 -12.344 1 98 325 PRO A CA 1
ATOM 2610 C C . PRO A 1 325 ? 2.877 -32.5 -13.766 1 98 325 PRO A C 1
ATOM 2612 O O . PRO A 1 325 ? 2.984 -31.734 -14.727 1 98 325 PRO A O 1
ATOM 2615 N N . THR A 1 326 ? 2.627 -33.781 -13.953 1 98.06 326 THR A N 1
ATOM 2616 C CA . THR A 1 326 ? 2.5 -34.344 -15.281 1 98.06 326 THR A CA 1
ATOM 2617 C C . THR A 1 326 ? 1.276 -33.812 -16 1 98.06 326 THR A C 1
ATOM 2619 O O . THR A 1 326 ? 1.378 -33.344 -17.141 1 98.06 326 THR A O 1
ATOM 2622 N N . GLU A 1 327 ? 0.184 -33.812 -15.312 1 98.62 327 GLU A N 1
ATOM 2623 C CA . GLU A 1 327 ? -1.055 -33.312 -15.891 1 98.62 327 GLU A CA 1
ATOM 2624 C C . GLU A 1 327 ? -0.967 -31.797 -16.156 1 98.62 327 GLU A C 1
ATOM 2626 O O . GLU A 1 327 ? -1.498 -31.312 -17.156 1 98.62 327 GLU A O 1
ATOM 2631 N N . THR A 1 328 ? -0.351 -31.078 -15.242 1 98.75 328 THR A N 1
ATOM 2632 C CA . THR A 1 328 ? -0.176 -29.641 -15.398 1 98.75 328 THR A CA 1
ATOM 2633 C C . THR A 1 328 ? 0.646 -29.344 -16.656 1 98.75 328 THR A C 1
ATOM 2635 O O . THR A 1 328 ? 0.25 -28.5 -17.469 1 98.75 328 THR A O 1
ATOM 2638 N N . THR A 1 329 ? 1.76 -30.031 -16.828 1 98.62 329 THR A N 1
ATOM 2639 C CA . THR A 1 329 ? 2.621 -29.812 -17.984 1 98.62 329 THR A CA 1
ATOM 2640 C C . THR A 1 329 ? 1.878 -30.125 -19.266 1 98.62 329 THR A C 1
ATOM 2642 O O . THR A 1 329 ? 1.973 -29.375 -20.25 1 98.62 329 THR A O 1
ATOM 2645 N N . ALA A 1 330 ? 1.157 -31.203 -19.281 1 98.62 330 ALA A N 1
ATOM 2646 C CA . ALA A 1 330 ? 0.368 -31.562 -20.453 1 98.62 330 ALA A CA 1
ATOM 2647 C C . ALA A 1 330 ? -0.651 -30.484 -20.781 1 98.62 330 ALA A C 1
ATOM 2649 O O . ALA A 1 330 ? -0.809 -30.094 -21.938 1 98.62 330 ALA A O 1
ATOM 2650 N N . ALA A 1 331 ? -1.31 -29.984 -19.797 1 98.56 331 ALA A N 1
ATOM 2651 C CA . ALA A 1 331 ? -2.307 -28.922 -19.984 1 98.56 331 ALA A CA 1
ATOM 2652 C C . ALA A 1 331 ? -1.661 -27.641 -20.484 1 98.56 331 ALA A C 1
ATOM 2654 O O . ALA A 1 331 ? -2.229 -26.953 -21.328 1 98.56 331 ALA A O 1
ATOM 2655 N N . LEU A 1 332 ? -0.5 -27.297 -19.938 1 98.56 332 LEU A N 1
ATOM 2656 C CA . LEU A 1 332 ? 0.225 -26.109 -20.375 1 98.56 332 LEU A CA 1
ATOM 2657 C C . LEU A 1 332 ? 0.611 -26.234 -21.859 1 98.56 332 LEU A C 1
ATOM 2659 O O . LEU A 1 332 ? 0.467 -25.266 -22.609 1 98.56 332 LEU A O 1
ATOM 2663 N N . ARG A 1 333 ? 1.081 -27.406 -22.266 1 97.38 333 ARG A N 1
ATOM 2664 C CA . ARG A 1 333 ? 1.427 -27.641 -23.672 1 97.38 333 ARG A CA 1
ATOM 2665 C C . ARG A 1 333 ? 0.224 -27.422 -24.578 1 97.38 333 ARG A C 1
ATOM 2667 O O . ARG A 1 333 ? 0.333 -26.75 -25.609 1 97.38 333 ARG A O 1
ATOM 2674 N N . GLU A 1 334 ? -0.857 -27.969 -24.141 1 97.44 334 GLU A N 1
ATOM 2675 C CA . GLU A 1 334 ? -2.08 -27.828 -24.922 1 97.44 334 GLU A CA 1
ATOM 2676 C C . GLU A 1 334 ? -2.514 -26.359 -25 1 97.44 334 GLU A C 1
ATOM 2678 O O . GLU A 1 334 ? -2.895 -25.875 -26.062 1 97.44 334 GLU A O 1
ATOM 2683 N N . ALA A 1 335 ? -2.459 -25.703 -23.859 1 97.38 335 ALA A N 1
ATOM 2684 C CA . ALA A 1 335 ? -2.854 -24.297 -23.797 1 97.38 335 ALA A CA 1
ATOM 2685 C C . ALA A 1 335 ? -1.98 -23.453 -24.719 1 97.38 335 ALA A C 1
ATOM 2687 O O . ALA A 1 335 ? -2.49 -22.625 -25.484 1 97.38 335 ALA A O 1
ATOM 2688 N N . LEU A 1 336 ? -0.671 -23.641 -24.641 1 95.88 336 LEU A N 1
ATOM 2689 C CA . LEU A 1 336 ? 0.263 -22.844 -25.422 1 95.88 336 LEU A CA 1
ATOM 2690 C C . LEU A 1 336 ? 0.092 -23.094 -26.922 1 95.88 336 LEU A C 1
ATOM 2692 O O . LEU A 1 336 ? 0.272 -22.188 -27.734 1 95.88 336 LEU A O 1
ATOM 2696 N N . LYS A 1 337 ? -0.27 -24.312 -27.297 1 92.75 337 LYS A N 1
ATOM 2697 C CA . LYS A 1 337 ? -0.563 -24.625 -28.688 1 92.75 337 LYS A CA 1
ATOM 2698 C C . LYS A 1 337 ? -1.783 -23.844 -29.188 1 92.75 337 LYS A C 1
ATOM 2700 O O . LYS A 1 337 ? -1.771 -23.297 -30.281 1 92.75 337 LYS A O 1
ATOM 2705 N N . VAL A 1 338 ? -2.762 -23.797 -28.359 1 89.81 338 VAL A N 1
ATOM 2706 C CA . VAL A 1 338 ? -4.004 -23.109 -28.719 1 89.81 338 VAL A CA 1
ATOM 2707 C C . VAL A 1 338 ? -3.768 -21.609 -28.797 1 89.81 338 VAL A C 1
ATOM 2709 O O . VAL A 1 338 ? -4.32 -20.938 -29.672 1 89.81 338 VAL A O 1
ATOM 2712 N N . LEU A 1 339 ? -2.924 -21.141 -27.953 1 87 339 LEU A N 1
ATOM 2713 C CA . LEU A 1 339 ? -2.66 -19.703 -27.859 1 87 339 LEU A CA 1
ATOM 2714 C C . LEU A 1 339 ? -1.774 -19.234 -29.016 1 87 339 LEU A C 1
ATOM 2716 O O . LEU A 1 339 ? -1.859 -18.094 -29.453 1 87 339 LEU A O 1
ATOM 2720 N N . GLY A 1 340 ? -0.824 -20.031 -29.469 1 81.38 340 GLY A N 1
ATOM 2721 C CA . GLY A 1 340 ? 0.134 -19.703 -30.5 1 81.38 340 GLY A CA 1
ATOM 2722 C C . GLY A 1 340 ? -0.439 -19.812 -31.906 1 81.38 340 GLY A C 1
ATOM 2723 O O . GLY A 1 340 ? 0.099 -19.234 -32.844 1 81.38 340 GLY A O 1
ATOM 2724 N N . ASN A 1 341 ? -1.413 -20.625 -32.094 1 71.19 341 ASN A N 1
ATOM 2725 C CA . ASN A 1 341 ? -1.996 -20.875 -33.406 1 71.19 341 ASN A CA 1
ATOM 2726 C C . ASN A 1 341 ? -2.922 -19.734 -33.812 1 71.19 341 ASN A C 1
ATOM 2728 O O . ASN A 1 341 ? -3.672 -19.859 -34.781 1 71.19 341 ASN A O 1
ATOM 2732 N N . LEU A 1 342 ? -2.713 -18.641 -33.125 1 62.28 342 LEU A N 1
ATOM 2733 C CA . LEU A 1 342 ? -3.539 -17.516 -33.531 1 62.28 342 LEU A CA 1
ATOM 2734 C C . LEU A 1 342 ? -2.705 -16.453 -34.25 1 62.28 342 LEU A C 1
ATOM 2736 O O . LEU A 1 342 ? -1.516 -16.297 -33.969 1 62.28 342 LEU A O 1
ATOM 2740 N N . MET B 1 1 ? 17.75 10.023 -18.719 1 42.81 1 MET B N 1
ATOM 2741 C CA . MET B 1 1 ? 17.984 9.516 -17.375 1 42.81 1 MET B CA 1
ATOM 2742 C C . MET B 1 1 ? 17.516 10.516 -16.328 1 42.81 1 MET B C 1
ATOM 2744 O O . MET B 1 1 ? 17.703 11.719 -16.484 1 42.81 1 MET B O 1
ATOM 2748 N N . ALA B 1 2 ? 16.594 10.031 -15.508 1 58.66 2 ALA B N 1
ATOM 2749 C CA . ALA B 1 2 ? 16.109 10.969 -14.492 1 58.66 2 ALA B CA 1
ATOM 2750 C C . ALA B 1 2 ? 17.281 11.562 -13.703 1 58.66 2 ALA B C 1
ATOM 2752 O O . ALA B 1 2 ? 18.297 10.906 -13.508 1 58.66 2 ALA B O 1
ATOM 2753 N N . GLU B 1 3 ? 17.391 12.883 -13.523 1 67.19 3 GLU B N 1
ATOM 2754 C CA . GLU B 1 3 ? 18.391 13.586 -12.727 1 67.19 3 GLU B CA 1
ATOM 2755 C C . GLU B 1 3 ? 18.703 12.836 -11.438 1 67.19 3 GLU B C 1
ATOM 2757 O O . GLU B 1 3 ? 17.797 12.367 -10.75 1 67.19 3 GLU B O 1
ATOM 2762 N N . LYS B 1 4 ? 19.953 12.438 -11.297 1 79.94 4 LYS B N 1
ATOM 2763 C CA . LYS B 1 4 ? 20.375 11.82 -10.047 1 79.94 4 LYS B CA 1
ATOM 2764 C C . LYS B 1 4 ? 20.359 12.836 -8.906 1 79.94 4 LYS B C 1
ATOM 2766 O O . LYS B 1 4 ? 21.141 13.797 -8.922 1 79.94 4 LYS B O 1
ATOM 2771 N N . LEU B 1 5 ? 19.422 12.773 -8.047 1 91.38 5 LEU B N 1
ATOM 2772 C CA . LEU B 1 5 ? 19.312 13.656 -6.891 1 91.38 5 LEU B CA 1
ATOM 2773 C C . LEU B 1 5 ? 20.203 13.18 -5.746 1 91.38 5 LEU B C 1
ATOM 2775 O O . LEU B 1 5 ? 20.281 11.977 -5.484 1 91.38 5 LEU B O 1
ATOM 2779 N N . THR B 1 6 ? 20.969 14.148 -5.195 1 94.12 6 THR B N 1
ATOM 2780 C CA . THR B 1 6 ? 21.844 13.852 -4.07 1 94.12 6 THR B CA 1
ATOM 2781 C C . THR B 1 6 ? 21.266 14.406 -2.771 1 94.12 6 THR B C 1
ATOM 2783 O O . THR B 1 6 ? 20.578 15.438 -2.777 1 94.12 6 THR B O 1
ATOM 2786 N N . TYR B 1 7 ? 21.609 13.727 -1.707 1 96.5 7 TYR B N 1
ATOM 2787 C CA . TYR B 1 7 ? 21.156 14.188 -0.397 1 96.5 7 TYR B CA 1
ATOM 2788 C C . TYR B 1 7 ? 21.844 15.492 -0.022 1 96.5 7 TYR B C 1
ATOM 2790 O O . TYR B 1 7 ? 23.031 15.68 -0.289 1 96.5 7 TYR B O 1
ATOM 2798 N N . THR B 1 8 ? 21.078 16.344 0.569 1 97.25 8 THR B N 1
ATOM 2799 C CA . THR B 1 8 ? 21.625 17.625 1.019 1 97.25 8 THR B CA 1
ATOM 2800 C C . THR B 1 8 ? 22.328 17.469 2.361 1 97.25 8 THR B C 1
ATOM 2802 O O . THR B 1 8 ? 21.828 16.797 3.266 1 97.25 8 THR B O 1
ATOM 2805 N N . GLU B 1 9 ? 23.453 18.125 2.453 1 96.94 9 GLU B N 1
ATOM 2806 C CA . GLU B 1 9 ? 24.172 18.094 3.723 1 96.94 9 GLU B CA 1
ATOM 2807 C C . GLU B 1 9 ? 23.406 18.844 4.809 1 96.94 9 GLU B C 1
ATOM 2809 O O . GLU B 1 9 ? 22.75 19.844 4.531 1 96.94 9 GLU B O 1
ATOM 2814 N N . LEU B 1 10 ? 23.531 18.328 6.023 1 97.19 10 LEU B N 1
ATOM 2815 C CA . LEU B 1 10 ? 22.859 18.984 7.133 1 97.19 10 LEU B CA 1
ATOM 2816 C C . LEU B 1 10 ? 23.5 20.344 7.418 1 97.19 10 LEU B C 1
ATOM 2818 O O . LEU B 1 10 ? 24.719 20.469 7.434 1 97.19 10 LEU B O 1
ATOM 2822 N N . PRO B 1 11 ? 22.672 21.391 7.613 1 96.88 11 PRO B N 1
ATOM 2823 C CA . PRO B 1 11 ? 23.25 22.625 8.156 1 96.88 11 PRO B CA 1
ATOM 2824 C C . PRO B 1 11 ? 23.922 22.406 9.516 1 96.88 11 PRO B C 1
ATOM 2826 O O . PRO B 1 11 ? 23.516 21.516 10.273 1 96.88 11 PRO B O 1
ATOM 2829 N N . PRO B 1 12 ? 24.828 23.266 9.867 1 95.88 12 PRO B N 1
ATOM 2830 C CA . PRO B 1 12 ? 25.594 23.094 11.102 1 95.88 12 PRO B CA 1
ATOM 2831 C C . PRO B 1 12 ? 24.719 23.078 12.352 1 95.88 12 PRO B C 1
ATOM 2833 O O . PRO B 1 12 ? 25.047 22.422 13.336 1 95.88 12 PRO B O 1
ATOM 2836 N N . ARG B 1 13 ? 23.609 23.672 12.305 1 94.81 13 ARG B N 1
ATOM 2837 C CA . ARG B 1 13 ? 22.734 23.812 13.477 1 94.81 13 ARG B CA 1
ATOM 2838 C C . ARG B 1 13 ? 21.938 22.531 13.703 1 94.81 13 ARG B C 1
ATOM 2840 O O . ARG B 1 13 ? 21.375 22.328 14.781 1 94.81 13 ARG B O 1
ATOM 2847 N N . MET B 1 14 ? 21.906 21.688 12.719 1 96.31 14 MET B N 1
ATOM 2848 C CA . MET B 1 14 ? 20.984 20.547 12.75 1 96.31 14 MET B CA 1
ATOM 2849 C C . MET B 1 14 ? 21.688 19.297 13.281 1 96.31 14 MET B C 1
ATOM 2851 O O . MET B 1 14 ? 22.875 19.094 13.047 1 96.31 14 MET B O 1
ATOM 2855 N N . LYS B 1 15 ? 20.984 18.5 14.031 1 96.25 15 LYS B N 1
ATOM 2856 C CA . LYS B 1 15 ? 21.391 17.172 14.469 1 96.25 15 LYS B CA 1
ATOM 2857 C C . LYS B 1 15 ? 20.469 16.094 13.883 1 96.25 15 LYS B C 1
ATOM 2859 O O . LYS B 1 15 ? 19.297 16.375 13.578 1 96.25 15 LYS B O 1
ATOM 2864 N N . PRO B 1 16 ? 21.094 14.859 13.75 1 96.62 16 PRO B N 1
ATOM 2865 C CA . PRO B 1 16 ? 20.188 13.773 13.352 1 96.62 16 PRO B CA 1
ATOM 2866 C C . PRO B 1 16 ? 19 13.617 14.305 1 96.62 16 PRO B C 1
ATOM 2868 O O . PRO B 1 16 ? 19.172 13.719 15.523 1 96.62 16 PRO B O 1
ATOM 2871 N N . VAL B 1 17 ? 17.828 13.383 13.719 1 95.5 17 VAL B N 1
ATOM 2872 C CA . VAL B 1 17 ? 16.594 13.281 14.477 1 95.5 17 VAL B CA 1
ATOM 2873 C C . VAL B 1 17 ? 16.719 12.18 15.531 1 95.5 17 VAL B C 1
ATOM 2875 O O . VAL B 1 17 ? 16.172 12.289 16.625 1 95.5 17 VAL B O 1
ATOM 2878 N N . SER B 1 18 ? 17.453 11.094 15.25 1 94.94 18 SER B N 1
ATOM 2879 C CA . SER B 1 18 ? 17.625 9.969 16.156 1 94.94 18 SER B CA 1
ATOM 2880 C C . SER B 1 18 ? 18.281 10.406 17.469 1 94.94 18 SER B C 1
ATOM 2882 O O . SER B 1 18 ? 18.078 9.781 18.516 1 94.94 18 SER B O 1
ATOM 2884 N N . GLU B 1 19 ? 19.078 11.516 17.422 1 95.44 19 GLU B N 1
ATOM 2885 C CA . GLU B 1 19 ? 19.797 12.016 18.594 1 95.44 19 GLU B CA 1
ATOM 2886 C C . GLU B 1 19 ? 18.891 12.898 19.453 1 95.44 19 GLU B C 1
ATOM 2888 O O . GLU B 1 19 ? 19.234 13.211 20.609 1 95.44 19 GLU B O 1
ATOM 2893 N N . LEU B 1 20 ? 17.781 13.266 18.875 1 95.44 20 LEU B N 1
ATOM 2894 C CA . LEU B 1 20 ? 16.891 14.203 19.562 1 95.44 20 LEU B CA 1
ATOM 2895 C C . LEU B 1 20 ? 15.773 13.469 20.281 1 95.44 20 LEU B C 1
ATOM 2897 O O . LEU B 1 20 ? 14.984 14.086 21 1 95.44 20 LEU B O 1
ATOM 2901 N N . LYS B 1 21 ? 15.664 12.156 20.109 1 94 21 LYS B N 1
ATOM 2902 C CA . LYS B 1 21 ? 14.578 11.383 20.703 1 94 21 LYS B CA 1
ATOM 2903 C C . LYS B 1 21 ? 14.656 11.414 22.234 1 94 21 LYS B C 1
ATOM 2905 O O . LYS B 1 21 ? 15.719 11.18 22.812 1 94 21 LYS B O 1
ATOM 2910 N N . PRO B 1 22 ? 13.531 11.75 22.875 1 95.81 22 PRO B N 1
ATOM 2911 C CA . PRO B 1 22 ? 13.555 11.719 24.344 1 95.81 22 PRO B CA 1
ATOM 2912 C C . PRO B 1 22 ? 13.836 10.328 24.906 1 95.81 22 PRO B C 1
ATOM 2914 O O . PRO B 1 22 ? 13.414 9.328 24.312 1 95.81 22 PRO B O 1
ATOM 2917 N N . SER B 1 23 ? 14.461 10.266 26.047 1 94.94 23 SER B N 1
ATOM 2918 C CA . SER B 1 23 ? 14.734 8.984 26.688 1 94.94 23 SER B CA 1
ATOM 2919 C C . SER B 1 23 ? 13.461 8.359 27.25 1 94.94 23 SER B C 1
ATOM 2921 O O . SER B 1 23 ? 12.492 9.062 27.547 1 94.94 23 SER B O 1
ATOM 2923 N N . PRO B 1 24 ? 13.484 7.066 27.312 1 93.31 24 PRO B N 1
ATOM 2924 C CA . PRO B 1 24 ? 12.32 6.406 27.906 1 93.31 24 PRO B CA 1
ATOM 2925 C C . PRO B 1 24 ? 11.992 6.934 29.297 1 93.31 24 PRO B C 1
ATOM 2927 O O . PRO B 1 24 ? 10.812 7.062 29.656 1 93.31 24 PRO B O 1
ATOM 2930 N N . GLU B 1 25 ? 13 7.301 30.047 1 95.44 25 GLU B N 1
ATOM 2931 C CA . GLU B 1 25 ? 12.797 7.816 31.391 1 95.44 25 GLU B CA 1
ATOM 2932 C C . GLU B 1 25 ? 12.07 9.156 31.375 1 95.44 25 GLU B C 1
ATOM 2934 O O . GLU B 1 25 ? 11.188 9.406 32.188 1 95.44 25 GLU B O 1
ATOM 2939 N N . GLN B 1 26 ? 12.43 9.992 30.453 1 94.94 26 GLN B N 1
ATOM 2940 C CA . GLN B 1 26 ? 11.773 11.289 30.312 1 94.94 26 GLN B CA 1
ATOM 2941 C C . GLN B 1 26 ? 10.297 11.117 29.938 1 94.94 26 GLN B C 1
ATOM 2943 O O . GLN B 1 26 ? 9.438 11.82 30.469 1 94.94 26 GLN B O 1
ATOM 2948 N N . VAL B 1 27 ? 10.047 10.18 29.125 1 95.12 27 VAL B N 1
ATOM 2949 C CA . VAL B 1 27 ? 8.688 9.945 28.656 1 95.12 27 VAL B CA 1
ATOM 2950 C C . VAL B 1 27 ? 7.84 9.383 29.797 1 95.12 27 VAL B C 1
ATOM 2952 O O . VAL B 1 27 ? 6.707 9.82 30 1 95.12 27 VAL B O 1
ATOM 2955 N N . VAL B 1 28 ? 8.383 8.469 30.531 1 94.44 28 VAL B N 1
ATOM 2956 C CA . VAL B 1 28 ? 7.676 7.848 31.656 1 94.44 28 VAL B CA 1
ATOM 2957 C C . VAL B 1 28 ? 7.324 8.906 32.688 1 94.44 28 VAL B C 1
ATOM 2959 O O . VAL B 1 28 ? 6.219 8.906 33.25 1 94.44 28 VAL B O 1
ATOM 2962 N N . LYS B 1 29 ? 8.234 9.766 32.938 1 93.69 29 LYS B N 1
ATOM 2963 C CA . LYS B 1 29 ? 8 10.836 33.906 1 93.69 29 LYS B CA 1
ATOM 2964 C C . LYS B 1 29 ? 6.848 11.734 33.438 1 93.69 29 LYS B C 1
ATOM 2966 O O . LYS B 1 29 ? 5.973 12.062 34.25 1 93.69 29 LYS B O 1
ATOM 2971 N N . ARG B 1 30 ? 6.902 12.086 32.219 1 92.06 30 ARG B N 1
ATOM 2972 C CA . ARG B 1 30 ? 5.855 12.953 31.688 1 92.06 30 ARG B CA 1
ATOM 2973 C C . ARG B 1 30 ? 4.512 12.242 31.656 1 92.06 30 ARG B C 1
ATOM 2975 O O . ARG B 1 30 ? 3.469 12.844 31.922 1 92.06 30 ARG B O 1
ATOM 2982 N N . LEU B 1 31 ? 4.504 10.977 31.375 1 93.44 31 LEU B N 1
ATOM 2983 C CA . LEU B 1 31 ? 3.279 10.188 31.312 1 93.44 31 LEU B CA 1
ATOM 2984 C C . LEU B 1 31 ? 2.609 10.133 32.688 1 93.44 31 LEU B C 1
ATOM 2986 O O . LEU B 1 31 ? 1.38 10.148 32.781 1 93.44 31 LEU B O 1
ATOM 2990 N N . ALA B 1 32 ? 3.416 10.07 33.656 1 91.69 32 ALA B N 1
ATOM 2991 C CA . ALA B 1 32 ? 2.898 9.992 35.031 1 91.69 32 ALA B CA 1
ATOM 2992 C C . ALA B 1 32 ? 2.123 11.258 35.375 1 91.69 32 ALA B C 1
ATOM 2994 O O . ALA B 1 32 ? 1.2 11.219 36.188 1 91.69 32 ALA B O 1
ATOM 2995 N N . GLU B 1 33 ? 2.424 12.312 34.75 1 88.62 33 GLU B N 1
ATOM 2996 C CA . GLU B 1 33 ? 1.743 13.578 35 1 88.62 33 GLU B CA 1
ATOM 2997 C C . GLU B 1 33 ? 0.356 13.594 34.375 1 88.62 33 GLU B C 1
ATOM 2999 O O . GLU B 1 33 ? -0.511 14.367 34.781 1 88.62 33 GLU B O 1
ATOM 3004 N N . PHE B 1 34 ? 0.103 12.875 33.312 1 88.94 34 PHE B N 1
ATOM 3005 C CA . PHE B 1 34 ? -1.146 12.883 32.562 1 88.94 34 PHE B CA 1
ATOM 3006 C C . PHE B 1 34 ? -2.131 11.875 33.125 1 88.94 34 PHE B C 1
ATOM 3008 O O . PHE B 1 34 ? -3.344 12.023 33 1 88.94 34 PHE B O 1
ATOM 3015 N N . GLY B 1 35 ? -1.683 10.828 33.875 1 86.56 35 GLY B N 1
ATOM 3016 C CA . GLY B 1 35 ? -2.562 9.742 34.281 1 86.56 35 GLY B CA 1
ATOM 3017 C C . GLY B 1 35 ? -2.996 8.859 33.125 1 86.56 35 GLY B C 1
ATOM 3018 O O . GLY B 1 35 ? -2.51 9.023 32 1 86.56 35 GLY B O 1
ATOM 3019 N N . PRO B 1 36 ? -3.951 7.934 33.375 1 91 36 PRO B N 1
ATOM 3020 C CA . PRO B 1 36 ? -4.402 7.023 32.312 1 91 36 PRO B CA 1
ATOM 3021 C C . PRO B 1 36 ? -5.25 7.723 31.25 1 91 36 PRO B C 1
ATOM 3023 O O . PRO B 1 36 ? -5.988 8.656 31.562 1 91 36 PRO B O 1
ATOM 3026 N N . LEU B 1 37 ? -5.105 7.316 30.062 1 94.56 37 LEU B N 1
ATOM 3027 C CA . LEU B 1 37 ? -5.91 7.852 28.969 1 94.56 37 LEU B CA 1
ATOM 3028 C C . LEU B 1 37 ? -7.363 7.406 29.094 1 94.56 37 LEU B C 1
ATOM 3030 O O . LEU B 1 37 ? -7.641 6.215 29.25 1 94.56 37 LEU B O 1
ATOM 3034 N N . ILE B 1 38 ? -8.266 8.289 29.094 1 93.62 38 ILE B N 1
ATOM 3035 C CA . ILE B 1 38 ? -9.695 7.992 29 1 93.62 38 ILE B CA 1
ATOM 3036 C C . ILE B 1 38 ? -10.164 8.133 27.547 1 93.62 38 ILE B C 1
ATOM 3038 O O . ILE B 1 38 ? -10.195 9.234 27.016 1 93.62 38 ILE B O 1
ATOM 3042 N N . PRO B 1 39 ? -10.5 7.074 26.922 1 94.75 39 PRO B N 1
ATOM 3043 C CA . PRO B 1 39 ? -10.922 7.152 25.531 1 94.75 39 PRO B CA 1
ATOM 3044 C C . PRO B 1 39 ? -12.164 8.016 25.328 1 94.75 39 PRO B C 1
ATOM 3046 O O . PRO B 1 39 ? -13.008 8.102 26.219 1 94.75 39 PRO B O 1
ATOM 3049 N N . ARG B 1 40 ? -12.219 8.641 24.203 1 95.19 40 ARG B N 1
ATOM 3050 C CA . ARG B 1 40 ? -13.398 9.414 23.828 1 95.19 40 ARG B CA 1
ATOM 3051 C C . ARG B 1 40 ? -14.453 8.523 23.172 1 95.19 40 ARG B C 1
ATOM 3053 O O . ARG B 1 40 ? -14.109 7.57 22.469 1 95.19 40 ARG B O 1
ATOM 3060 N N . GLN B 1 41 ? -15.68 8.828 23.469 1 95.62 41 GLN B N 1
ATOM 3061 C CA . GLN B 1 41 ? -16.734 8.18 22.703 1 95.62 41 GLN B CA 1
ATOM 3062 C C . GLN B 1 41 ? -16.719 8.633 21.25 1 95.62 41 GLN B C 1
ATOM 3064 O O . GLN B 1 41 ? -16.656 9.828 20.969 1 95.62 41 GLN B O 1
ATOM 3069 N N . PRO B 1 42 ? -16.719 7.707 20.406 1 97.62 42 PRO B N 1
ATOM 3070 C CA . PRO B 1 42 ? -16.734 8.102 18.984 1 97.62 42 PRO B CA 1
ATOM 3071 C C . PRO B 1 42 ? -17.906 9.008 18.656 1 97.62 42 PRO B C 1
ATOM 3073 O O . PRO B 1 42 ? -19 8.852 19.203 1 97.62 42 PRO B O 1
ATOM 3076 N N . ASP B 1 43 ? -17.656 9.906 17.766 1 98.25 43 ASP B N 1
ATOM 3077 C CA . ASP B 1 43 ? -18.703 10.789 17.25 1 98.25 43 ASP B CA 1
ATOM 3078 C C . ASP B 1 43 ? -19.609 10.062 16.25 1 98.25 43 ASP B C 1
ATOM 3080 O O . ASP B 1 43 ? -19.266 8.977 15.789 1 98.25 43 ASP B O 1
ATOM 3084 N N . THR B 1 44 ? -20.797 10.656 16.016 1 97.94 44 THR B N 1
ATOM 3085 C CA . THR B 1 44 ? -21.688 10.258 14.938 1 97.94 44 THR B CA 1
ATOM 3086 C C . THR B 1 44 ? -21.953 11.43 13.992 1 97.94 44 THR B C 1
ATOM 3088 O O . THR B 1 44 ? -21.578 12.57 14.281 1 97.94 44 THR B O 1
ATOM 3091 N N . ASP B 1 45 ? -22.516 11.148 12.867 1 98.5 45 ASP B N 1
ATOM 3092 C CA . ASP B 1 45 ? -22.812 12.219 11.922 1 98.5 45 ASP B CA 1
ATOM 3093 C C . ASP B 1 45 ? -23.719 13.273 12.547 1 98.5 45 ASP B C 1
ATOM 3095 O O . ASP B 1 45 ? -24.781 12.938 13.086 1 98.5 45 ASP B O 1
ATOM 3099 N N . GLY B 1 46 ? -23.281 14.453 12.539 1 98.31 46 GLY B N 1
ATOM 3100 C CA . GLY B 1 46 ? -24.047 15.539 13.109 1 98.31 46 GLY B CA 1
ATOM 3101 C C . GLY B 1 46 ? -23.625 15.891 14.523 1 98.31 46 GLY B C 1
ATOM 3102 O O . GLY B 1 46 ? -24.094 16.891 15.086 1 98.31 46 GLY B O 1
ATOM 3103 N N . SER B 1 47 ? -22.781 15.07 15.125 1 98.56 47 SER B N 1
ATOM 3104 C CA . SER B 1 47 ? -22.266 15.414 16.453 1 98.56 47 SER B CA 1
ATOM 3105 C C . SER B 1 47 ? -21.641 16.812 16.453 1 98.56 47 SER B C 1
ATOM 3107 O O . SER B 1 47 ? -21.031 17.234 15.477 1 98.56 47 SER B O 1
ATOM 3109 N N . VAL B 1 48 ? -21.766 17.516 17.578 1 98.38 48 VAL B N 1
ATOM 3110 C CA . VAL B 1 48 ? -21.281 18.891 17.688 1 98.38 48 VAL B CA 1
ATOM 3111 C C . VAL B 1 48 ? -20.328 19.016 18.875 1 98.38 48 VAL B C 1
ATOM 3113 O O . VAL B 1 48 ? -20.531 18.391 19.922 1 98.38 48 VAL B O 1
ATOM 3116 N N . GLU B 1 49 ? -19.281 19.719 18.656 1 97.56 49 GLU B N 1
ATOM 3117 C CA . GLU B 1 49 ? -18.359 20.141 19.703 1 97.56 49 GLU B CA 1
ATOM 3118 C C . GLU B 1 49 ? -18.203 21.656 19.719 1 97.56 49 GLU B C 1
ATOM 3120 O O . GLU B 1 49 ? -18.219 22.297 18.672 1 97.56 49 GLU B O 1
ATOM 3125 N N . HIS B 1 50 ? -18.109 22.188 20.922 1 97.81 50 HIS B N 1
ATOM 3126 C CA . HIS B 1 50 ? -17.797 23.594 21.078 1 97.81 50 HIS B CA 1
ATOM 3127 C C . HIS B 1 50 ? -16.375 23.797 21.562 1 97.81 50 HIS B C 1
ATOM 3129 O O . HIS B 1 50 ? -16.031 23.422 22.688 1 97.81 50 HIS B O 1
ATOM 3135 N N . LEU B 1 51 ? -15.594 24.344 20.688 1 96.94 51 LEU B N 1
ATOM 3136 C CA . LEU B 1 51 ? -14.195 24.641 20.953 1 96.94 51 LEU B CA 1
ATOM 3137 C C . LEU B 1 51 ? -13.844 26.062 20.562 1 96.94 51 LEU B C 1
ATOM 3139 O O . LEU B 1 51 ? -14.273 26.547 19.5 1 96.94 51 LEU B O 1
ATOM 3143 N N . CYS B 1 52 ? -13.047 26.797 21.359 1 96.25 52 CYS B N 1
ATOM 3144 C CA . CYS B 1 52 ? -12.562 28.141 21.031 1 96.25 52 CYS B CA 1
ATOM 3145 C C . CYS B 1 52 ? -13.727 29.062 20.672 1 96.25 52 CYS B C 1
ATOM 3147 O O . CYS B 1 52 ? -13.641 29.812 19.703 1 96.25 52 CYS B O 1
ATOM 3149 N N . ASP B 1 53 ? -14.891 28.844 21.297 1 95.06 53 ASP B N 1
ATOM 3150 C CA . ASP B 1 53 ? -16.078 29.672 21.125 1 95.06 53 ASP B CA 1
ATOM 3151 C C . ASP B 1 53 ? -16.688 29.484 19.734 1 95.06 53 ASP B C 1
ATOM 3153 O O . ASP B 1 53 ? -17.297 30.406 19.188 1 95.06 53 ASP B O 1
ATOM 3157 N N . ALA B 1 54 ? -16.328 28.406 19.094 1 97.81 54 ALA B N 1
ATOM 3158 C CA . ALA B 1 54 ? -16.906 28.062 17.797 1 97.81 54 ALA B CA 1
ATOM 3159 C C . ALA B 1 54 ? -17.578 26.688 17.844 1 97.81 54 ALA B C 1
ATOM 3161 O O . ALA B 1 54 ? -17.312 25.891 18.734 1 97.81 54 ALA B O 1
ATOM 3162 N N . THR B 1 55 ? -18.453 26.484 16.922 1 98.19 55 THR B N 1
ATOM 3163 C CA . THR B 1 55 ? -19.156 25.219 16.797 1 98.19 55 THR B CA 1
ATOM 3164 C C . THR B 1 55 ? -18.516 24.359 15.719 1 98.19 55 THR B C 1
ATOM 3166 O O . THR B 1 55 ? -18.344 24.797 14.586 1 98.19 55 THR B O 1
ATOM 3169 N N . PHE B 1 56 ? -18.141 23.203 16.094 1 98.75 56 PHE B N 1
ATOM 3170 C CA . PHE B 1 56 ? -17.609 22.203 15.164 1 98.75 56 PHE B CA 1
ATOM 3171 C C . PHE B 1 56 ? -18.609 21.078 14.961 1 98.75 56 PHE B C 1
ATOM 3173 O O . PHE B 1 56 ? -19.172 20.547 15.922 1 98.75 56 PHE B O 1
ATOM 3180 N N . THR B 1 57 ? -18.859 20.672 13.742 1 98.75 57 THR B N 1
ATOM 3181 C CA . THR B 1 57 ? -19.781 19.578 13.422 1 98.75 57 THR B CA 1
ATOM 3182 C C . THR B 1 57 ? -19.031 18.406 12.781 1 98.75 57 THR B C 1
ATOM 3184 O O . THR B 1 57 ? -18.25 18.609 11.852 1 98.75 57 THR B O 1
ATOM 3187 N N . HIS B 1 58 ? -19.25 17.281 13.336 1 98.81 58 HIS B N 1
ATOM 3188 C CA . HIS B 1 58 ? -18.672 16.047 12.805 1 98.81 58 HIS B CA 1
ATOM 3189 C C . HIS B 1 58 ? -19.547 15.438 11.719 1 98.81 58 HIS B C 1
ATOM 3191 O O . HIS B 1 58 ? -20.781 15.422 11.852 1 98.81 58 HIS B O 1
ATOM 3197 N N . HIS B 1 59 ? -18.891 15.008 10.664 1 98.88 59 HIS B N 1
ATOM 3198 C CA . HIS B 1 59 ? -19.594 14.398 9.547 1 98.88 59 HIS B CA 1
ATOM 3199 C C . HIS B 1 59 ? -18.938 13.078 9.133 1 98.88 59 HIS B C 1
ATOM 3201 O O . HIS B 1 59 ? -17.75 12.875 9.375 1 98.88 59 HIS B O 1
ATOM 3207 N N . PHE B 1 60 ? -19.734 12.227 8.594 1 98.81 60 PHE B N 1
ATOM 3208 C CA . PHE B 1 60 ? -19.281 10.977 7.996 1 98.81 60 PHE B CA 1
ATOM 3209 C C . PHE B 1 60 ? -19.828 10.82 6.578 1 98.81 60 PHE B C 1
ATOM 3211 O O . PHE B 1 60 ? -20.984 11.156 6.312 1 98.81 60 PHE B O 1
ATOM 3218 N N . VAL B 1 61 ? -18.969 10.32 5.684 1 98.75 61 VAL B N 1
ATOM 3219 C CA . VAL B 1 61 ? -19.422 10.133 4.305 1 98.75 61 VAL B CA 1
ATOM 3220 C C . VAL B 1 61 ? -18.719 8.922 3.695 1 98.75 61 VAL B C 1
ATOM 3222 O O . VAL B 1 61 ? -17.547 8.664 3.982 1 98.75 61 VAL B O 1
ATOM 3225 N N . GLU B 1 62 ? -19.438 8.102 2.945 1 98.19 62 GLU B N 1
ATOM 3226 C CA . GLU B 1 62 ? -18.859 7.082 2.076 1 98.19 62 GLU B CA 1
ATOM 3227 C C . GLU B 1 62 ? -18.547 7.648 0.694 1 98.19 62 GLU B C 1
ATOM 3229 O O . GLU B 1 62 ? -19.406 8.25 0.05 1 98.19 62 GLU B O 1
ATOM 3234 N N . SER B 1 63 ? -17.375 7.527 0.272 1 98.19 63 SER B N 1
ATOM 3235 C CA . SER B 1 63 ? -16.953 8.055 -1.021 1 98.19 63 SER B CA 1
ATOM 3236 C C . SER B 1 63 ? -16.203 7.008 -1.83 1 98.19 63 SER B C 1
ATOM 3238 O O . SER B 1 63 ? -15.664 6.051 -1.269 1 98.19 63 SER B O 1
ATOM 3240 N N . PRO B 1 64 ? -16.203 7.129 -3.162 1 96.38 64 PRO B N 1
ATOM 3241 C CA . PRO B 1 64 ? -15.5 6.145 -3.992 1 96.38 64 PRO B CA 1
ATOM 3242 C C . PRO B 1 64 ? -14.016 6.031 -3.652 1 96.38 64 PRO B C 1
ATOM 3244 O O . PRO B 1 64 ? -13.344 7.051 -3.453 1 96.38 64 PRO B O 1
ATOM 3247 N N . GLY B 1 65 ? -13.555 4.848 -3.531 1 96.94 65 GLY B N 1
ATOM 3248 C CA . GLY B 1 65 ? -12.156 4.547 -3.266 1 96.94 65 GLY B CA 1
ATOM 3249 C C . GLY B 1 65 ? -11.898 3.072 -3.023 1 96.94 65 GLY B C 1
ATOM 3250 O O . GLY B 1 65 ? -12.812 2.328 -2.666 1 96.94 65 GLY B O 1
ATOM 3251 N N . ASP B 1 66 ? -10.68 2.623 -3.283 1 96.75 66 ASP B N 1
ATOM 3252 C CA . ASP B 1 66 ? -10.258 1.251 -3.016 1 96.75 66 ASP B CA 1
ATOM 3253 C C . ASP B 1 66 ? -11.133 0.25 -3.762 1 96.75 66 ASP B C 1
ATOM 3255 O O . ASP B 1 66 ? -11.555 -0.758 -3.193 1 96.75 66 ASP B O 1
ATOM 3259 N N . TYR B 1 67 ? -11.438 0.618 -4.992 1 92.25 67 TYR B N 1
ATOM 3260 C CA . TYR B 1 67 ? -12.234 -0.199 -5.902 1 92.25 67 TYR B CA 1
ATOM 3261 C C . TYR B 1 67 ? -13.641 -0.415 -5.352 1 92.25 67 TYR B C 1
ATOM 3263 O O . TYR B 1 67 ? -14.367 -1.288 -5.828 1 92.25 67 TYR B O 1
ATOM 3271 N N . ASP B 1 68 ? -13.961 0.343 -4.336 1 94.75 68 ASP B N 1
ATOM 3272 C CA . ASP B 1 68 ? -15.258 0.318 -3.656 1 94.75 68 ASP B CA 1
ATOM 3273 C C . ASP B 1 68 ? -15.586 1.682 -3.051 1 94.75 68 ASP B C 1
ATOM 3275 O O . ASP B 1 68 ? -15.727 2.67 -3.773 1 94.75 68 ASP B O 1
ATOM 3279 N N . THR B 1 69 ? -15.727 1.76 -1.748 1 96.44 69 THR B N 1
ATOM 3280 C CA . THR B 1 69 ? -15.914 3.018 -1.033 1 96.44 69 THR B CA 1
ATOM 3281 C C . THR B 1 69 ? -14.977 3.105 0.164 1 96.44 69 THR B C 1
ATOM 3283 O O . THR B 1 69 ? -14.469 2.088 0.638 1 96.44 69 THR B O 1
ATOM 3286 N N . VAL B 1 70 ? -14.688 4.289 0.524 1 98.12 70 VAL B N 1
ATOM 3287 C CA . VAL B 1 70 ? -13.914 4.613 1.721 1 98.12 70 VAL B CA 1
ATOM 3288 C C . VAL B 1 70 ? -14.719 5.555 2.613 1 98.12 70 VAL B C 1
ATOM 3290 O O . VAL B 1 70 ? -15.289 6.539 2.137 1 98.12 70 VAL B O 1
ATOM 3293 N N . SER B 1 71 ? -14.781 5.234 3.871 1 98.5 71 SER B N 1
ATOM 3294 C CA . SER B 1 71 ? -15.484 6.09 4.824 1 98.5 71 SER B CA 1
ATOM 3295 C C . SER B 1 71 ? -14.562 7.18 5.371 1 98.5 71 SER B C 1
ATOM 3297 O O . SER B 1 71 ? -13.461 6.887 5.848 1 98.5 71 SER B O 1
ATOM 3299 N N . PHE B 1 72 ? -15.062 8.398 5.316 1 98.88 72 PHE B N 1
ATOM 3300 C CA . PHE B 1 72 ? -14.297 9.516 5.871 1 98.88 72 PHE B CA 1
ATOM 3301 C C . PHE B 1 72 ? -15.078 10.195 6.988 1 98.88 72 PHE B C 1
ATOM 3303 O O . PHE B 1 72 ? -16.281 10.406 6.875 1 98.88 72 PHE B O 1
ATOM 3310 N N . HIS B 1 73 ? -14.375 10.461 8.031 1 98.94 73 HIS B N 1
ATOM 3311 C CA . HIS B 1 73 ? -14.789 11.438 9.031 1 98.94 73 HIS B CA 1
ATOM 3312 C C . HIS B 1 73 ? -14.188 12.812 8.742 1 98.94 73 HIS B C 1
ATOM 3314 O O . HIS B 1 73 ? -13.008 12.922 8.391 1 98.94 73 HIS B O 1
ATOM 3320 N N . TYR B 1 74 ? -14.984 13.836 8.828 1 98.94 74 TYR B N 1
ATOM 3321 C CA . TYR B 1 74 ? -14.469 15.195 8.703 1 98.94 74 TYR B CA 1
ATOM 3322 C C . TYR B 1 74 ? -15.242 16.156 9.602 1 98.94 74 TYR B C 1
ATOM 3324 O O . TYR B 1 74 ? -16.375 15.852 10.023 1 98.94 74 TYR B O 1
ATOM 3332 N N . VAL B 1 75 ? -14.609 17.219 9.891 1 98.88 75 VAL B N 1
ATOM 3333 C CA . VAL B 1 75 ? -15.188 18.219 10.781 1 98.88 75 VAL B CA 1
ATOM 3334 C C . VAL B 1 75 ? -15.281 19.562 10.07 1 98.88 75 VAL B C 1
ATOM 3336 O O . VAL B 1 75 ? -14.352 19.953 9.359 1 98.88 75 VAL B O 1
ATOM 3339 N N . THR B 1 76 ? -16.391 20.219 10.297 1 98.56 76 THR B N 1
ATOM 3340 C CA . THR B 1 76 ? -16.562 21.547 9.695 1 98.56 76 THR B CA 1
ATOM 3341 C C . THR B 1 76 ? -16.719 22.609 10.773 1 98.56 76 THR B C 1
ATOM 3343 O O . THR B 1 76 ? -17.156 22.312 11.891 1 98.56 76 THR B O 1
ATOM 3346 N N . CYS B 1 77 ? -16.344 23.75 10.477 1 98.31 77 CYS B N 1
ATOM 3347 C CA . CYS B 1 77 ? -16.516 24.953 11.273 1 98.31 77 CYS B CA 1
ATOM 3348 C C . CYS B 1 77 ? -16.734 26.172 10.375 1 98.31 77 CYS B C 1
ATOM 3350 O O . CYS B 1 77 ? -16.016 26.375 9.406 1 98.31 77 CYS B O 1
ATOM 3352 N N . GLY B 1 78 ? -17.703 26.922 10.711 1 96.38 78 GLY B N 1
ATOM 3353 C CA . GLY B 1 78 ? -18.109 28.016 9.844 1 96.38 78 GLY B CA 1
ATOM 3354 C C . GLY B 1 78 ? -19.188 27.625 8.844 1 96.38 78 GLY B C 1
ATOM 3355 O O . GLY B 1 78 ? -19.672 26.5 8.867 1 96.38 78 GLY B O 1
ATOM 3356 N N . SER B 1 79 ? -19.734 28.594 8.062 1 89.12 79 SER B N 1
ATOM 3357 C CA . SER B 1 79 ? -20.797 28.359 7.102 1 89.12 79 SER B CA 1
ATOM 3358 C C . SER B 1 79 ? -20.359 28.656 5.676 1 89.12 79 SER B C 1
ATOM 3360 O O . SER B 1 79 ? -19.453 29.469 5.469 1 89.12 79 SER B O 1
ATOM 3362 N N . GLU B 1 80 ? -21.062 27.844 4.914 1 83.56 80 GLU B N 1
ATOM 3363 C CA . GLU B 1 80 ? -20.797 28.125 3.506 1 83.56 80 GLU B CA 1
ATOM 3364 C C . GLU B 1 80 ? -21.234 29.547 3.141 1 83.56 80 GLU B C 1
ATOM 3366 O O . GLU B 1 80 ? -22.281 30.016 3.576 1 83.56 80 GLU B O 1
ATOM 3371 N N . GLY B 1 81 ? -20.297 30.281 2.621 1 76.56 81 GLY B N 1
ATOM 3372 C CA . GLY B 1 81 ? -20.562 31.656 2.232 1 76.56 81 GLY B CA 1
ATOM 3373 C C . GLY B 1 81 ? -19.812 32.094 0.986 1 76.56 81 GLY B C 1
ATOM 3374 O O . GLY B 1 81 ? -19.672 31.312 0.037 1 76.56 81 GLY B O 1
ATOM 3375 N N . LYS B 1 82 ? -19.516 33.312 1.111 1 70.38 82 LYS B N 1
ATOM 3376 C CA . LYS B 1 82 ? -18.859 33.906 -0.038 1 70.38 82 LYS B CA 1
ATOM 3377 C C . LYS B 1 82 ? -17.422 33.406 -0.175 1 70.38 82 LYS B C 1
ATOM 3379 O O . LYS B 1 82 ? -16.922 33.25 -1.289 1 70.38 82 LYS B O 1
ATOM 3384 N N . GLN B 1 83 ? -16.891 33.125 0.884 1 74.69 83 GLN B N 1
ATOM 3385 C CA . GLN B 1 83 ? -15.508 32.688 0.824 1 74.69 83 GLN B CA 1
ATOM 3386 C C . GLN B 1 83 ? -15.422 31.219 0.42 1 74.69 83 GLN B C 1
ATOM 3388 O O . GLN B 1 83 ? -16.312 30.422 0.742 1 74.69 83 GLN B O 1
ATOM 3393 N N . LYS B 1 84 ? -14.367 30.969 -0.29 1 85.62 84 LYS B N 1
ATOM 3394 C CA . LYS B 1 84 ? -14.125 29.578 -0.679 1 85.62 84 LYS B CA 1
ATOM 3395 C C . LYS B 1 84 ? -13.695 28.734 0.521 1 85.62 84 LYS B C 1
ATOM 3397 O O . LYS B 1 84 ? -13.07 29.25 1.452 1 85.62 84 LYS B O 1
ATOM 3402 N N . PRO B 1 85 ? -14.023 27.516 0.509 1 96.31 85 PRO B N 1
ATOM 3403 C CA . PRO B 1 85 ? -13.719 26.656 1.646 1 96.31 85 PRO B CA 1
ATOM 3404 C C . PRO B 1 85 ? -12.219 26.422 1.827 1 96.31 85 PRO B C 1
ATOM 3406 O O . PRO B 1 85 ? -11.461 26.484 0.855 1 96.31 85 PRO B O 1
ATOM 3409 N N . VAL B 1 86 ? -11.797 26.297 3.037 1 98.44 86 VAL B N 1
ATOM 3410 C CA . VAL B 1 86 ? -10.43 25.953 3.389 1 98.44 86 VAL B CA 1
ATOM 3411 C C . VAL B 1 86 ? -10.375 24.516 3.916 1 98.44 86 VAL B C 1
ATOM 3413 O O . VAL B 1 86 ? -11.07 24.188 4.879 1 98.44 86 VAL B O 1
ATOM 3416 N N . VAL B 1 87 ? -9.602 23.672 3.281 1 98.88 87 VAL B N 1
ATOM 3417 C CA . VAL B 1 87 ? -9.422 22.281 3.697 1 98.88 87 VAL B CA 1
ATOM 3418 C C . VAL B 1 87 ? -8.094 22.141 4.445 1 98.88 87 VAL B C 1
ATOM 3420 O O . VAL B 1 87 ? -7.051 22.578 3.965 1 98.88 87 VAL B O 1
ATOM 3423 N N . PHE B 1 88 ? -8.156 21.516 5.625 1 98.94 88 PHE B N 1
ATOM 3424 C CA . PHE B 1 88 ? -6.992 21.344 6.48 1 98.94 88 PHE B CA 1
ATOM 3425 C C . PHE B 1 88 ? -6.598 19.875 6.57 1 98.94 88 PHE B C 1
ATOM 3427 O O . PHE B 1 88 ? -7.43 19.031 6.898 1 98.94 88 PHE B O 1
ATOM 3434 N N . LEU B 1 89 ? -5.34 19.547 6.309 1 98.94 89 LEU B N 1
ATOM 3435 C CA . LEU B 1 89 ? -4.863 18.172 6.414 1 98.94 89 LEU B CA 1
ATOM 3436 C C . LEU B 1 89 ? -3.836 18.031 7.531 1 98.94 89 LEU B C 1
ATOM 3438 O O . LEU B 1 89 ? -2.865 18.797 7.582 1 98.94 89 LEU B O 1
ATOM 3442 N N . HIS B 1 90 ? -4.039 17.062 8.367 1 98.88 90 HIS B N 1
ATOM 3443 C CA . HIS B 1 90 ? -3.199 16.844 9.539 1 98.88 90 HIS B CA 1
ATOM 3444 C C . HIS B 1 90 ? -2.107 15.812 9.242 1 98.88 90 HIS B C 1
ATOM 3446 O O . HIS B 1 90 ? -2.051 15.258 8.141 1 98.88 90 HIS B O 1
ATOM 3452 N N . GLY B 1 91 ? -1.212 15.641 10.203 1 98.31 91 GLY B N 1
ATOM 3453 C CA . GLY B 1 91 ? -0.195 14.602 10.125 1 98.31 91 GLY B CA 1
ATOM 3454 C C . GLY B 1 91 ? -0.224 13.648 11.297 1 98.31 91 GLY B C 1
ATOM 3455 O O . GLY B 1 91 ? -1.259 13.484 11.953 1 98.31 91 GLY B O 1
ATOM 3456 N N . LEU B 1 92 ? 0.812 12.945 11.477 1 98.19 92 LEU B N 1
ATOM 3457 C CA . LEU B 1 92 ? 0.991 12.023 12.602 1 98.19 92 LEU B CA 1
ATOM 3458 C C . LEU B 1 92 ? 1.699 12.719 13.758 1 98.19 92 LEU B C 1
ATOM 3460 O O . LEU B 1 92 ? 2.734 13.359 13.562 1 98.19 92 LEU B O 1
ATOM 3464 N N . PRO B 1 93 ? 1.178 12.523 14.93 1 98.12 93 PRO B N 1
ATOM 3465 C CA . PRO B 1 93 ? 0.127 11.648 15.445 1 98.12 93 PRO B CA 1
ATOM 3466 C C . PRO B 1 93 ? -1.22 12.352 15.578 1 98.12 93 PRO B C 1
ATOM 3468 O O . PRO B 1 93 ? -2.029 11.992 16.438 1 98.12 93 PRO B O 1
ATOM 3471 N N . ASP B 1 94 ? -1.45 13.328 14.75 1 98.56 94 ASP B N 1
ATOM 3472 C CA . ASP B 1 94 ? -2.572 14.234 14.977 1 98.56 94 ASP B CA 1
ATOM 3473 C C . ASP B 1 94 ? -3.809 13.781 14.195 1 98.56 94 ASP B C 1
ATOM 3475 O O . ASP B 1 94 ? -3.922 12.609 13.828 1 98.56 94 ASP B O 1
ATOM 3479 N N . SER B 1 95 ? -4.84 14.562 14.203 1 98.75 95 SER B N 1
ATOM 3480 C CA . SER B 1 95 ? -6.145 14.461 13.555 1 98.75 95 SER B CA 1
ATOM 3481 C C . SER B 1 95 ? -6.66 15.836 13.141 1 98.75 95 SER B C 1
ATOM 3483 O O . SER B 1 95 ? -5.926 16.828 13.203 1 98.75 95 SER B O 1
ATOM 3485 N N . TRP B 1 96 ? -7.93 15.828 12.727 1 98.88 96 TRP B N 1
ATOM 3486 C CA . TRP B 1 96 ? -8.539 17.109 12.414 1 98.88 96 TRP B CA 1
ATOM 3487 C C . TRP B 1 96 ? -8.289 18.125 13.531 1 98.88 96 TRP B C 1
ATOM 3489 O O . TRP B 1 96 ? -8.156 19.328 13.273 1 98.88 96 TRP B O 1
ATOM 3499 N N . PHE B 1 97 ? -8.133 17.672 14.75 1 98.81 97 PHE B N 1
ATOM 3500 C CA . PHE B 1 97 ? -8.078 18.5 15.953 1 98.81 97 PHE B CA 1
ATOM 3501 C C . PHE B 1 97 ? -6.844 19.391 15.938 1 98.81 97 PHE B C 1
ATOM 3503 O O . PHE B 1 97 ? -6.816 20.438 16.609 1 98.81 97 PHE B O 1
ATOM 3510 N N . GLU B 1 98 ? -5.836 19 15.203 1 98.62 98 GLU B N 1
ATOM 3511 C CA . GLU B 1 98 ? -4.633 19.812 15.062 1 98.62 98 GLU B CA 1
ATOM 3512 C C . GLU B 1 98 ? -4.973 21.234 14.633 1 98.62 98 GLU B C 1
ATOM 3514 O O . GLU B 1 98 ? -4.258 22.188 14.969 1 98.62 98 GLU B O 1
ATOM 3519 N N . TRP B 1 99 ? -6.109 21.422 13.969 1 98.81 99 TRP B N 1
ATOM 3520 C CA . TRP B 1 99 ? -6.402 22.656 13.266 1 98.81 99 TRP B CA 1
ATOM 3521 C C . TRP B 1 99 ? -7.523 23.422 13.969 1 98.81 99 TRP B C 1
ATOM 3523 O O . TRP B 1 99 ? -7.922 24.5 13.516 1 98.81 99 TRP B O 1
ATOM 3533 N N . HIS B 1 100 ? -8.031 23 15.125 1 98.62 100 HIS B N 1
ATOM 3534 C CA . HIS B 1 100 ? -9.281 23.484 15.695 1 98.62 100 HIS B CA 1
ATOM 3535 C C . HIS B 1 100 ? -9.195 24.984 16 1 98.62 100 HIS B C 1
ATOM 3537 O O . HIS B 1 100 ? -10.148 25.719 15.742 1 98.62 100 HIS B O 1
ATOM 3543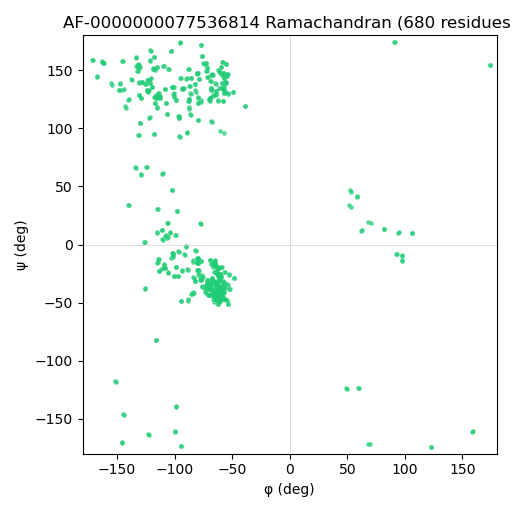 N N . GLN B 1 101 ? -8.047 25.5 16.453 1 98.44 101 GLN B N 1
ATOM 3544 C CA . GLN B 1 101 ? -7.93 26.906 16.797 1 98.44 101 GLN B CA 1
ATOM 3545 C C . GLN B 1 101 ? -7.957 27.781 15.555 1 98.44 101 GLN B C 1
ATOM 3547 O O . GLN B 1 101 ? -8.555 28.859 15.555 1 98.44 101 GLN B O 1
ATOM 3552 N N . HIS B 1 102 ? -7.336 27.297 14.539 1 98.75 102 HIS B N 1
ATOM 3553 C CA . HIS B 1 102 ? -7.242 28.031 13.281 1 98.75 102 HIS B CA 1
ATOM 3554 C C . HIS B 1 102 ? -8.578 28.016 12.539 1 98.75 102 HIS B C 1
ATOM 3556 O O . HIS B 1 102 ? -8.992 29.047 12 1 98.75 102 HIS B O 1
ATOM 3562 N N . MET B 1 103 ? -9.219 26.844 12.578 1 98.62 103 MET B N 1
ATOM 3563 C CA . MET B 1 103 ? -10.539 26.734 11.977 1 98.62 103 MET B CA 1
ATOM 3564 C C . MET B 1 103 ? -11.523 27.688 12.641 1 98.62 103 MET B C 1
ATOM 3566 O O . MET B 1 103 ? -12.273 28.391 11.953 1 98.62 103 MET B O 1
ATOM 3570 N N . ALA B 1 104 ? -11.492 27.781 13.961 1 98.44 104 ALA B N 1
ATOM 3571 C CA . ALA B 1 104 ? -12.383 28.672 14.695 1 98.44 104 ALA B CA 1
ATOM 3572 C C . ALA B 1 104 ? -12.148 30.125 14.297 1 98.44 104 ALA B C 1
ATOM 3574 O O . ALA B 1 104 ? -13.102 30.859 14.031 1 98.44 104 ALA B O 1
ATOM 3575 N N . SER B 1 105 ? -10.891 30.5 14.258 1 97.94 105 SER B N 1
ATOM 3576 C CA . SER B 1 105 ? -10.531 31.875 13.938 1 97.94 105 SER B CA 1
ATOM 3577 C C . SER B 1 105 ? -10.914 32.219 12.5 1 97.94 105 SER B C 1
ATOM 3579 O O . SER B 1 105 ? -11.477 33.281 12.25 1 97.94 105 SER B O 1
ATOM 3581 N N . LEU B 1 106 ? -10.633 31.328 11.547 1 97.31 106 LEU B N 1
ATOM 3582 C CA . LEU B 1 106 ? -10.93 31.578 10.141 1 97.31 106 LEU B CA 1
ATOM 3583 C C . LEU B 1 106 ? -12.438 31.578 9.898 1 97.31 106 LEU B C 1
ATOM 3585 O O . LEU B 1 106 ? -12.93 32.312 9.047 1 97.31 106 LEU B O 1
ATOM 3589 N N . ALA B 1 107 ? -13.102 30.734 10.656 1 96.62 107 ALA B N 1
ATOM 3590 C CA . ALA B 1 107 ? -14.562 30.734 10.57 1 96.62 107 ALA B CA 1
ATOM 3591 C C . ALA B 1 107 ? -15.125 32.094 10.961 1 96.62 107 ALA B C 1
ATOM 3593 O O . ALA B 1 107 ? -16.062 32.594 10.328 1 96.62 107 ALA B O 1
ATOM 3594 N N . GLU B 1 108 ? -14.555 32.656 11.977 1 94.88 108 GLU B N 1
ATOM 3595 C CA . GLU B 1 108 ? -14.953 34 12.406 1 94.88 108 GLU B CA 1
ATOM 3596 C C . GLU B 1 108 ? -14.703 35.031 11.297 1 94.88 108 GLU B C 1
ATOM 3598 O O . GLU B 1 108 ? -15.43 36 11.18 1 94.88 108 GLU B O 1
ATOM 3603 N N . ASP B 1 109 ? -13.703 34.719 10.516 1 93.62 109 ASP B N 1
ATOM 3604 C CA . ASP B 1 109 ? -13.359 35.594 9.406 1 93.62 109 ASP B CA 1
ATOM 3605 C C . ASP B 1 109 ? -14.25 35.344 8.195 1 93.62 109 ASP B C 1
ATOM 3607 O O . ASP B 1 109 ? -14.125 36 7.164 1 93.62 109 ASP B O 1
ATOM 3611 N N . GLY B 1 110 ? -15.125 34.312 8.234 1 93.88 110 GLY B N 1
ATOM 3612 C CA . GLY B 1 110 ? -16.094 34.062 7.176 1 93.88 110 GLY B CA 1
ATOM 3613 C C . GLY B 1 110 ? -15.742 32.875 6.301 1 93.88 110 GLY B C 1
ATOM 3614 O O . GLY B 1 110 ? -16.375 32.656 5.27 1 93.88 110 GLY B O 1
ATOM 3615 N N . TYR B 1 111 ? -14.766 32.125 6.707 1 96 111 TYR B N 1
ATOM 3616 C CA . TYR B 1 111 ? -14.391 30.938 5.918 1 96 111 TYR B CA 1
ATOM 3617 C C . TYR B 1 111 ? -15.172 29.719 6.352 1 96 111 TYR B C 1
ATOM 3619 O O . TYR B 1 111 ? -15.469 29.547 7.539 1 96 111 TYR B O 1
ATOM 3627 N N . PHE B 1 112 ? -15.516 28.906 5.383 1 97.69 112 PHE B N 1
ATOM 3628 C CA . PHE B 1 112 ? -15.969 27.547 5.652 1 97.69 112 PHE B CA 1
ATOM 3629 C C . PHE B 1 112 ? -14.789 26.594 5.742 1 97.69 112 PHE B C 1
ATOM 3631 O O . PHE B 1 112 ? -14.117 26.328 4.742 1 97.69 112 PHE B O 1
ATOM 3638 N N . CYS B 1 113 ? -14.555 26.078 6.941 1 98.44 113 CYS B N 1
ATOM 3639 C CA . CYS B 1 113 ? -13.383 25.25 7.195 1 98.44 113 CYS B CA 1
ATOM 3640 C C . CYS B 1 113 ? -13.758 23.766 7.238 1 98.44 113 CYS B C 1
ATOM 3642 O O . CYS B 1 113 ? -14.773 23.406 7.828 1 98.44 113 CYS B O 1
ATOM 3644 N N . ILE B 1 114 ? -12.984 22.953 6.602 1 98.81 114 ILE B N 1
ATOM 3645 C CA . ILE B 1 114 ? -13.18 21.516 6.562 1 98.81 114 ILE B CA 1
ATOM 3646 C C . ILE B 1 114 ? -11.875 20.797 6.93 1 98.81 114 ILE B C 1
ATOM 3648 O O . ILE B 1 114 ? -10.828 21.078 6.344 1 98.81 114 ILE B O 1
ATOM 3652 N N . ALA B 1 115 ? -11.914 19.938 7.867 1 98.94 115 ALA B N 1
ATOM 3653 C CA . ALA B 1 115 ? -10.758 19.125 8.25 1 98.94 115 ALA B CA 1
ATOM 3654 C C . ALA B 1 115 ? -11.117 17.656 8.32 1 98.94 115 ALA B C 1
ATOM 3656 O O . ALA B 1 115 ? -11.703 17.188 9.305 1 98.94 115 ALA B O 1
ATOM 3657 N N . PRO B 1 116 ? -10.727 16.906 7.387 1 98.94 116 PRO B N 1
ATOM 3658 C CA . PRO B 1 116 ? -10.922 15.453 7.469 1 98.94 116 PRO B CA 1
ATOM 3659 C C . PRO B 1 116 ? -9.867 14.766 8.328 1 98.94 116 PRO B C 1
ATOM 3661 O O . PRO B 1 116 ? -8.742 15.25 8.438 1 98.94 116 PRO B O 1
ATOM 3664 N N . ASP B 1 117 ? -10.289 13.68 8.992 1 98.94 117 ASP B N 1
ATOM 3665 C CA . ASP B 1 117 ? -9.281 12.688 9.352 1 98.94 117 ASP B CA 1
ATOM 3666 C C . ASP B 1 117 ? -8.758 11.969 8.109 1 98.94 117 ASP B C 1
ATOM 3668 O O . ASP B 1 117 ? -9.539 11.445 7.309 1 98.94 117 ASP B O 1
ATOM 3672 N N . LEU B 1 118 ? -7.477 11.992 7.973 1 98.94 118 LEU B N 1
ATOM 3673 C CA . LEU B 1 118 ? -6.902 11.234 6.867 1 98.94 118 LEU B CA 1
ATOM 3674 C C . LEU B 1 118 ? -7.258 9.75 6.984 1 98.94 118 LEU B C 1
ATOM 3676 O O . LEU B 1 118 ? -7.496 9.25 8.086 1 98.94 118 LEU B O 1
ATOM 3680 N N . LYS B 1 119 ? -7.309 9.07 5.879 1 98.88 119 LYS B N 1
ATOM 3681 C CA . LYS B 1 119 ? -7.504 7.629 5.914 1 98.88 119 LYS B CA 1
ATOM 3682 C C . LYS B 1 119 ? -6.535 6.965 6.891 1 98.88 119 LYS B C 1
ATOM 3684 O O . LYS B 1 119 ? -5.34 7.262 6.883 1 98.88 119 LYS B O 1
ATOM 3689 N N . GLY B 1 120 ? -7.082 6.113 7.734 1 98.69 120 GLY B N 1
ATOM 3690 C CA . GLY B 1 120 ? -6.254 5.422 8.711 1 98.69 120 GLY B CA 1
ATOM 3691 C C . GLY B 1 120 ? -6.18 6.145 10.047 1 98.69 120 GLY B C 1
ATOM 3692 O O . GLY B 1 120 ? -5.699 5.586 11.031 1 98.69 120 GLY B O 1
ATOM 3693 N N . TYR B 1 121 ? -6.723 7.402 10.117 1 98.75 121 TYR B N 1
ATOM 3694 C CA . TYR B 1 121 ? -6.629 8.219 11.32 1 98.75 121 TYR B CA 1
ATOM 3695 C C . TYR B 1 121 ? -8.016 8.523 11.883 1 98.75 121 TYR B C 1
ATOM 3697 O O . TYR B 1 121 ? -9.016 8.391 11.18 1 98.75 121 TYR B O 1
ATOM 3705 N N . GLY B 1 122 ? -8 8.906 13.141 1 98.69 122 GLY B N 1
ATOM 3706 C CA . GLY B 1 122 ? -9.242 9.344 13.75 1 98.69 122 GLY B CA 1
ATOM 3707 C C . GLY B 1 122 ? -10.391 8.383 13.523 1 98.69 122 GLY B C 1
ATOM 3708 O O . GLY B 1 122 ? -10.273 7.188 13.805 1 98.69 122 GLY B O 1
ATOM 3709 N N . GLN B 1 123 ? -11.438 8.938 12.953 1 98.75 123 GLN B N 1
ATOM 3710 C CA . GLN B 1 123 ? -12.625 8.094 12.789 1 98.75 123 GLN B CA 1
ATOM 3711 C C . GLN B 1 123 ? -12.867 7.773 11.32 1 98.75 123 GLN B C 1
ATOM 3713 O O . GLN B 1 123 ? -13.953 7.316 10.953 1 98.75 123 GLN B O 1
ATOM 3718 N N . SER B 1 124 ? -11.852 8.062 10.43 1 98.88 124 SER B N 1
ATOM 3719 C CA . SER B 1 124 ? -11.914 7.617 9.047 1 98.88 124 SER B CA 1
ATOM 3720 C C . SER B 1 124 ? -11.57 6.133 8.922 1 98.88 124 SER B C 1
ATOM 3722 O O . SER B 1 124 ? -11.133 5.512 9.891 1 98.88 124 SER B O 1
ATOM 3724 N N . SER B 1 125 ? -11.75 5.582 7.773 1 98.44 125 SER B N 1
ATOM 3725 C CA . SER B 1 125 ? -11.586 4.16 7.492 1 98.44 125 SER B CA 1
ATOM 3726 C C . SER B 1 125 ? -10.172 3.693 7.812 1 98.44 125 SER B C 1
ATOM 3728 O O . SER B 1 125 ? -9.195 4.395 7.52 1 98.44 125 SER B O 1
ATOM 3730 N N . LYS B 1 126 ? -10.102 2.51 8.398 1 98.31 126 LYS B N 1
ATOM 3731 C CA . LYS B 1 126 ? -8.82 1.87 8.664 1 98.31 126 LYS B CA 1
ATOM 3732 C C . LYS B 1 126 ? -8.672 0.577 7.867 1 98.31 126 LYS B C 1
ATOM 3734 O O . LYS B 1 126 ? -7.773 -0.221 8.133 1 98.31 126 LYS B O 1
ATOM 3739 N N . GLU B 1 127 ? -9.555 0.299 6.93 1 97.44 127 GLU B N 1
ATOM 3740 C CA . GLU B 1 127 ? -9.578 -0.952 6.18 1 97.44 127 GLU B CA 1
ATOM 3741 C C . GLU B 1 127 ? -8.43 -1.026 5.184 1 97.44 127 GLU B C 1
ATOM 3743 O O . GLU B 1 127 ? -7.887 0.003 4.773 1 97.44 127 GLU B O 1
ATOM 3748 N N . PRO B 1 128 ? -8.031 -2.254 4.797 1 98 128 PRO B N 1
ATOM 3749 C CA . PRO B 1 128 ? -7.02 -2.365 3.742 1 98 128 PRO B CA 1
ATOM 3750 C C . PRO B 1 128 ? -7.414 -1.624 2.465 1 98 128 PRO B C 1
ATOM 3752 O O . PRO B 1 128 ? -8.602 -1.431 2.201 1 98 128 PRO B O 1
ATOM 3755 N N . GLY B 1 129 ? -6.469 -1.252 1.714 1 98.31 129 GLY B N 1
ATOM 3756 C CA . GLY B 1 129 ? -6.656 -0.482 0.495 1 98.31 129 GLY B CA 1
ATOM 3757 C C . GLY B 1 129 ? -5.402 0.257 0.059 1 98.31 129 GLY B C 1
ATOM 3758 O O . GLY B 1 129 ? -4.289 -0.155 0.385 1 98.31 129 GLY B O 1
ATOM 3759 N N . ASP B 1 130 ? -5.594 1.246 -0.764 1 98.5 130 ASP B N 1
ATOM 3760 C CA . ASP B 1 130 ? -4.48 2.029 -1.285 1 98.5 130 ASP B CA 1
ATOM 3761 C C . ASP B 1 130 ? -4.016 3.066 -0.265 1 98.5 130 ASP B C 1
ATOM 3763 O O . ASP B 1 130 ? -4.676 4.086 -0.061 1 98.5 130 ASP B O 1
ATOM 3767 N N . TYR B 1 131 ? -2.846 2.812 0.345 1 98.5 131 TYR B N 1
ATOM 3768 C CA . TYR B 1 131 ? -2.266 3.73 1.319 1 98.5 131 TYR B CA 1
ATOM 3769 C C . TYR B 1 131 ? -1.05 4.445 0.74 1 98.5 131 TYR B C 1
ATOM 3771 O O . TYR B 1 131 ? -0.267 5.047 1.478 1 98.5 131 TYR B O 1
ATOM 3779 N N . ARG B 1 132 ? -0.828 4.234 -0.627 1 98.31 132 ARG B N 1
ATOM 3780 C CA . ARG B 1 132 ? 0.073 5.223 -1.208 1 98.31 132 ARG B CA 1
ATOM 3781 C C . ARG B 1 132 ? -0.46 6.637 -1.002 1 98.31 132 ARG B C 1
ATOM 3783 O O . ARG B 1 132 ? -1.665 6.875 -1.107 1 98.31 132 ARG B O 1
ATOM 3790 N N . HIS B 1 133 ? 0.416 7.547 -0.774 1 98.38 133 HIS B N 1
ATOM 3791 C CA . HIS B 1 133 ? -0.058 8.914 -0.597 1 98.38 133 HIS B CA 1
ATOM 3792 C C . HIS B 1 133 ? -0.815 9.398 -1.829 1 98.38 133 HIS B C 1
ATOM 3794 O O . HIS B 1 133 ? -1.79 10.141 -1.71 1 98.38 133 HIS B O 1
ATOM 3800 N N . GLU B 1 134 ? -0.39 8.992 -2.998 1 98.44 134 GLU B N 1
ATOM 3801 C CA . GLU B 1 134 ? -1.097 9.344 -4.223 1 98.44 134 GLU B CA 1
ATOM 3802 C C . GLU B 1 134 ? -2.521 8.797 -4.219 1 98.44 134 GLU B C 1
ATOM 3804 O O . GLU B 1 134 ? -3.473 9.523 -4.508 1 98.44 134 GLU B O 1
ATOM 3809 N N . GLY B 1 135 ? -2.658 7.504 -3.887 1 98.31 135 GLY B N 1
ATOM 3810 C CA . GLY B 1 135 ? -3.98 6.902 -3.816 1 98.31 135 GLY B CA 1
ATOM 3811 C C . GLY B 1 135 ? -4.863 7.523 -2.75 1 98.31 135 GLY B C 1
ATOM 3812 O O . GLY B 1 135 ? -6.043 7.785 -2.988 1 98.31 135 GLY B O 1
ATOM 3813 N N . ALA B 1 136 ? -4.289 7.758 -1.573 1 98.69 136 ALA B N 1
ATOM 3814 C CA . ALA B 1 136 ? -5.027 8.391 -0.487 1 98.69 136 ALA B CA 1
ATOM 3815 C C . ALA B 1 136 ? -5.453 9.805 -0.867 1 98.69 136 ALA B C 1
ATOM 3817 O O . ALA B 1 136 ? -6.555 10.242 -0.522 1 98.69 136 ALA B O 1
ATOM 3818 N N . ALA B 1 137 ? -4.598 10.531 -1.568 1 98.81 137 ALA B N 1
ATOM 3819 C CA . ALA B 1 137 ? -4.91 11.875 -2.045 1 98.81 137 ALA B CA 1
ATOM 3820 C C . ALA B 1 137 ? -6.086 11.859 -3.021 1 98.81 137 ALA B C 1
ATOM 3822 O O . ALA B 1 137 ? -6.98 12.703 -2.943 1 98.81 137 ALA B O 1
ATOM 3823 N N . GLU B 1 138 ? -6.059 10.891 -3.938 1 98.75 138 GLU B N 1
ATOM 3824 C CA . GLU B 1 138 ? -7.152 10.75 -4.895 1 98.75 138 GLU B CA 1
ATOM 3825 C C . GLU B 1 138 ? -8.469 10.461 -4.184 1 98.75 138 GLU B C 1
ATOM 3827 O O . GLU B 1 138 ? -9.516 11.008 -4.555 1 98.75 138 GLU B O 1
ATOM 3832 N N . GLN B 1 139 ? -8.406 9.625 -3.203 1 98.75 139 GLN B N 1
ATOM 3833 C CA . GLN B 1 139 ? -9.602 9.281 -2.436 1 98.75 139 GLN B CA 1
ATOM 3834 C C . GLN B 1 139 ? -10.125 10.484 -1.664 1 98.75 139 GLN B C 1
ATOM 3836 O O . GLN B 1 139 ? -11.336 10.719 -1.607 1 98.75 139 GLN B O 1
ATOM 3841 N N . LEU B 1 140 ? -9.211 11.234 -1.091 1 98.88 140 LEU B N 1
ATOM 3842 C CA . LEU B 1 140 ? -9.602 12.438 -0.362 1 98.88 140 LEU B CA 1
ATOM 3843 C C . LEU B 1 140 ? -10.227 13.461 -1.3 1 98.88 140 LEU B C 1
ATOM 3845 O O . LEU B 1 140 ? -11.234 14.086 -0.96 1 98.88 140 LEU B O 1
ATOM 3849 N N . ALA B 1 141 ? -9.648 13.672 -2.461 1 98.81 141 ALA B N 1
ATOM 3850 C CA . ALA B 1 141 ? -10.219 14.578 -3.455 1 98.81 141 ALA B CA 1
ATOM 3851 C C . ALA B 1 141 ? -11.617 14.133 -3.869 1 98.81 141 ALA B C 1
ATOM 3853 O O . ALA B 1 141 ? -12.516 14.961 -4.039 1 98.81 141 ALA B O 1
ATOM 3854 N N . ALA B 1 142 ? -11.781 12.805 -4.043 1 98.69 142 ALA B N 1
ATOM 3855 C CA . ALA B 1 142 ? -13.094 12.266 -4.383 1 98.69 142 ALA B CA 1
ATOM 3856 C C . ALA B 1 142 ? -14.109 12.539 -3.277 1 98.69 142 ALA B C 1
ATOM 3858 O O . ALA B 1 142 ? -15.266 12.875 -3.553 1 98.69 142 ALA B O 1
ATOM 3859 N N . MET B 1 143 ? -13.656 12.391 -2.082 1 98.81 143 MET B N 1
ATOM 3860 C CA . MET B 1 143 ? -14.523 12.648 -0.937 1 98.81 143 MET B CA 1
ATOM 3861 C C . MET B 1 143 ? -14.945 14.117 -0.901 1 98.81 143 MET B C 1
ATOM 3863 O O . MET B 1 143 ? -16.109 14.422 -0.654 1 98.81 143 MET B O 1
ATOM 3867 N N . LEU B 1 144 ? -14.008 15.031 -1.116 1 98.75 144 LEU B N 1
ATOM 3868 C CA . LEU B 1 144 ? -14.32 16.453 -1.14 1 98.75 144 LEU B CA 1
ATOM 3869 C C . LEU B 1 144 ? -15.344 16.766 -2.227 1 98.75 144 LEU B C 1
ATOM 3871 O O . LEU B 1 144 ? -16.297 17.516 -1.99 1 98.75 144 LEU B O 1
ATOM 3875 N N . LEU B 1 145 ? -15.148 16.172 -3.373 1 98.06 145 LEU B N 1
ATOM 3876 C CA . LEU B 1 145 ? -16.109 16.359 -4.457 1 98.06 145 LEU B CA 1
ATOM 3877 C C . LEU B 1 145 ? -17.484 15.82 -4.059 1 98.06 145 LEU B C 1
ATOM 3879 O O . LEU B 1 145 ? -18.5 16.453 -4.324 1 98.06 145 LEU B O 1
ATOM 3883 N N . LYS B 1 146 ? -17.5 14.68 -3.438 1 98 146 LYS B N 1
ATOM 3884 C CA . LYS B 1 146 ? -18.734 14.023 -3.012 1 98 146 LYS B CA 1
ATOM 3885 C C . LYS B 1 146 ? -19.531 14.922 -2.076 1 98 146 LYS B C 1
ATOM 3887 O O . LYS B 1 146 ? -20.766 14.922 -2.107 1 98 146 LYS B O 1
ATOM 3892 N N . ILE B 1 147 ? -18.844 15.742 -1.304 1 97.44 147 ILE B N 1
ATOM 3893 C CA . ILE B 1 147 ? -19.562 16.562 -0.328 1 97.44 147 ILE B CA 1
ATOM 3894 C C . ILE B 1 147 ? -19.75 17.969 -0.875 1 97.44 147 ILE B C 1
ATOM 3896 O O . ILE B 1 147 ? -20.094 18.891 -0.13 1 97.44 147 ILE B O 1
ATOM 3900 N N . GLY B 1 148 ? -19.422 18.156 -2.115 1 96.5 148 GLY B N 1
ATOM 3901 C CA . GLY B 1 148 ? -19.75 19.406 -2.801 1 96.5 148 GLY B CA 1
ATOM 3902 C C . GLY B 1 148 ? -18.625 20.422 -2.768 1 96.5 148 GLY B C 1
ATOM 3903 O O . GLY B 1 148 ? -18.828 21.594 -3.096 1 96.5 148 GLY B O 1
ATOM 3904 N N . ILE B 1 149 ? -17.453 19.984 -2.328 1 97.31 149 ILE B N 1
ATOM 3905 C CA . ILE B 1 149 ? -16.297 20.891 -2.289 1 97.31 149 ILE B CA 1
ATOM 3906 C C . ILE B 1 149 ? -15.461 20.703 -3.551 1 97.31 149 ILE B C 1
ATOM 3908 O O . ILE B 1 149 ? -14.523 19.906 -3.568 1 97.31 149 ILE B O 1
ATOM 3912 N N . GLU B 1 150 ? -15.695 21.453 -4.512 1 96.38 150 GLU B N 1
ATOM 3913 C CA . GLU B 1 150 ? -15.039 21.312 -5.809 1 96.38 150 GLU B CA 1
ATOM 3914 C C . GLU B 1 150 ? -13.734 22.109 -5.855 1 96.38 150 GLU B C 1
ATOM 3916 O O . GLU B 1 150 ? -12.711 21.594 -6.324 1 96.38 150 GLU B O 1
ATOM 3921 N N . LYS B 1 151 ? -13.828 23.391 -5.383 1 96.81 151 LYS B N 1
ATOM 3922 C CA . LYS B 1 151 ? -12.648 24.25 -5.32 1 96.81 151 LYS B CA 1
ATOM 3923 C C . LYS B 1 151 ? -12.383 24.719 -3.891 1 96.81 151 LYS B C 1
ATOM 3925 O O . LYS B 1 151 ? -13.312 24.984 -3.135 1 96.81 151 LYS B O 1
ATOM 3930 N N . PHE B 1 152 ? -11.109 24.797 -3.545 1 97.81 152 PHE B N 1
ATOM 3931 C CA . PHE B 1 152 ? -10.805 25.062 -2.146 1 97.81 152 PHE B CA 1
ATOM 3932 C C . PHE B 1 152 ? -9.375 25.562 -1.993 1 97.81 152 PHE B C 1
ATOM 3934 O O . PHE B 1 152 ? -8.539 25.359 -2.879 1 97.81 152 PHE B O 1
ATOM 3941 N N . TYR B 1 153 ? -9.133 26.297 -0.894 1 98.19 153 TYR B N 1
ATOM 3942 C CA . TYR B 1 153 ? -7.773 26.469 -0.385 1 98.19 153 TYR B CA 1
ATOM 3943 C C . TYR B 1 153 ? -7.316 25.25 0.394 1 98.19 153 TYR B C 1
ATOM 3945 O O . TYR B 1 153 ? -8.109 24.625 1.101 1 98.19 153 TYR B O 1
ATOM 3953 N N . LEU B 1 154 ? -6.066 24.875 0.276 1 98.81 154 LEU B N 1
ATOM 3954 C CA . LEU B 1 154 ? -5.527 23.688 0.923 1 98.81 154 LEU B CA 1
ATOM 3955 C C . LEU B 1 154 ? -4.438 24.062 1.927 1 98.81 154 LEU B C 1
ATOM 3957 O O . LEU B 1 154 ? -3.484 24.766 1.581 1 98.81 154 LEU B O 1
ATOM 3961 N N . VAL B 1 155 ? -4.617 23.703 3.158 1 98.94 155 VAL B N 1
ATOM 3962 C CA . VAL B 1 155 ? -3.645 23.891 4.23 1 98.94 155 VAL B CA 1
ATOM 3963 C C . VAL B 1 155 ? -3.189 22.547 4.77 1 98.94 155 VAL B C 1
ATOM 3965 O O . VAL B 1 155 ? -4.012 21.734 5.188 1 98.94 155 VAL B O 1
ATOM 3968 N N . THR B 1 156 ? -1.877 22.312 4.801 1 98.94 156 THR B N 1
ATOM 3969 C CA . THR B 1 156 ? -1.436 20.953 5.125 1 98.94 156 THR B CA 1
ATOM 3970 C C . THR B 1 156 ? -0.316 20.984 6.16 1 98.94 156 THR B C 1
ATOM 3972 O O . THR B 1 156 ? 0.329 22.016 6.359 1 98.94 156 THR B O 1
ATOM 3975 N N . HIS B 1 157 ? -0.097 19.922 6.793 1 98.75 157 HIS B N 1
ATOM 3976 C CA . HIS B 1 157 ? 0.957 19.734 7.785 1 98.75 157 HIS B CA 1
ATOM 3977 C C . HIS B 1 157 ? 1.454 18.281 7.789 1 98.75 157 HIS B C 1
ATOM 3979 O O . HIS B 1 157 ? 0.656 17.344 7.711 1 98.75 157 HIS B O 1
ATOM 3985 N N . ASP B 1 158 ? 2.779 18.047 7.789 1 98.19 158 ASP B N 1
ATOM 3986 C CA . ASP B 1 158 ? 3.396 16.75 8.031 1 98.19 158 ASP B CA 1
ATOM 3987 C C . ASP B 1 158 ? 2.926 15.719 7.008 1 98.19 158 ASP B C 1
ATOM 3989 O O . ASP B 1 158 ? 3.053 15.938 5.801 1 98.19 158 ASP B O 1
ATOM 3993 N N . ARG B 1 159 ? 2.363 14.594 7.387 1 97.94 159 ARG B N 1
ATOM 3994 C CA . ARG B 1 159 ? 1.96 13.555 6.449 1 97.94 159 ARG B CA 1
ATOM 3995 C C . ARG B 1 159 ? 0.805 14.023 5.57 1 97.94 159 ARG B C 1
ATOM 3997 O O . ARG B 1 159 ? 0.652 13.562 4.438 1 97.94 159 ARG B O 1
ATOM 4004 N N . GLY B 1 160 ? -0.011 14.922 6.082 1 98.81 160 GLY B N 1
ATOM 4005 C CA . GLY B 1 160 ? -1.032 15.547 5.254 1 98.81 160 GLY B CA 1
ATOM 4006 C C . GLY B 1 160 ? -0.461 16.359 4.105 1 98.81 160 GLY B C 1
ATOM 4007 O O . GLY B 1 160 ? -1.114 16.516 3.072 1 98.81 160 GLY B O 1
ATOM 4008 N N . THR B 1 161 ? 0.736 16.844 4.281 1 98.88 161 THR B N 1
ATOM 4009 C CA . THR B 1 161 ? 1.388 17.625 3.232 1 98.88 161 THR B CA 1
ATOM 4010 C C . THR B 1 161 ? 1.769 16.734 2.055 1 98.88 161 THR B C 1
ATOM 4012 O O . THR B 1 161 ? 1.696 17.156 0.899 1 98.88 161 THR B O 1
ATOM 4015 N N . VAL B 1 162 ? 2.154 15.492 2.35 1 98.75 162 VAL B N 1
ATOM 4016 C CA . VAL B 1 162 ? 2.465 14.57 1.26 1 98.75 162 VAL B CA 1
ATOM 4017 C C . VAL B 1 162 ? 1.228 14.367 0.389 1 98.75 162 VAL B C 1
ATOM 4019 O O . VAL B 1 162 ? 1.301 14.461 -0.838 1 98.75 162 VAL B O 1
ATOM 4022 N N . GLN B 1 163 ? 0.099 14.188 0.989 1 98.81 163 GLN B N 1
ATOM 4023 C CA . GLN B 1 163 ? -1.143 14.039 0.237 1 98.81 163 GLN B CA 1
ATOM 4024 C C . GLN B 1 163 ? -1.527 15.352 -0.447 1 98.81 163 GLN B C 1
ATOM 4026 O O . GLN B 1 163 ? -2.006 15.344 -1.583 1 98.81 163 GLN B O 1
ATOM 4031 N N . GLY B 1 164 ? -1.286 16.438 0.255 1 98.94 164 GLY B N 1
ATOM 4032 C CA . GLY B 1 164 ? -1.548 17.734 -0.34 1 98.94 164 GLY B CA 1
ATOM 4033 C C . GLY B 1 164 ? -0.744 17.984 -1.602 1 98.94 164 GLY B C 1
ATOM 4034 O O . GLY B 1 164 ? -1.255 18.562 -2.566 1 98.94 164 GLY B O 1
ATOM 4035 N N . ASP B 1 165 ? 0.55 17.547 -1.595 1 98.88 165 ASP B N 1
ATOM 4036 C CA . ASP B 1 165 ? 1.406 17.672 -2.771 1 98.88 165 ASP B CA 1
ATOM 4037 C C . ASP B 1 165 ? 0.786 16.969 -3.977 1 98.88 165 ASP B C 1
ATOM 4039 O O . ASP B 1 165 ? 0.837 17.484 -5.094 1 98.88 165 ASP B O 1
ATOM 4043 N N . TYR B 1 166 ? 0.217 15.82 -3.779 1 98.88 166 TYR B N 1
ATOM 4044 C CA . TYR B 1 166 ? -0.432 15.086 -4.859 1 98.88 166 TYR B CA 1
ATOM 4045 C C . TYR B 1 166 ? -1.716 15.781 -5.297 1 98.88 166 TYR B C 1
ATOM 4047 O O . TYR B 1 166 ? -1.977 15.922 -6.492 1 98.88 166 TYR B O 1
ATOM 4055 N N . ILE B 1 167 ? -2.525 16.25 -4.336 1 98.94 167 ILE B N 1
ATOM 4056 C CA . ILE B 1 167 ? -3.789 16.891 -4.664 1 98.94 167 ILE B CA 1
ATOM 4057 C C . ILE B 1 167 ? -3.529 18.125 -5.527 1 98.94 167 ILE B C 1
ATOM 4059 O O . ILE B 1 167 ? -4.184 18.328 -6.555 1 98.94 167 ILE B O 1
ATOM 4063 N N . ALA B 1 168 ? -2.566 18.906 -5.164 1 98.75 168 ALA B N 1
ATOM 4064 C CA . ALA B 1 168 ? -2.246 20.125 -5.898 1 98.75 168 ALA B CA 1
ATOM 4065 C C . ALA B 1 168 ? -1.76 19.812 -7.309 1 98.75 168 ALA B C 1
ATOM 4067 O O . ALA B 1 168 ? -1.992 20.578 -8.242 1 98.75 168 ALA B O 1
ATOM 4068 N N . ALA B 1 169 ? -1.092 18.672 -7.5 1 98.75 169 ALA B N 1
ATOM 4069 C CA . ALA B 1 169 ? -0.532 18.312 -8.797 1 98.75 169 ALA B CA 1
ATOM 4070 C C . ALA B 1 169 ? -1.585 17.641 -9.68 1 98.75 169 ALA B C 1
ATOM 4072 O O . ALA B 1 169 ? -1.646 17.891 -10.883 1 98.75 169 ALA B O 1
ATOM 4073 N N . LEU B 1 170 ? -2.393 16.797 -9.125 1 98.62 170 LEU B N 1
ATOM 4074 C CA . LEU B 1 170 ? -3.32 15.961 -9.883 1 98.62 170 LEU B CA 1
ATOM 4075 C C . LEU B 1 170 ? -4.602 16.719 -10.203 1 98.62 170 LEU B C 1
ATOM 4077 O O . LEU B 1 170 ? -5.273 16.438 -11.195 1 98.62 170 LEU B O 1
ATOM 4081 N N . PHE B 1 171 ? -4.938 17.688 -9.312 1 98.44 171 PHE B N 1
ATOM 4082 C CA . PHE B 1 171 ? -6.18 18.438 -9.461 1 98.44 171 PHE B CA 1
ATOM 4083 C C . PHE B 1 171 ? -5.914 19.938 -9.383 1 98.44 171 PHE B C 1
ATOM 4085 O O . PHE B 1 171 ? -6.527 20.641 -8.578 1 98.44 171 PHE B O 1
ATOM 4092 N N . PRO B 1 172 ? -5.105 20.438 -10.281 1 97.62 172 PRO B N 1
ATOM 4093 C CA . PRO B 1 172 ? -4.676 21.844 -10.188 1 97.62 172 PRO B CA 1
ATOM 4094 C C . PRO B 1 172 ? -5.84 22.828 -10.305 1 97.62 172 PRO B C 1
ATOM 4096 O O . PRO B 1 172 ? -5.797 23.906 -9.719 1 97.62 172 PRO B O 1
ATOM 4099 N N . ASP B 1 173 ? -6.918 22.438 -10.961 1 97.06 173 ASP B N 1
ATOM 4100 C CA . ASP B 1 173 ? -8.055 23.328 -11.164 1 97.06 173 ASP B CA 1
ATOM 4101 C C . ASP B 1 173 ? -8.891 23.453 -9.883 1 97.06 173 ASP B C 1
ATOM 4103 O O . ASP B 1 173 ? -9.688 24.375 -9.742 1 97.06 173 ASP B O 1
ATOM 4107 N N . ARG B 1 174 ? -8.641 22.547 -8.961 1 98 174 ARG B N 1
ATOM 4108 C CA . ARG B 1 174 ? -9.477 22.516 -7.766 1 98 174 ARG B CA 1
ATOM 4109 C C . ARG B 1 174 ? -8.805 23.219 -6.598 1 98 174 ARG B C 1
ATOM 4111 O O . ARG B 1 174 ? -9.461 23.578 -5.621 1 98 174 ARG B O 1
ATOM 4118 N N . VAL B 1 175 ? -7.52 23.391 -6.672 1 98.19 175 VAL B N 1
ATOM 4119 C CA . VAL B 1 175 ? -6.773 24.016 -5.59 1 98.19 175 VAL B CA 1
ATOM 4120 C C . VAL B 1 175 ? -6.582 25.5 -5.902 1 98.19 175 VAL B C 1
ATOM 4122 O O . VAL B 1 175 ? -5.754 25.875 -6.738 1 98.19 175 VAL B O 1
ATOM 4125 N N . LEU B 1 176 ? -7.273 26.344 -5.172 1 97 176 LEU B N 1
ATOM 4126 C CA . LEU B 1 176 ? -7.25 27.781 -5.406 1 97 176 LEU B CA 1
ATOM 4127 C C . LEU B 1 176 ? -5.965 28.406 -4.875 1 97 176 LEU B C 1
ATOM 4129 O O . LEU B 1 176 ? -5.508 29.422 -5.379 1 97 176 LEU B O 1
ATOM 4133 N N . GLY B 1 177 ? -5.461 27.859 -3.926 1 97.94 177 GLY B N 1
ATOM 4134 C CA . GLY B 1 177 ? -4.242 28.219 -3.223 1 97.94 177 GLY B CA 1
ATOM 4135 C C . GLY B 1 177 ? -3.756 27.141 -2.275 1 97.94 177 GLY B C 1
ATOM 4136 O O . GLY B 1 177 ? -4.562 26.453 -1.645 1 97.94 177 GLY B O 1
ATOM 4137 N N . TYR B 1 178 ? -2.488 27.031 -2.205 1 98.56 178 TYR B N 1
ATOM 4138 C CA . TYR B 1 178 ? -1.879 25.953 -1.424 1 98.56 178 TYR B CA 1
ATOM 4139 C C . TYR B 1 178 ? -0.977 26.531 -0.334 1 98.56 178 TYR B C 1
ATOM 4141 O O . TYR B 1 178 ? 0.083 27.078 -0.625 1 98.56 178 TYR B O 1
ATOM 4149 N N . VAL B 1 179 ? -1.417 26.406 0.905 1 98.81 179 VAL B N 1
ATOM 4150 C CA . VAL B 1 179 ? -0.554 26.625 2.061 1 98.81 179 VAL B CA 1
ATOM 4151 C C . VAL B 1 179 ? 0.131 25.312 2.455 1 98.81 179 VAL B C 1
ATOM 4153 O O . VAL B 1 179 ? -0.451 24.5 3.166 1 98.81 179 VAL B O 1
ATOM 4156 N N . ARG B 1 180 ? 1.335 25.156 1.982 1 98.69 180 ARG B N 1
ATOM 4157 C CA . ARG B 1 180 ? 2.076 23.922 2.18 1 98.69 180 ARG B CA 1
ATOM 4158 C C . ARG B 1 180 ? 2.85 23.953 3.492 1 98.69 180 ARG B C 1
ATOM 4160 O O . ARG B 1 180 ? 3.771 24.75 3.66 1 98.69 180 ARG B O 1
ATOM 4167 N N . GLY B 1 181 ? 2.461 23.016 4.328 1 97.94 181 GLY B N 1
ATOM 4168 C CA . GLY B 1 181 ? 3.023 23.031 5.672 1 97.94 181 GLY B CA 1
ATOM 4169 C C . GLY B 1 181 ? 4.152 22.047 5.859 1 97.94 181 GLY B C 1
ATOM 4170 O O . GLY B 1 181 ? 4.785 21.625 4.891 1 97.94 181 GLY B O 1
ATOM 4171 N N . GLU B 1 182 ? 4.504 21.656 6.992 1 95.5 182 GLU B N 1
ATOM 4172 C CA . GLU B 1 182 ? 5.672 21.016 7.57 1 95.5 182 GLU B CA 1
ATOM 4173 C C . GLU B 1 182 ? 5.926 19.656 6.922 1 95.5 182 GLU B C 1
ATOM 4175 O O . GLU B 1 182 ? 5.348 18.641 7.328 1 95.5 182 GLU B O 1
ATOM 4180 N N . GLN B 1 183 ? 6.867 19.562 5.895 1 95.25 183 GLN B N 1
ATOM 4181 C CA . GLN B 1 183 ? 7.344 18.344 5.234 1 95.25 183 GLN B CA 1
ATOM 4182 C C . GLN B 1 183 ? 8.516 18.656 4.309 1 95.25 183 GLN B C 1
ATOM 4184 O O . GLN B 1 183 ? 8.656 19.781 3.814 1 95.25 183 GLN B O 1
ATOM 4189 N N . HIS B 1 184 ? 9.328 17.656 3.984 1 94.62 184 HIS B N 1
ATOM 4190 C CA . HIS B 1 184 ? 10.414 17.859 3.025 1 94.62 184 HIS B CA 1
ATOM 4191 C C . HIS B 1 184 ? 9.891 18.406 1.702 1 94.62 184 HIS B C 1
ATOM 4193 O O . HIS B 1 184 ? 8.812 18.016 1.248 1 94.62 184 HIS B O 1
ATOM 4199 N N . LEU B 1 185 ? 10.695 19.344 1.194 1 97.31 185 LEU B N 1
ATOM 4200 C CA . LEU B 1 185 ? 10.289 19.922 -0.083 1 97.31 185 LEU B CA 1
ATOM 4201 C C . LEU B 1 185 ? 11.305 19.594 -1.174 1 97.31 185 LEU B C 1
ATOM 4203 O O . LEU B 1 185 ? 11.25 18.531 -1.778 1 97.31 185 LEU B O 1
ATOM 4207 N N . ILE B 1 186 ? 12.43 20.328 -1.311 1 97.25 186 ILE B N 1
ATOM 4208 C CA . ILE B 1 186 ? 13.312 20.094 -2.445 1 97.25 186 ILE B CA 1
ATOM 4209 C C . ILE B 1 186 ? 14.609 19.438 -1.965 1 97.25 186 ILE B C 1
ATOM 4211 O O . ILE B 1 186 ? 15.344 18.844 -2.758 1 97.25 186 ILE B O 1
ATOM 4215 N N . HIS B 1 187 ? 14.883 19.516 -0.642 1 97.38 187 HIS B N 1
ATOM 4216 C CA . HIS B 1 187 ? 16.062 18.906 -0.038 1 97.38 187 HIS B CA 1
ATOM 4217 C C . HIS B 1 187 ? 15.68 17.719 0.833 1 97.38 187 HIS B C 1
ATOM 4219 O O . HIS B 1 187 ? 14.562 17.656 1.355 1 97.38 187 HIS B O 1
ATOM 4225 N N . TYR B 1 188 ? 16.672 16.797 0.945 1 97.38 188 TYR B N 1
ATOM 4226 C CA . TYR B 1 188 ? 16.406 15.617 1.778 1 97.38 188 TYR B CA 1
ATOM 4227 C C . TYR B 1 188 ? 17.703 15.031 2.311 1 97.38 188 TYR B C 1
ATOM 4229 O O . TYR B 1 188 ? 18.719 15.008 1.605 1 97.38 188 TYR B O 1
ATOM 4237 N N . ASN B 1 189 ? 17.719 14.672 3.477 1 98.12 189 ASN B N 1
ATOM 4238 C CA . ASN B 1 189 ? 18.75 13.875 4.141 1 98.12 189 ASN B CA 1
ATOM 4239 C C . ASN B 1 189 ? 18.141 12.852 5.094 1 98.12 189 ASN B C 1
ATOM 4241 O O . ASN B 1 189 ? 17.391 13.211 5.996 1 98.12 189 ASN B O 1
ATOM 4245 N N . PRO B 1 190 ? 18.484 11.57 4.914 1 96.88 190 PRO B N 1
ATOM 4246 C CA . PRO B 1 190 ? 17.875 10.523 5.723 1 96.88 190 PRO B CA 1
ATOM 4247 C C . PRO B 1 190 ? 18.109 10.711 7.219 1 96.88 190 PRO B C 1
ATOM 4249 O O . PRO B 1 190 ? 17.344 10.188 8.039 1 96.88 190 PRO B O 1
ATOM 4252 N N . ALA B 1 191 ? 19.062 11.469 7.609 1 97.38 191 ALA B N 1
ATOM 4253 C CA . ALA B 1 191 ? 19.328 11.719 9.023 1 97.38 191 ALA B CA 1
ATOM 4254 C C . ALA B 1 191 ? 18.188 12.469 9.688 1 97.38 191 ALA B C 1
ATOM 4256 O O . ALA B 1 191 ? 18.062 12.469 10.914 1 97.38 191 ALA B O 1
ATOM 4257 N N . LEU B 1 192 ? 17.312 13.086 8.875 1 97 192 LEU B N 1
ATOM 4258 C CA . LEU B 1 192 ? 16.234 13.891 9.422 1 97 192 LEU B CA 1
ATOM 4259 C C . LEU B 1 192 ? 14.906 13.141 9.336 1 97 192 LEU B C 1
ATOM 4261 O O . LEU B 1 192 ? 13.844 13.727 9.555 1 97 192 LEU B O 1
ATOM 4265 N N . SER B 1 193 ? 14.953 11.82 9.008 1 96.25 193 SER B N 1
ATOM 4266 C CA . SER B 1 193 ? 13.711 11.062 8.875 1 96.25 193 SER B CA 1
ATOM 4267 C C . SER B 1 193 ? 13.852 9.664 9.461 1 96.25 193 SER B C 1
ATOM 4269 O O . SER B 1 193 ? 13.281 8.703 8.938 1 96.25 193 SER B O 1
ATOM 4271 N N . SER B 1 194 ? 14.625 9.531 10.516 1 92.62 194 SER B N 1
ATOM 4272 C CA . SER B 1 194 ? 14.891 8.227 11.109 1 92.62 194 SER B CA 1
ATOM 4273 C C . SER B 1 194 ? 13.625 7.621 11.703 1 92.62 194 SER B C 1
ATOM 4275 O O . SER B 1 194 ? 13.57 6.418 11.969 1 92.62 194 SER B O 1
ATOM 4277 N N . GLN B 1 195 ? 12.578 8.438 11.914 1 92.38 195 GLN B N 1
ATOM 4278 C CA . GLN B 1 195 ? 11.32 7.938 12.453 1 92.38 195 GLN B CA 1
ATOM 4279 C C . GLN B 1 195 ? 10.625 7.008 11.461 1 92.38 195 GLN B C 1
ATOM 4281 O O . GLN B 1 195 ? 9.711 6.266 11.836 1 92.38 195 GLN B O 1
ATOM 4286 N N . HIS B 1 196 ? 11.016 7.055 10.219 1 95.12 196 HIS B N 1
ATOM 4287 C CA . HIS B 1 196 ? 10.422 6.18 9.219 1 95.12 196 HIS B CA 1
ATOM 4288 C C . HIS B 1 196 ? 10.492 4.719 9.648 1 95.12 196 HIS B C 1
ATOM 4290 O O . HIS B 1 196 ? 9.484 4.012 9.633 1 95.12 196 HIS B O 1
ATOM 4296 N N . ALA B 1 197 ? 11.672 4.297 10.023 1 95 197 ALA B N 1
ATOM 4297 C CA . ALA B 1 197 ? 11.883 2.898 10.391 1 95 197 ALA B CA 1
ATOM 4298 C C . ALA B 1 197 ? 11.039 2.518 11.602 1 95 197 ALA B C 1
ATOM 4300 O O . ALA B 1 197 ? 10.539 1.393 11.688 1 95 197 ALA B O 1
ATOM 4301 N N . LEU B 1 198 ? 10.867 3.43 12.477 1 95.44 198 LEU B N 1
ATOM 4302 C CA . LEU B 1 198 ? 10.078 3.172 13.68 1 95.44 198 LEU B CA 1
ATOM 4303 C C . LEU B 1 198 ? 8.625 2.877 13.32 1 95.44 198 LEU B C 1
ATOM 4305 O O . LEU B 1 198 ? 8.039 1.914 13.82 1 95.44 198 LEU B O 1
ATOM 4309 N N . PHE B 1 199 ? 8.102 3.674 12.398 1 96.88 199 PHE B N 1
ATOM 4310 C CA . PHE B 1 199 ? 6.691 3.51 12.062 1 96.88 199 PHE B CA 1
ATOM 4311 C C . PHE B 1 199 ? 6.504 2.375 11.062 1 96.88 199 PHE B C 1
ATOM 4313 O O . PHE B 1 199 ? 5.484 1.679 11.094 1 96.88 199 PHE B O 1
ATOM 4320 N N . LEU B 1 200 ? 7.461 2.137 10.188 1 96.88 200 LEU B N 1
ATOM 4321 C CA . LEU B 1 200 ? 7.441 0.973 9.305 1 96.88 200 LEU B CA 1
ATOM 4322 C C . LEU B 1 200 ? 7.359 -0.318 10.117 1 96.88 200 LEU B C 1
ATOM 4324 O O . LEU B 1 200 ? 6.629 -1.241 9.742 1 96.88 200 LEU B O 1
ATOM 4328 N N . HIS B 1 201 ? 8.031 -0.328 11.258 1 96.5 201 HIS B N 1
ATOM 4329 C CA . HIS B 1 201 ? 8.133 -1.546 12.055 1 96.5 201 HIS B CA 1
ATOM 4330 C C . HIS B 1 201 ? 7.25 -1.466 13.297 1 96.5 201 HIS B C 1
ATOM 4332 O O . HIS B 1 201 ? 7.461 -2.205 14.258 1 96.5 201 HIS B O 1
ATOM 4338 N N . ALA B 1 202 ? 6.285 -0.556 13.266 1 96.5 202 ALA B N 1
ATOM 4339 C CA . ALA B 1 202 ? 5.387 -0.354 14.398 1 96.5 202 ALA B CA 1
ATOM 4340 C C . ALA B 1 202 ? 4.75 -1.67 14.836 1 96.5 202 ALA B C 1
ATOM 4342 O O . ALA B 1 202 ? 4.617 -1.936 16.031 1 96.5 202 ALA B O 1
ATOM 4343 N N . PRO B 1 203 ? 4.367 -2.611 13.953 1 94.62 203 PRO B N 1
ATOM 4344 C CA . PRO B 1 203 ? 3.768 -3.871 14.398 1 94.62 203 PRO B CA 1
ATOM 4345 C C . PRO B 1 203 ? 4.73 -4.73 15.211 1 94.62 203 PRO B C 1
ATOM 4347 O O . PRO B 1 203 ? 4.301 -5.637 15.93 1 94.62 203 PRO B O 1
ATOM 4350 N N . TYR B 1 204 ? 5.973 -4.438 15.133 1 93.44 204 TYR B N 1
ATOM 4351 C CA . TYR B 1 204 ? 6.977 -5.305 15.75 1 93.44 204 TYR B CA 1
ATOM 4352 C C . TYR B 1 204 ? 7.582 -4.648 16.984 1 93.44 204 TYR B C 1
ATOM 4354 O O . TYR B 1 204 ? 8.188 -5.324 17.812 1 93.44 204 TYR B O 1
ATOM 4362 N N . ASN B 1 205 ? 7.453 -3.303 17.078 1 94.62 205 ASN B N 1
ATOM 4363 C CA . ASN B 1 205 ? 8.133 -2.635 18.188 1 94.62 205 ASN B CA 1
ATOM 4364 C C . ASN B 1 205 ? 7.133 -2.021 19.172 1 94.62 205 ASN B C 1
ATOM 4366 O O . ASN B 1 205 ? 7.52 -1.514 20.219 1 94.62 205 ASN B O 1
ATOM 4370 N N . GLY B 1 206 ? 5.859 -1.942 18.781 1 94.06 206 GLY B N 1
ATOM 4371 C CA . GLY B 1 206 ? 4.793 -1.539 19.688 1 94.06 206 GLY B CA 1
ATOM 4372 C C . GLY B 1 206 ? 4.684 -0.034 19.844 1 94.06 206 GLY B C 1
ATOM 4373 O O . GLY B 1 206 ? 3.984 0.452 20.734 1 94.06 206 GLY B O 1
ATOM 4374 N N . ILE B 1 207 ? 5.316 0.733 19.016 1 94.94 207 ILE B N 1
ATOM 4375 C CA . ILE B 1 207 ? 5.391 2.182 19.172 1 94.94 207 ILE B CA 1
ATOM 4376 C C . ILE B 1 207 ? 3.986 2.781 19.094 1 94.94 207 ILE B C 1
ATOM 4378 O O . ILE B 1 207 ? 3.717 3.828 19.688 1 94.94 207 ILE B O 1
ATOM 4382 N N . MET B 1 208 ? 3.092 2.092 18.422 1 96.25 208 MET B N 1
ATOM 4383 C CA . MET B 1 208 ? 1.771 2.682 18.219 1 96.25 208 MET B CA 1
ATOM 4384 C C . MET B 1 208 ? 0.731 2.004 19.109 1 96.25 208 MET B C 1
ATOM 4386 O O . MET B 1 208 ? -0.466 2.26 18.969 1 96.25 208 MET B O 1
ATOM 4390 N N . GLU B 1 209 ? 1.14 1.109 20 1 94.88 209 GLU B N 1
ATOM 4391 C CA . GLU B 1 209 ? 0.218 0.349 20.844 1 94.88 209 GLU B CA 1
ATOM 4392 C C . GLU B 1 209 ? -0.259 1.18 22.031 1 94.88 209 GLU B C 1
ATOM 4394 O O . GLU B 1 209 ? -1.275 0.86 22.641 1 94.88 209 GLU B O 1
ATOM 4399 N N . ASP B 1 210 ? 0.478 2.219 22.438 1 95.94 210 ASP B N 1
ATOM 4400 C CA . ASP B 1 210 ? 0.117 3.17 23.484 1 95.94 210 ASP B CA 1
ATOM 4401 C C . ASP B 1 210 ? -0.012 4.582 22.922 1 95.94 210 ASP B C 1
ATOM 4403 O O . ASP B 1 210 ? 0.97 5.328 22.859 1 95.94 210 ASP B O 1
ATOM 4407 N N . PRO B 1 211 ? -1.238 4.957 22.594 1 97.12 211 PRO B N 1
ATOM 4408 C CA . PRO B 1 211 ? -1.456 6.242 21.922 1 97.12 211 PRO B CA 1
ATOM 4409 C C . PRO B 1 211 ? -0.978 7.43 22.75 1 97.12 211 PRO B C 1
ATOM 4411 O O . PRO B 1 211 ? -0.479 8.414 22.203 1 97.12 211 PRO B O 1
ATOM 4414 N N . GLN B 1 212 ? -1.171 7.398 24.047 1 97 212 GLN B N 1
ATOM 4415 C CA . GLN B 1 212 ? -0.726 8.5 24.906 1 97 212 GLN B CA 1
ATOM 4416 C C . GLN B 1 212 ? 0.796 8.602 24.922 1 97 212 GLN B C 1
ATOM 4418 O O . GLN B 1 212 ? 1.346 9.703 24.844 1 97 212 GLN B O 1
ATOM 4423 N N . ARG B 1 213 ? 1.465 7.496 25.047 1 96.81 213 ARG B N 1
ATOM 4424 C CA . ARG B 1 213 ? 2.924 7.477 25 1 96.81 213 ARG B CA 1
ATOM 4425 C C . ARG B 1 213 ? 3.439 7.98 23.656 1 96.81 213 ARG B C 1
ATOM 4427 O O . ARG B 1 213 ? 4.406 8.742 23.609 1 96.81 213 ARG B O 1
ATOM 4434 N N . LEU B 1 214 ? 2.809 7.535 22.578 1 97.44 214 LEU B N 1
ATOM 4435 C CA . LEU B 1 214 ? 3.225 7.973 21.25 1 97.44 214 LEU B CA 1
ATOM 4436 C C . LEU B 1 214 ? 3.061 9.484 21.094 1 97.44 214 LEU B C 1
ATOM 4438 O O . LEU B 1 214 ? 3.984 10.172 20.656 1 97.44 214 LEU B O 1
ATOM 4442 N N . ALA B 1 215 ? 1.863 10.016 21.422 1 97.5 215 ALA B N 1
ATOM 4443 C CA . ALA B 1 215 ? 1.61 11.445 21.312 1 97.5 215 ALA B CA 1
ATOM 4444 C C . ALA B 1 215 ? 2.643 12.242 22.109 1 97.5 215 ALA B C 1
ATOM 4446 O O . ALA B 1 215 ? 3.266 13.172 21.578 1 97.5 215 ALA B O 1
ATOM 4447 N N . LEU B 1 216 ? 2.863 11.828 23.328 1 96.56 216 LEU B N 1
ATOM 4448 C CA . LEU B 1 216 ? 3.799 12.539 24.188 1 96.56 216 LEU B CA 1
ATOM 4449 C C . LEU B 1 216 ? 5.219 12.461 23.641 1 96.56 216 LEU B C 1
ATOM 4451 O O . LEU B 1 216 ? 5.918 13.477 23.578 1 96.56 216 LEU B O 1
ATOM 4455 N N . THR B 1 217 ? 5.629 11.266 23.266 1 96.69 217 THR B N 1
ATOM 4456 C CA . THR B 1 217 ? 6.969 11.078 22.719 1 96.69 217 THR B CA 1
ATOM 4457 C C . THR B 1 217 ? 7.176 11.938 21.484 1 96.69 217 THR B C 1
ATOM 4459 O O . THR B 1 217 ? 8.195 12.625 21.359 1 96.69 217 THR B O 1
ATOM 4462 N N . ALA B 1 218 ? 6.234 11.938 20.562 1 97.44 218 ALA B N 1
ATOM 4463 C CA . ALA B 1 218 ? 6.34 12.695 19.312 1 97.44 218 ALA B CA 1
ATOM 4464 C C . ALA B 1 218 ? 6.457 14.195 19.609 1 97.44 218 ALA B C 1
ATOM 4466 O O . ALA B 1 218 ? 7.328 14.867 19.047 1 97.44 218 ALA B O 1
ATOM 4467 N N . TYR B 1 219 ? 5.609 14.703 20.469 1 97.38 219 TYR B N 1
ATOM 4468 C CA . TYR B 1 219 ? 5.609 16.141 20.75 1 97.38 219 TYR B CA 1
ATOM 4469 C C . TYR B 1 219 ? 6.855 16.547 21.531 1 97.38 219 TYR B C 1
ATOM 4471 O O . TYR B 1 219 ? 7.426 17.609 21.297 1 97.38 219 TYR B O 1
ATOM 4479 N N . MET B 1 220 ? 7.32 15.719 22.438 1 96.38 220 MET B N 1
ATOM 4480 C CA . MET B 1 220 ? 8.578 16 23.141 1 96.38 220 MET B CA 1
ATOM 4481 C C . MET B 1 220 ? 9.75 16 22.156 1 96.38 220 MET B C 1
ATOM 4483 O O . MET B 1 220 ? 10.688 16.781 22.312 1 96.38 220 MET B O 1
ATOM 4487 N N . TRP B 1 221 ? 9.648 15.141 21.156 1 96.94 221 TRP B N 1
ATOM 4488 C CA . TRP B 1 221 ? 10.711 14.906 20.188 1 96.94 221 TRP B CA 1
ATOM 4489 C C . TRP B 1 221 ? 10.852 16.078 19.234 1 96.94 221 TRP B C 1
ATOM 4491 O O . TRP B 1 221 ? 11.969 16.469 18.891 1 96.94 221 TRP B O 1
ATOM 4501 N N . PHE B 1 222 ? 9.695 16.75 18.859 1 97.31 222 PHE B N 1
ATOM 4502 C CA . PHE B 1 222 ? 9.766 17.562 17.656 1 97.31 222 PHE B CA 1
ATOM 4503 C C . PHE B 1 222 ? 9.297 18.984 17.922 1 97.31 222 PHE B C 1
ATOM 4505 O O . PHE B 1 222 ? 9.289 19.828 17.031 1 97.31 222 PHE B O 1
ATOM 4512 N N . THR B 1 223 ? 8.945 19.297 19.188 1 96.88 223 THR B N 1
ATOM 4513 C CA . THR B 1 223 ? 8.57 20.656 19.547 1 96.88 223 THR B CA 1
ATOM 4514 C C . THR B 1 223 ? 9.797 21.469 19.938 1 96.88 223 THR B C 1
ATOM 4516 O O . THR B 1 223 ? 10.789 20.906 20.406 1 96.88 223 THR B O 1
ATOM 4519 N N . ALA B 1 224 ? 9.695 22.781 19.688 1 96.75 224 ALA B N 1
ATOM 4520 C CA . ALA B 1 224 ? 10.742 23.719 20.094 1 96.75 224 ALA B CA 1
ATOM 4521 C C . ALA B 1 224 ? 10.227 24.688 21.156 1 96.75 224 ALA B C 1
ATOM 4523 O O . ALA B 1 224 ? 11.016 25.344 21.844 1 96.75 224 ALA B O 1
ATOM 4524 N N . ARG B 1 225 ? 8.891 24.719 21.281 1 96.12 225 ARG B N 1
ATOM 4525 C CA . ARG B 1 225 ? 8.219 25.578 22.266 1 96.12 225 ARG B CA 1
ATOM 4526 C C . ARG B 1 225 ? 7.152 24.812 23.031 1 96.12 225 ARG B C 1
ATOM 4528 O O . ARG B 1 225 ? 6.598 23.828 22.516 1 96.12 225 ARG B O 1
ATOM 4535 N N . GLU B 1 226 ? 6.926 25.297 24.219 1 94.38 226 GLU B N 1
ATOM 4536 C CA . GLU B 1 226 ? 5.84 24.703 24.984 1 94.38 226 GLU B CA 1
ATOM 4537 C C . GLU B 1 226 ? 4.492 24.938 24.312 1 94.38 226 GLU B C 1
ATOM 4539 O O . GLU B 1 226 ? 4.223 26.031 23.797 1 94.38 226 GLU B O 1
ATOM 4544 N N . ILE B 1 227 ? 3.721 23.938 24.312 1 95.31 227 ILE B N 1
ATOM 4545 C CA . ILE B 1 227 ? 2.371 24.047 23.766 1 95.31 227 ILE B CA 1
ATOM 4546 C C . ILE B 1 227 ? 1.457 24.719 24.797 1 95.31 227 ILE B C 1
ATOM 4548 O O . ILE B 1 227 ? 1.351 24.25 25.938 1 95.31 227 ILE B O 1
ATOM 4552 N N . PRO B 1 228 ? 0.792 25.781 24.359 1 94.75 228 PRO B N 1
ATOM 4553 C CA . PRO B 1 228 ? -0.214 26.312 25.281 1 94.75 228 PRO B CA 1
ATOM 4554 C C . PRO B 1 228 ? -1.255 25.281 25.688 1 94.75 228 PRO B C 1
ATOM 4556 O O . PRO B 1 228 ? -1.747 24.531 24.844 1 94.75 228 PRO B O 1
ATOM 4559 N N . ASP B 1 229 ? -1.583 25.141 27.016 1 92.25 229 ASP B N 1
ATOM 4560 C CA . ASP B 1 229 ? -2.492 24.125 27.516 1 92.25 229 ASP B CA 1
ATOM 4561 C C . ASP B 1 229 ? -2.072 22.734 27.062 1 92.25 229 ASP B C 1
ATOM 4563 O O . ASP B 1 229 ? -2.902 21.953 26.578 1 92.25 229 ASP B O 1
ATOM 4567 N N . GLY B 1 230 ? -0.831 22.531 27.203 1 91.44 230 GLY B N 1
ATOM 4568 C CA . GLY B 1 230 ? -0.191 21.359 26.625 1 91.44 230 GLY B CA 1
ATOM 4569 C C . GLY B 1 230 ? -0.791 20.062 27.109 1 91.44 230 GLY B C 1
ATOM 4570 O O . GLY B 1 230 ? -1.017 19.141 26.312 1 91.44 230 GLY B O 1
ATOM 4571 N N . ALA B 1 231 ? -1.063 19.969 28.375 1 90.69 231 ALA B N 1
ATOM 4572 C CA . ALA B 1 231 ? -1.593 18.734 28.938 1 90.69 231 ALA B CA 1
ATOM 4573 C C . ALA B 1 231 ? -2.936 18.375 28.312 1 90.69 231 ALA B C 1
ATOM 4575 O O . ALA B 1 231 ? -3.129 17.25 27.828 1 90.69 231 ALA B O 1
ATOM 4576 N N . ALA B 1 232 ? -3.85 19.328 28.25 1 93.38 232 ALA B N 1
ATOM 4577 C CA . ALA B 1 232 ? -5.176 19.094 27.688 1 93.38 232 ALA B CA 1
ATOM 4578 C C . ALA B 1 232 ? -5.094 18.812 26.188 1 93.38 232 ALA B C 1
ATOM 4580 O O . ALA B 1 232 ? -5.797 17.938 25.688 1 93.38 232 ALA B O 1
ATOM 4581 N N . THR B 1 233 ? -4.262 19.516 25.516 1 95.31 233 THR B N 1
ATOM 4582 C CA . THR B 1 233 ? -4.086 19.359 24.078 1 95.31 233 THR B CA 1
ATOM 4583 C C . THR B 1 233 ? -3.553 17.953 23.75 1 95.31 233 THR B C 1
ATOM 4585 O O . THR B 1 233 ? -4.094 17.266 22.891 1 95.31 233 THR B O 1
ATOM 4588 N N . LEU B 1 234 ? -2.545 17.516 24.5 1 95.94 234 LEU B N 1
ATOM 4589 C CA . LEU B 1 234 ? -1.911 16.234 24.219 1 95.94 234 LEU B CA 1
ATOM 4590 C C . LEU B 1 234 ? -2.826 15.07 24.594 1 95.94 234 LEU B C 1
ATOM 4592 O O . LEU B 1 234 ? -2.809 14.016 23.953 1 95.94 234 LEU B O 1
ATOM 4596 N N . GLN B 1 235 ? -3.633 15.32 25.641 1 95.56 235 GLN B N 1
ATOM 4597 C CA . GLN B 1 235 ? -4.637 14.312 25.969 1 95.56 235 GLN B CA 1
ATOM 4598 C C . GLN B 1 235 ? -5.629 14.125 24.828 1 95.56 235 GLN B C 1
ATOM 4600 O O . GLN B 1 235 ? -5.992 13 24.484 1 95.56 235 GLN B O 1
ATOM 4605 N N . ARG B 1 236 ? -6.047 15.203 24.25 1 97.19 236 ARG B N 1
ATOM 4606 C CA . ARG B 1 236 ? -6.984 15.133 23.125 1 97.19 236 ARG B CA 1
ATOM 4607 C C . ARG B 1 236 ? -6.336 14.484 21.906 1 97.19 236 ARG B C 1
ATOM 4609 O O . ARG B 1 236 ? -6.973 13.695 21.219 1 97.19 236 ARG B O 1
ATOM 4616 N N . VAL B 1 237 ? -5.098 14.836 21.656 1 98.12 237 VAL B N 1
ATOM 4617 C CA . VAL B 1 237 ? -4.359 14.203 20.562 1 98.12 237 VAL B CA 1
ATOM 4618 C C . VAL B 1 237 ? -4.324 12.688 20.781 1 98.12 237 VAL B C 1
ATOM 4620 O O . VAL B 1 237 ? -4.605 11.93 19.844 1 98.12 237 VAL B O 1
ATOM 4623 N N . ALA B 1 238 ? -4.004 12.281 22.031 1 98.12 238 ALA B N 1
ATOM 4624 C CA . ALA B 1 238 ? -3.934 10.859 22.359 1 98.12 238 ALA B CA 1
ATOM 4625 C C . ALA B 1 238 ? -5.293 10.188 22.203 1 98.12 238 ALA B C 1
ATOM 4627 O O . ALA B 1 238 ? -5.375 9.047 21.734 1 98.12 238 ALA B O 1
ATOM 4628 N N . GLN B 1 239 ? -6.336 10.891 22.578 1 98.12 239 GLN B N 1
ATOM 4629 C CA . GLN B 1 239 ? -7.684 10.352 22.438 1 98.12 239 GLN B CA 1
ATOM 4630 C C . GLN B 1 239 ? -8.023 10.07 20.984 1 98.12 239 GLN B C 1
ATOM 4632 O O . GLN B 1 239 ? -8.594 9.023 20.656 1 98.12 239 GLN B O 1
ATOM 4637 N N . GLU B 1 240 ? -7.656 11 20.109 1 98.62 240 GLU B N 1
ATOM 4638 C CA . GLU B 1 240 ? -7.922 10.836 18.688 1 98.62 240 GLU B CA 1
ATOM 4639 C C . GLU B 1 240 ? -7.102 9.688 18.094 1 98.62 240 GLU B C 1
ATOM 4641 O O . GLU B 1 240 ? -7.531 9.039 17.141 1 98.62 240 GLU B O 1
ATOM 4646 N N . LEU B 1 241 ? -5.941 9.461 18.656 1 98 241 LEU B N 1
ATOM 4647 C CA . LEU B 1 241 ? -5.027 8.422 18.203 1 98 241 LEU B CA 1
ATOM 4648 C C . LEU B 1 241 ? -5.445 7.059 18.734 1 98 241 LEU B C 1
ATOM 4650 O O . LEU B 1 241 ? -4.926 6.031 18.297 1 98 241 LEU B O 1
ATOM 4654 N N . ALA B 1 242 ? -6.391 7.031 19.688 1 98 242 ALA B N 1
ATOM 4655 C CA . ALA B 1 242 ? -6.73 5.809 20.406 1 98 242 ALA B CA 1
ATOM 4656 C C . ALA B 1 242 ? -7.867 5.062 19.719 1 98 242 ALA B C 1
ATOM 4658 O O . ALA B 1 242 ? -8.219 3.945 20.109 1 98 242 ALA B O 1
ATOM 4659 N N . TYR B 1 243 ? -8.469 5.73 18.688 1 98.31 243 TYR B N 1
ATOM 4660 C CA . TYR B 1 243 ? -9.539 5.016 18 1 98.31 243 TYR B CA 1
ATOM 4661 C C . TYR B 1 243 ? -9.039 3.693 17.438 1 98.31 243 TYR B C 1
ATOM 4663 O O . TYR B 1 243 ? -7.898 3.602 16.969 1 98.31 243 TYR B O 1
ATOM 4671 N N . GLU B 1 244 ? -9.891 2.748 17.406 1 96.69 244 GLU B N 1
ATOM 4672 C CA . GLU B 1 244 ? -9.539 1.38 17.031 1 96.69 244 GLU B CA 1
ATOM 4673 C C . GLU B 1 244 ? -8.992 1.312 15.617 1 96.69 244 GLU B C 1
ATOM 4675 O O . GLU B 1 244 ? -9.539 1.945 14.703 1 96.69 244 GLU B O 1
ATOM 4680 N N . GLY B 1 245 ? -7.926 0.592 15.438 1 97.25 245 GLY B N 1
ATOM 4681 C CA . GLY B 1 245 ? -7.43 0.254 14.109 1 97.25 245 GLY B CA 1
ATOM 4682 C C . GLY B 1 245 ? -6.324 1.177 13.641 1 97.25 245 GLY B C 1
ATOM 4683 O O . GLY B 1 245 ? -5.633 0.878 12.656 1 97.25 245 GLY B O 1
ATOM 4684 N N . ILE B 1 246 ? -6.117 2.332 14.305 1 98.25 246 ILE B N 1
ATOM 4685 C CA . ILE B 1 246 ? -5.137 3.314 13.859 1 98.25 246 ILE B CA 1
ATOM 4686 C C . ILE B 1 246 ? -3.742 2.697 13.875 1 98.25 246 ILE B C 1
ATOM 4688 O O . ILE B 1 246 ? -2.975 2.848 12.922 1 98.25 246 ILE B O 1
ATOM 4692 N N . SER B 1 247 ? -3.42 1.925 14.93 1 97.31 247 SER B N 1
ATOM 4693 C CA . SER B 1 247 ? -2.094 1.342 15.102 1 97.31 247 SER B CA 1
ATOM 4694 C C . SER B 1 247 ? -1.775 0.347 13.992 1 97.31 247 SER B C 1
ATOM 4696 O O . SER B 1 247 ? -0.607 0.046 13.734 1 97.31 247 SER B O 1
ATOM 4698 N N . LYS B 1 248 ? -2.795 -0.141 13.312 1 96.69 248 LYS B N 1
ATOM 4699 C CA . LYS B 1 248 ? -2.604 -1.114 12.242 1 96.69 248 LYS B CA 1
ATOM 4700 C C . LYS B 1 248 ? -2.67 -0.445 10.867 1 96.69 248 LYS B C 1
ATOM 4702 O O . LYS B 1 248 ? -2.018 -0.89 9.922 1 96.69 248 LYS B O 1
ATOM 4707 N N . ALA B 1 249 ? -3.387 0.664 10.758 1 97.94 249 ALA B N 1
ATOM 4708 C CA . ALA B 1 249 ? -3.611 1.322 9.469 1 97.94 249 ALA B CA 1
ATOM 4709 C C . ALA B 1 249 ? -2.461 2.266 9.133 1 97.94 249 ALA B C 1
ATOM 4711 O O . ALA B 1 249 ? -1.962 2.264 8 1 97.94 249 ALA B O 1
ATOM 4712 N N . VAL B 1 250 ? -1.992 3.008 10.055 1 98 250 VAL B N 1
ATOM 4713 C CA . VAL B 1 250 ? -1.043 4.094 9.82 1 98 250 VAL B CA 1
ATOM 4714 C C . VAL B 1 250 ? 0.279 3.52 9.312 1 98 250 VAL B C 1
ATOM 4716 O O . VAL B 1 250 ? 0.876 4.059 8.375 1 98 250 VAL B O 1
ATOM 4719 N N . PRO B 1 251 ? 0.741 2.367 9.867 1 97.69 251 PRO B N 1
ATOM 4720 C CA . PRO B 1 251 ? 2.002 1.811 9.367 1 97.69 251 PRO B CA 1
ATOM 4721 C C . PRO B 1 251 ? 1.936 1.426 7.895 1 97.69 251 PRO B C 1
ATOM 4723 O O . PRO B 1 251 ? 2.975 1.287 7.242 1 97.69 251 PRO B O 1
ATOM 4726 N N . ARG B 1 252 ? 0.717 1.238 7.34 1 98.25 252 ARG B N 1
ATOM 4727 C CA . ARG B 1 252 ? 0.587 0.908 5.922 1 98.25 252 ARG B CA 1
ATOM 4728 C C . ARG B 1 252 ? 1.142 2.025 5.047 1 98.25 252 ARG B C 1
ATOM 4730 O O . ARG B 1 252 ? 1.697 1.766 3.977 1 98.25 252 ARG B O 1
ATOM 4737 N N . TYR B 1 253 ? 1.029 3.32 5.52 1 98.56 253 TYR B N 1
ATOM 4738 C CA . TYR B 1 253 ? 1.618 4.434 4.781 1 98.56 253 TYR B CA 1
ATOM 4739 C C . TYR B 1 253 ? 3.127 4.262 4.648 1 98.56 253 TYR B C 1
ATOM 4741 O O . TYR B 1 253 ? 3.695 4.52 3.586 1 98.56 253 TYR B O 1
ATOM 4749 N N . TYR B 1 254 ? 3.746 3.791 5.68 1 98.25 254 TYR B N 1
ATOM 4750 C CA . TYR B 1 254 ? 5.199 3.684 5.73 1 98.25 254 TYR B CA 1
ATOM 4751 C C . TYR B 1 254 ? 5.684 2.449 4.977 1 98.25 254 TYR B C 1
ATOM 4753 O O . TYR B 1 254 ? 6.84 2.385 4.551 1 98.25 254 TYR B O 1
ATOM 4761 N N . GLY B 1 255 ? 4.797 1.49 4.82 1 97.88 255 GLY B N 1
ATOM 4762 C CA . GLY B 1 255 ? 5.09 0.361 3.953 1 97.88 255 GLY B CA 1
ATOM 4763 C C . GLY B 1 255 ? 4.875 0.666 2.484 1 97.88 255 GLY B C 1
ATOM 4764 O O . GLY B 1 255 ? 5.387 -0.045 1.615 1 97.88 255 GLY B O 1
ATOM 4765 N N . ALA B 1 256 ? 4.152 1.75 2.184 1 98 256 ALA B N 1
ATOM 4766 C CA . ALA B 1 256 ? 3.77 2.068 0.811 1 98 256 ALA B CA 1
ATOM 4767 C C . ALA B 1 256 ? 4.773 3.02 0.166 1 98 256 ALA B C 1
ATOM 4769 O O . ALA B 1 256 ? 4.844 3.119 -1.061 1 98 256 ALA B O 1
ATOM 4770 N N . SER B 1 257 ? 5.531 3.756 0.982 1 96.69 257 SER B N 1
ATOM 4771 C CA . SER B 1 257 ? 6.582 4.625 0.466 1 96.69 257 SER B CA 1
ATOM 4772 C C . SER B 1 257 ? 7.551 5.035 1.569 1 96.69 257 SER B C 1
ATOM 4774 O O . SER B 1 257 ? 7.203 5.004 2.752 1 96.69 257 SER B O 1
ATOM 4776 N N . THR B 1 258 ? 8.75 5.402 1.17 1 97.25 258 THR B N 1
ATOM 4777 C CA . THR B 1 258 ? 9.719 6 2.076 1 97.25 258 THR B CA 1
ATOM 4778 C C . THR B 1 258 ? 9.797 7.508 1.868 1 97.25 258 THR B C 1
ATOM 4780 O O . THR B 1 258 ? 9.359 8.023 0.835 1 97.25 258 THR B O 1
ATOM 4783 N N . PHE B 1 259 ? 10.414 8.18 2.791 1 97.44 259 PHE B N 1
ATOM 4784 C CA . PHE B 1 259 ? 10.648 9.609 2.648 1 97.44 259 PHE B CA 1
ATOM 4785 C C . PHE B 1 259 ? 11.5 9.898 1.416 1 97.44 259 PHE B C 1
ATOM 4787 O O . PHE B 1 259 ? 11.266 10.891 0.718 1 97.44 259 PHE B O 1
ATOM 4794 N N . HIS B 1 260 ? 12.461 9.031 1.154 1 96.75 260 HIS B N 1
ATOM 4795 C CA . HIS B 1 260 ? 13.297 9.156 -0.031 1 96.75 260 HIS B CA 1
ATOM 4796 C C . HIS B 1 260 ? 12.469 9.062 -1.307 1 96.75 260 HIS B C 1
ATOM 4798 O O . HIS B 1 260 ? 12.602 9.906 -2.197 1 96.75 260 HIS B O 1
ATOM 4804 N N . GLN B 1 261 ? 11.625 8.078 -1.386 1 96.94 261 GLN B N 1
ATOM 4805 C CA . GLN B 1 261 ? 10.758 7.887 -2.547 1 96.94 261 GLN B CA 1
ATOM 4806 C C . GLN B 1 261 ? 9.812 9.07 -2.73 1 96.94 261 GLN B C 1
ATOM 4808 O O . GLN B 1 261 ? 9.602 9.539 -3.854 1 96.94 261 GLN B O 1
ATOM 4813 N N . GLU B 1 262 ? 9.242 9.562 -1.663 1 97.69 262 GLU B N 1
ATOM 4814 C CA . GLU B 1 262 ? 8.336 10.703 -1.693 1 97.69 262 GLU B CA 1
ATOM 4815 C C . GLU B 1 262 ? 9.055 11.961 -2.176 1 97.69 262 GLU B C 1
ATOM 4817 O O . GLU B 1 262 ? 8.5 12.742 -2.953 1 97.69 262 GLU B O 1
ATOM 4822 N N . TRP B 1 263 ? 10.273 12.102 -1.713 1 97.56 263 TRP B N 1
ATOM 4823 C CA . TRP B 1 263 ? 11.117 13.211 -2.146 1 97.56 263 TRP B CA 1
ATOM 4824 C C . TRP B 1 263 ? 11.391 13.133 -3.645 1 97.56 263 TRP B C 1
ATOM 4826 O O . TRP B 1 263 ? 11.25 14.133 -4.359 1 97.56 263 TRP B O 1
ATOM 4836 N N . LEU B 1 264 ? 11.742 11.945 -4.164 1 97.31 264 LEU B N 1
ATOM 4837 C CA . LEU B 1 264 ? 11.992 11.758 -5.59 1 97.31 264 LEU B CA 1
ATOM 4838 C C . LEU B 1 264 ? 10.75 12.078 -6.414 1 97.31 264 LEU B C 1
ATOM 4840 O O . LEU B 1 264 ? 10.836 12.797 -7.414 1 97.31 264 LEU B O 1
ATOM 4844 N N . ASP B 1 265 ? 9.656 11.594 -5.953 1 97.25 265 ASP B N 1
ATOM 4845 C CA . ASP B 1 265 ? 8.414 11.805 -6.691 1 97.25 265 ASP B CA 1
ATOM 4846 C C . ASP B 1 265 ? 8.039 13.281 -6.742 1 97.25 265 ASP B C 1
ATOM 4848 O O . ASP B 1 265 ? 7.684 13.805 -7.797 1 97.25 265 ASP B O 1
ATOM 4852 N N . ARG B 1 266 ? 8.164 13.922 -5.598 1 97.81 266 ARG B N 1
ATOM 4853 C CA . ARG B 1 266 ? 7.855 15.352 -5.512 1 97.81 266 ARG B CA 1
ATOM 4854 C C . ARG B 1 266 ? 8.719 16.156 -6.48 1 97.81 266 ARG B C 1
ATOM 4856 O O . ARG B 1 266 ? 8.203 16.953 -7.258 1 97.81 266 ARG B O 1
ATOM 4863 N N . ARG B 1 267 ? 9.984 15.898 -6.531 1 97.19 267 ARG B N 1
ATOM 4864 C CA . ARG B 1 267 ? 10.961 16.641 -7.328 1 97.19 267 ARG B CA 1
ATOM 4865 C C . ARG B 1 267 ? 10.789 16.344 -8.812 1 97.19 267 ARG B C 1
ATOM 4867 O O . ARG B 1 267 ? 10.945 17.234 -9.656 1 97.19 267 ARG B O 1
ATOM 4874 N N . ARG B 1 268 ? 10.414 15.141 -9.086 1 96.44 268 ARG B N 1
ATOM 4875 C CA . ARG B 1 268 ? 10.469 14.695 -10.477 1 96.44 268 ARG B CA 1
ATOM 4876 C C . ARG B 1 268 ? 9.102 14.836 -11.148 1 96.44 268 ARG B C 1
ATOM 4878 O O . ARG B 1 268 ? 9.023 15.039 -12.359 1 96.44 268 ARG B O 1
ATOM 4885 N N . ARG B 1 269 ? 8.07 14.758 -10.32 1 96.62 269 ARG B N 1
ATOM 4886 C CA . ARG B 1 269 ? 6.77 14.609 -10.961 1 96.62 269 ARG B CA 1
ATOM 4887 C C . ARG B 1 269 ? 5.797 15.68 -10.484 1 96.62 269 ARG B C 1
ATOM 4889 O O . ARG B 1 269 ? 5.051 16.25 -11.281 1 96.62 269 ARG B O 1
ATOM 4896 N N . LEU B 1 270 ? 5.797 16.078 -9.258 1 98.38 270 LEU B N 1
ATOM 4897 C CA . LEU B 1 270 ? 4.66 16.797 -8.688 1 98.38 270 LEU B CA 1
ATOM 4898 C C . LEU B 1 270 ? 4.863 18.297 -8.766 1 98.38 270 LEU B C 1
ATOM 4900 O O . LEU B 1 270 ? 3.982 19.031 -9.234 1 98.38 270 LEU B O 1
ATOM 4904 N N . MET B 1 271 ? 6 18.781 -8.359 1 98.31 271 MET B N 1
ATOM 4905 C CA . MET B 1 271 ? 6.211 20.219 -8.188 1 98.31 271 MET B CA 1
ATOM 4906 C C . MET B 1 271 ? 6.02 20.969 -9.508 1 98.31 271 MET B C 1
ATOM 4908 O O . MET B 1 271 ? 5.438 22.047 -9.539 1 98.31 271 MET B O 1
ATOM 4912 N N . GLY B 1 272 ? 6.453 20.391 -10.625 1 97.81 272 GLY B N 1
ATOM 4913 C CA . GLY B 1 272 ? 6.305 21.016 -11.922 1 97.81 272 GLY B CA 1
ATOM 4914 C C . GLY B 1 272 ? 4.859 21.172 -12.352 1 97.81 272 GLY B C 1
ATOM 4915 O O . GLY B 1 272 ? 4.551 21.938 -13.266 1 97.81 272 GLY B O 1
ATOM 4916 N N . LYS B 1 273 ? 3.975 20.484 -11.656 1 98.06 273 LYS B N 1
ATOM 4917 C CA . LYS B 1 273 ? 2.568 20.469 -12.047 1 98.06 273 LYS B CA 1
ATOM 4918 C C . LYS B 1 273 ? 1.744 21.406 -11.172 1 98.06 273 LYS B C 1
ATOM 4920 O O . LYS B 1 273 ? 0.549 21.594 -11.406 1 98.06 273 LYS B O 1
ATOM 4925 N N . TRP B 1 274 ? 2.334 21.984 -10.109 1 98.12 274 TRP B N 1
ATOM 4926 C CA . TRP B 1 274 ? 1.611 22.906 -9.258 1 98.12 274 TRP B CA 1
ATOM 4927 C C . TRP B 1 274 ? 1.339 24.219 -9.984 1 98.12 274 TRP B C 1
ATOM 4929 O O . TRP B 1 274 ? 2.27 24.891 -10.438 1 98.12 274 TRP B O 1
ATOM 4939 N N . GLU B 1 275 ? 0.089 24.609 -10.062 1 96.56 275 GLU B N 1
ATOM 4940 C CA . GLU B 1 275 ? -0.305 25.797 -10.812 1 96.56 275 GLU B CA 1
ATOM 4941 C C . GLU B 1 275 ? -0.836 26.891 -9.891 1 96.56 275 GLU B C 1
ATOM 4943 O O . GLU B 1 275 ? -0.839 28.062 -10.242 1 96.56 275 GLU B O 1
ATOM 4948 N N . CYS B 1 276 ? -1.283 26.469 -8.742 1 95.88 276 CYS B N 1
ATOM 4949 C CA . CYS B 1 276 ? -1.902 27.406 -7.801 1 95.88 276 CYS B CA 1
ATOM 4950 C C . CYS B 1 276 ? -0.851 28.266 -7.117 1 95.88 276 CYS B C 1
ATOM 4952 O O . CYS B 1 276 ? 0.332 27.922 -7.105 1 95.88 276 CYS B O 1
ATOM 4954 N N . PRO B 1 277 ? -1.323 29.484 -6.633 1 97.12 277 PRO B N 1
ATOM 4955 C CA . PRO B 1 277 ? -0.43 30.188 -5.711 1 97.12 277 PRO B CA 1
ATOM 4956 C C . PRO B 1 277 ? -0.082 29.359 -4.477 1 97.12 277 PRO B C 1
ATOM 4958 O O . PRO B 1 277 ? -0.913 28.594 -3.99 1 97.12 277 PRO B O 1
ATOM 4961 N N . ILE B 1 278 ? 1.159 29.531 -3.986 1 98.25 278 ILE B N 1
ATOM 4962 C CA . ILE B 1 278 ? 1.659 28.688 -2.906 1 98.25 278 ILE B CA 1
ATOM 4963 C C . ILE B 1 278 ? 2.277 29.562 -1.815 1 98.25 278 ILE B C 1
ATOM 4965 O O . ILE B 1 278 ? 3.043 30.484 -2.107 1 98.25 278 ILE B O 1
ATOM 4969 N N . VAL B 1 279 ? 1.892 29.359 -0.672 1 98.31 279 VAL B N 1
ATOM 4970 C CA . VAL B 1 279 ? 2.598 29.875 0.5 1 98.31 279 VAL B CA 1
ATOM 4971 C C . VAL B 1 279 ? 3.135 28.703 1.325 1 98.31 279 VAL B C 1
ATOM 4973 O O . VAL B 1 279 ? 2.365 27.875 1.806 1 98.31 279 VAL B O 1
ATOM 4976 N N . ILE B 1 280 ? 4.449 28.625 1.476 1 98.44 280 ILE B N 1
ATOM 4977 C CA . ILE B 1 280 ? 5.082 27.609 2.301 1 98.44 280 ILE B CA 1
ATOM 4978 C C . ILE B 1 280 ? 5.184 28.094 3.742 1 98.44 280 ILE B C 1
ATOM 4980 O O . ILE B 1 280 ? 5.684 29.188 3.996 1 98.44 280 ILE B O 1
ATOM 4984 N N . MET B 1 281 ? 4.641 27.344 4.645 1 98.38 281 MET B N 1
ATOM 4985 C CA . MET B 1 281 ? 4.75 27.641 6.07 1 98.38 281 MET B CA 1
ATOM 4986 C C . MET B 1 281 ? 5.582 26.578 6.781 1 98.38 281 MET B C 1
ATOM 4988 O O . MET B 1 281 ? 5.293 25.391 6.684 1 98.38 281 MET B O 1
ATOM 4992 N N . GLN B 1 282 ? 6.605 27.031 7.496 1 97.81 282 GLN B N 1
ATOM 4993 C CA . GLN B 1 282 ? 7.566 26.125 8.117 1 97.81 282 GLN B CA 1
ATOM 4994 C C . GLN B 1 282 ? 7.914 26.578 9.531 1 97.81 282 GLN B C 1
ATOM 4996 O O . GLN B 1 282 ? 8.016 27.781 9.797 1 97.81 282 GLN B O 1
ATOM 5001 N N . GLY B 1 283 ? 8.07 25.531 10.422 1 98.44 283 GLY B N 1
ATOM 5002 C CA . GLY B 1 283 ? 8.586 25.891 11.742 1 98.44 283 GLY B CA 1
ATOM 5003 C C . GLY B 1 283 ? 9.992 26.438 11.703 1 98.44 283 GLY B C 1
ATOM 5004 O O . GLY B 1 283 ? 10.883 25.859 11.078 1 98.44 283 GLY B O 1
ATOM 5005 N N . TYR B 1 284 ? 10.148 27.5 12.367 1 98.19 284 TYR B N 1
ATOM 5006 C CA . TYR B 1 284 ? 11.445 28.172 12.359 1 98.19 284 TYR B CA 1
ATOM 5007 C C . TYR B 1 284 ? 12.523 27.25 12.93 1 98.19 284 TYR B C 1
ATOM 5009 O O . TYR B 1 284 ? 13.656 27.25 12.445 1 98.19 284 TYR B O 1
ATOM 5017 N N . ASP B 1 285 ? 12.203 26.516 13.914 1 97.75 285 ASP B N 1
ATOM 5018 C CA . ASP B 1 285 ? 13.164 25.656 14.594 1 97.75 285 ASP B CA 1
ATOM 5019 C C . ASP B 1 285 ? 12.805 24.172 14.398 1 97.75 285 ASP B C 1
ATOM 5021 O O . ASP B 1 285 ? 12.977 23.359 15.305 1 97.75 285 ASP B O 1
ATOM 5025 N N . SER B 1 286 ? 12.219 23.859 13.305 1 97.62 286 SER B N 1
ATOM 5026 C CA . SER B 1 286 ? 11.867 22.469 13.008 1 97.62 286 SER B CA 1
ATOM 5027 C C . SER B 1 286 ? 13.094 21.562 13.039 1 97.62 286 SER B C 1
ATOM 5029 O O . SER B 1 286 ? 14.102 21.844 12.383 1 97.62 286 SER B O 1
ATOM 5031 N N . PRO B 1 287 ? 13.047 20.484 13.711 1 96.62 287 PRO B N 1
ATOM 5032 C CA . PRO B 1 287 ? 14.18 19.562 13.75 1 96.62 287 PRO B CA 1
ATOM 5033 C C . PRO B 1 287 ? 14.258 18.672 12.516 1 96.62 287 PRO B C 1
ATOM 5035 O O . PRO B 1 287 ? 15.266 17.984 12.305 1 96.62 287 PRO B O 1
ATOM 5038 N N . THR B 1 288 ? 13.234 18.641 11.734 1 96.25 288 THR B N 1
ATOM 5039 C CA . THR B 1 288 ? 13.188 17.719 10.609 1 96.25 288 THR B CA 1
ATOM 5040 C C . THR B 1 288 ? 13.289 18.469 9.281 1 96.25 288 THR B C 1
ATOM 5042 O O . THR B 1 288 ? 13.57 17.875 8.242 1 96.25 288 THR B O 1
ATOM 5045 N N . GLN B 1 289 ? 12.992 19.734 9.305 1 96.75 289 GLN B N 1
ATOM 5046 C CA . GLN B 1 289 ? 13.008 20.594 8.125 1 96.75 289 GLN B CA 1
ATOM 5047 C C . GLN B 1 289 ? 13.766 21.891 8.398 1 96.75 289 GLN B C 1
ATOM 5049 O O . GLN B 1 289 ? 13.164 22.891 8.773 1 96.75 289 GLN B O 1
ATOM 5054 N N . PRO B 1 290 ? 15.023 21.922 8.078 1 96.94 290 PRO B N 1
ATOM 5055 C CA . PRO B 1 290 ? 15.828 23.109 8.391 1 96.94 290 PRO B CA 1
ATOM 5056 C C . PRO B 1 290 ? 15.414 24.328 7.586 1 96.94 290 PRO B C 1
ATOM 5058 O O . PRO B 1 290 ? 15.219 24.25 6.371 1 96.94 290 PRO B O 1
ATOM 5061 N N . ARG B 1 291 ? 15.266 25.453 8.281 1 97.38 291 ARG B N 1
ATOM 5062 C CA . ARG B 1 291 ? 14.875 26.703 7.613 1 97.38 291 ARG B CA 1
ATOM 5063 C C . ARG B 1 291 ? 15.859 27.047 6.504 1 97.38 291 ARG B C 1
ATOM 5065 O O . ARG B 1 291 ? 15.477 27.641 5.492 1 97.38 291 ARG B O 1
ATOM 5072 N N . GLU B 1 292 ? 17.141 26.562 6.539 1 97.31 292 GLU B N 1
ATOM 5073 C CA . GLU B 1 292 ? 18.188 26.812 5.559 1 97.31 292 GLU B CA 1
ATOM 5074 C C . GLU B 1 292 ? 17.859 26.172 4.215 1 97.31 292 GLU B C 1
ATOM 5076 O O . GLU B 1 292 ? 18.406 26.562 3.182 1 97.31 292 GLU B O 1
ATOM 5081 N N . TRP B 1 293 ? 16.906 25.203 4.254 1 97.25 293 TRP B N 1
ATOM 5082 C CA . TRP B 1 293 ? 16.609 24.438 3.049 1 97.25 293 TRP B CA 1
ATOM 5083 C C . TRP B 1 293 ? 15.5 25.109 2.244 1 97.25 293 TRP B C 1
ATOM 5085 O O . TRP B 1 293 ? 15.164 24.641 1.15 1 97.25 293 TRP B O 1
ATOM 5095 N N . PHE B 1 294 ? 14.938 26.219 2.717 1 97.44 294 PHE B N 1
ATOM 5096 C CA . PHE B 1 294 ? 13.781 26.828 2.074 1 97.44 294 PHE B CA 1
ATOM 5097 C C . PHE B 1 294 ? 14.164 28.156 1.415 1 97.44 294 PHE B C 1
ATOM 5099 O O . PHE B 1 294 ? 13.586 29.203 1.723 1 97.44 294 PHE B O 1
ATOM 5106 N N . ASN B 1 295 ? 15.062 27.984 0.484 1 95.62 295 ASN B N 1
ATOM 5107 C CA . ASN B 1 295 ? 15.477 29.094 -0.355 1 95.62 295 ASN B CA 1
ATOM 5108 C C . ASN B 1 295 ? 14.469 29.359 -1.472 1 95.62 295 ASN B C 1
ATOM 5110 O O . ASN B 1 295 ? 14.25 28.5 -2.33 1 95.62 295 ASN B O 1
ATOM 5114 N N . LEU B 1 296 ? 13.953 30.578 -1.477 1 95.81 296 LEU B N 1
ATOM 5115 C CA . LEU B 1 296 ? 12.859 30.922 -2.377 1 95.81 296 LEU B CA 1
ATOM 5116 C C . LEU B 1 296 ? 13.281 30.781 -3.834 1 95.81 296 LEU B C 1
ATOM 5118 O O . LEU B 1 296 ? 12.516 30.266 -4.66 1 95.81 296 LEU B O 1
ATOM 5122 N N . GLU B 1 297 ? 14.438 31.188 -4.176 1 95.12 297 GLU B N 1
ATOM 5123 C CA . GLU B 1 297 ? 14.914 31.125 -5.551 1 95.12 297 GLU B CA 1
ATOM 5124 C C . GLU B 1 297 ? 15.031 29.672 -6.027 1 95.12 297 GLU B C 1
ATOM 5126 O O . GLU B 1 297 ? 14.656 29.359 -7.156 1 95.12 297 GLU B O 1
ATOM 5131 N N . GLU B 1 298 ? 15.555 28.828 -5.16 1 95.81 298 GLU B N 1
ATOM 5132 C CA . GLU B 1 298 ? 15.68 27.422 -5.504 1 95.81 298 GLU B CA 1
ATOM 5133 C C . GLU B 1 298 ? 14.312 26.766 -5.707 1 95.81 298 GLU B C 1
ATOM 5135 O O . GLU B 1 298 ? 14.117 26 -6.648 1 95.81 298 GLU B O 1
ATOM 5140 N N . ILE B 1 299 ? 13.406 27.109 -4.816 1 97.75 299 ILE B N 1
ATOM 5141 C CA . ILE B 1 299 ? 12.07 26.531 -4.871 1 97.75 299 ILE B CA 1
ATOM 5142 C C . ILE B 1 299 ? 11.344 27.016 -6.129 1 97.75 299 ILE B C 1
ATOM 5144 O O . ILE B 1 299 ? 10.664 26.234 -6.801 1 97.75 299 ILE B O 1
ATOM 5148 N N . GLN B 1 300 ? 11.492 28.25 -6.438 1 96.5 300 GLN B N 1
ATOM 5149 C CA . GLN B 1 300 ? 10.844 28.844 -7.602 1 96.5 300 GLN B CA 1
ATOM 5150 C C . GLN B 1 300 ? 11.211 28.109 -8.883 1 96.5 300 GLN B C 1
ATOM 5152 O O . GLN B 1 300 ? 10.375 27.938 -9.773 1 96.5 300 GLN B O 1
ATOM 5157 N N . GLY B 1 301 ? 12.422 27.656 -9.008 1 96.06 301 GLY B N 1
ATOM 5158 C CA . GLY B 1 301 ? 12.875 26.922 -10.18 1 96.06 301 GLY B CA 1
ATOM 5159 C C . GLY B 1 301 ? 12.133 25.609 -10.375 1 96.06 301 GLY B C 1
ATOM 5160 O O . GLY B 1 301 ? 12.047 25.109 -11.492 1 96.06 301 GLY B O 1
ATOM 5161 N N . LEU B 1 302 ? 11.562 25.109 -9.312 1 96.94 302 LEU B N 1
ATOM 5162 C CA . LEU B 1 302 ? 10.922 23.797 -9.367 1 96.94 302 LEU B CA 1
ATOM 5163 C C . LEU B 1 302 ? 9.406 23.938 -9.469 1 96.94 302 LEU B C 1
ATOM 5165 O O . LEU B 1 302 ? 8.703 22.938 -9.672 1 96.94 302 LEU B O 1
ATOM 5169 N N . VAL B 1 303 ? 8.867 25.156 -9.266 1 97.5 303 VAL B N 1
ATOM 5170 C CA . VAL B 1 303 ? 7.434 25.406 -9.391 1 97.5 303 VAL B CA 1
ATOM 5171 C C . VAL B 1 303 ? 7.191 26.531 -10.391 1 97.5 303 VAL B C 1
ATOM 5173 O O . VAL B 1 303 ? 6.57 27.547 -10.062 1 97.5 303 VAL B O 1
ATOM 5176 N N . PRO B 1 304 ? 7.48 26.344 -11.656 1 94.5 304 PRO B N 1
ATOM 5177 C CA . PRO B 1 304 ? 7.5 27.422 -12.648 1 94.5 304 PRO B CA 1
ATOM 5178 C C . PRO B 1 304 ? 6.105 27.969 -12.961 1 94.5 304 PRO B C 1
ATOM 5180 O O . PRO B 1 304 ? 5.973 29.078 -13.484 1 94.5 304 PRO B O 1
ATOM 5183 N N . ARG B 1 305 ? 5.062 27.297 -12.562 1 94 305 ARG B N 1
ATOM 5184 C CA . ARG B 1 305 ? 3.725 27.703 -12.969 1 94 305 ARG B CA 1
ATOM 5185 C C . ARG B 1 305 ? 3.012 28.453 -11.844 1 94 305 ARG B C 1
ATOM 5187 O O . ARG B 1 305 ? 1.931 29.016 -12.055 1 94 305 ARG B O 1
ATOM 5194 N N . ALA B 1 306 ? 3.613 28.469 -10.656 1 92.12 306 ALA B N 1
ATOM 5195 C CA . ALA B 1 306 ? 2.994 29.141 -9.523 1 92.12 306 ALA B CA 1
ATOM 5196 C C . ALA B 1 306 ? 3.168 30.656 -9.625 1 92.12 306 ALA B C 1
ATOM 5198 O O . ALA B 1 306 ? 4.293 31.156 -9.68 1 92.12 306 ALA B O 1
ATOM 5199 N N . LYS B 1 307 ? 2.082 31.391 -9.594 1 88 307 LYS B N 1
ATOM 5200 C CA . LYS B 1 307 ? 2.139 32.844 -9.758 1 88 307 LYS B CA 1
ATOM 5201 C C . LYS B 1 307 ? 2.602 33.531 -8.477 1 88 307 LYS B C 1
ATOM 5203 O O . LYS B 1 307 ? 3.164 34.625 -8.516 1 88 307 LYS B O 1
ATOM 5208 N N . VAL B 1 308 ? 2.273 32.906 -7.441 1 92.62 308 VAL B N 1
ATOM 5209 C CA . VAL B 1 308 ? 2.695 33.375 -6.125 1 92.62 308 VAL B CA 1
ATOM 5210 C C . VAL B 1 308 ? 3.451 32.281 -5.395 1 92.62 308 VAL B C 1
ATOM 5212 O O . VAL B 1 308 ? 3.053 31.109 -5.445 1 92.62 308 VAL B O 1
ATOM 5215 N N . LEU B 1 309 ? 4.559 32.688 -4.852 1 96.06 309 LEU B N 1
ATOM 5216 C CA . LEU B 1 309 ? 5.34 31.781 -4 1 96.06 309 LEU B CA 1
ATOM 5217 C C . LEU B 1 309 ? 5.965 32.562 -2.84 1 96.06 309 LEU B C 1
ATOM 5219 O O . LEU B 1 309 ? 6.723 33.5 -3.053 1 96.06 309 LEU B O 1
ATOM 5223 N N . GLU B 1 310 ? 5.582 32.156 -1.673 1 97.12 310 GLU B N 1
ATOM 5224 C CA . GLU B 1 310 ? 6.141 32.75 -0.465 1 97.12 310 GLU B CA 1
ATOM 5225 C C . GLU B 1 310 ? 6.562 31.688 0.536 1 97.12 310 GLU B C 1
ATOM 5227 O O . GLU B 1 310 ? 6.023 30.578 0.534 1 97.12 310 GLU B O 1
ATOM 5232 N N . VAL B 1 311 ? 7.566 32.031 1.285 1 97.69 311 VAL B N 1
ATOM 5233 C CA . VAL B 1 311 ? 7.969 31.219 2.418 1 97.69 311 VAL B CA 1
ATOM 5234 C C . VAL B 1 311 ? 7.801 32 3.717 1 97.69 311 VAL B C 1
ATOM 5236 O O . VAL B 1 311 ? 8.266 33.125 3.828 1 97.69 311 VAL B O 1
ATOM 5239 N N . LYS B 1 312 ? 7.098 31.406 4.641 1 97.94 312 LYS B N 1
ATOM 5240 C CA . LYS B 1 312 ? 6.895 31.984 5.969 1 97.94 312 LYS B CA 1
ATOM 5241 C C . LYS B 1 312 ? 7.375 31.031 7.059 1 97.94 312 LYS B C 1
ATOM 5243 O O . LYS B 1 312 ? 7.047 29.844 7.039 1 97.94 312 LYS B O 1
ATOM 5248 N N . PHE B 1 313 ? 8.133 31.562 7.973 1 98.44 313 PHE B N 1
ATOM 5249 C CA . PHE B 1 313 ? 8.57 30.781 9.117 1 98.44 313 PHE B CA 1
ATOM 5250 C C . PHE B 1 313 ? 7.73 31.094 10.352 1 98.44 313 PHE B C 1
ATOM 5252 O O . PHE B 1 313 ? 7.516 32.281 10.672 1 98.44 313 PHE B O 1
ATOM 5259 N N . ILE B 1 314 ? 7.227 30.109 10.953 1 98.69 314 ILE B N 1
ATOM 5260 C CA . ILE B 1 314 ? 6.422 30.234 12.164 1 98.69 314 ILE B CA 1
ATOM 5261 C C . ILE B 1 314 ? 7.27 29.891 13.383 1 98.69 314 ILE B C 1
ATOM 5263 O O . ILE B 1 314 ? 7.992 28.891 13.391 1 98.69 314 ILE B O 1
ATOM 5267 N N . PRO B 1 315 ? 7.184 30.688 14.453 1 98.44 315 PRO B N 1
ATOM 5268 C CA . PRO B 1 315 ? 7.93 30.281 15.656 1 98.44 315 PRO B CA 1
ATOM 5269 C C . PRO B 1 315 ? 7.543 28.891 16.156 1 98.44 315 PRO B C 1
ATOM 5271 O O . PRO B 1 315 ? 6.355 28.578 16.234 1 98.44 315 PRO B O 1
ATOM 5274 N N . GLY B 1 316 ? 8.617 28.141 16.484 1 98 316 GLY B N 1
ATOM 5275 C CA . GLY B 1 316 ? 8.375 26.797 16.984 1 98 316 GLY B CA 1
ATOM 5276 C C . GLY B 1 316 ? 9.07 25.734 16.156 1 98 316 GLY B C 1
ATOM 5277 O O . GLY B 1 316 ? 9.906 26.031 15.305 1 98 316 GLY B O 1
ATOM 5278 N N . GLY B 1 317 ? 8.789 24.484 16.5 1 98.19 317 GLY B N 1
ATOM 5279 C CA . GLY B 1 317 ? 9.344 23.328 15.82 1 98.19 317 GLY B CA 1
ATOM 5280 C C . GLY B 1 317 ? 8.391 22.719 14.805 1 98.19 317 GLY B C 1
ATOM 5281 O O . GLY B 1 317 ? 7.793 23.422 14 1 98.19 317 GLY B O 1
ATOM 5282 N N . HIS B 1 318 ? 8.359 21.359 14.766 1 98.19 318 HIS B N 1
ATOM 5283 C CA . HIS B 1 318 ? 7.578 20.609 13.797 1 98.19 318 HIS B CA 1
ATOM 5284 C C . HIS B 1 318 ? 6.086 20.875 13.977 1 98.19 318 HIS B C 1
ATOM 5286 O O . HIS B 1 318 ? 5.34 20.953 13 1 98.19 318 HIS B O 1
ATOM 5292 N N . PHE B 1 319 ? 5.637 21.078 15.211 1 98.62 319 PHE B N 1
ATOM 5293 C CA . PHE B 1 319 ? 4.215 21.188 15.508 1 98.62 319 PHE B CA 1
ATOM 5294 C C . PHE B 1 319 ? 3.814 22.641 15.711 1 98.62 319 PHE B C 1
ATOM 5296 O O . PHE B 1 319 ? 3.039 22.969 16.609 1 98.62 319 PHE B O 1
ATOM 5303 N N . TRP B 1 320 ? 4.258 23.5 14.812 1 98.38 320 TRP B N 1
ATOM 5304 C CA . TRP B 1 320 ? 4.051 24.938 14.898 1 98.38 320 TRP B CA 1
ATOM 5305 C C . TRP B 1 320 ? 2.562 25.281 14.922 1 98.38 320 TRP B C 1
ATOM 5307 O O . TRP B 1 320 ? 2.156 26.281 15.516 1 98.38 320 TRP B O 1
ATOM 5317 N N . PRO B 1 321 ? 1.573 24.5 14.352 1 98.5 321 PRO B N 1
ATOM 5318 C CA . PRO B 1 321 ? 0.158 24.859 14.477 1 98.5 321 PRO B CA 1
ATOM 5319 C C . PRO B 1 321 ? -0.312 24.891 15.93 1 98.5 321 PRO B C 1
ATOM 5321 O O . PRO B 1 321 ? -1.165 25.719 16.281 1 98.5 321 PRO B O 1
ATOM 5324 N N . LEU B 1 322 ? 0.306 24.062 16.797 1 98.31 322 LEU B N 1
ATOM 5325 C CA . LEU B 1 322 ? -0.138 23.969 18.188 1 98.31 322 LEU B CA 1
ATOM 5326 C C . LEU B 1 322 ? 0.85 24.672 19.109 1 98.31 322 LEU B C 1
ATOM 5328 O O . LEU B 1 322 ? 0.474 25.125 20.188 1 98.31 322 LEU B O 1
ATOM 5332 N N . GLU B 1 323 ? 2.113 24.797 18.672 1 98.25 323 GLU B N 1
ATOM 5333 C CA . GLU B 1 323 ? 3.137 25.484 19.469 1 98.25 323 GLU B CA 1
ATOM 5334 C C . GLU B 1 323 ? 2.926 26.984 19.469 1 98.25 323 GLU B C 1
ATOM 5336 O O . GLU B 1 323 ? 3.182 27.656 20.469 1 98.25 323 GLU B O 1
ATOM 5341 N N . SER B 1 324 ? 2.518 27.5 18.297 1 98.25 324 SER B N 1
ATOM 5342 C CA . SER B 1 324 ? 2.381 28.938 18.094 1 98.25 324 SER B CA 1
ATOM 5343 C C . SER B 1 324 ? 1.058 29.266 17.422 1 98.25 324 SER B C 1
ATOM 5345 O O . SER B 1 324 ? 1.041 29.859 16.328 1 98.25 324 SER B O 1
ATOM 5347 N N . PRO B 1 325 ? -0.027 29 18.156 1 98 325 PRO B N 1
ATOM 5348 C CA . PRO B 1 325 ? -1.34 29.109 17.516 1 98 325 PRO B CA 1
ATOM 5349 C C . PRO B 1 325 ? -1.647 30.531 17.047 1 98 325 PRO B C 1
ATOM 5351 O O . PRO B 1 325 ? -2.234 30.734 15.984 1 98 325 PRO B O 1
ATOM 5354 N N . THR B 1 326 ? -1.262 31.547 17.781 1 98.06 326 THR B N 1
ATOM 5355 C CA . THR B 1 326 ? -1.536 32.938 17.422 1 98.06 326 THR B CA 1
ATOM 5356 C C . THR B 1 326 ? -0.782 33.312 16.141 1 98.06 326 THR B C 1
ATOM 5358 O O . THR B 1 326 ? -1.375 33.844 15.195 1 98.06 326 THR B O 1
ATOM 5361 N N . GLU B 1 327 ? 0.466 33 16.141 1 98.62 327 GLU B N 1
ATOM 5362 C CA . GLU B 1 327 ? 1.296 33.312 14.977 1 98.62 327 GLU B CA 1
ATOM 5363 C C . GLU B 1 327 ? 0.858 32.531 13.758 1 98.62 327 GLU B C 1
ATOM 5365 O O . GLU B 1 327 ? 0.887 33.031 12.633 1 98.62 327 GLU B O 1
ATOM 5370 N N . THR B 1 328 ? 0.514 31.25 13.969 1 98.75 328 THR B N 1
ATOM 5371 C CA . THR B 1 328 ? 0.044 30.406 12.875 1 98.75 328 THR B CA 1
ATOM 5372 C C . THR B 1 328 ? -1.222 30.984 12.25 1 98.75 328 THR B C 1
ATOM 5374 O O . THR B 1 328 ? -1.311 31.109 11.023 1 98.75 328 THR B O 1
ATOM 5377 N N . THR B 1 329 ? -2.18 31.375 13.078 1 98.62 329 THR B N 1
ATOM 5378 C CA . THR B 1 329 ? -3.432 31.922 12.578 1 98.62 329 THR B CA 1
ATOM 5379 C C . THR B 1 329 ? -3.18 33.219 11.805 1 98.62 329 THR B C 1
ATOM 5381 O O . THR B 1 329 ? -3.756 33.438 10.734 1 98.62 329 THR B O 1
ATOM 5384 N N . ALA B 1 330 ? -2.336 34.062 12.336 1 98.69 330 ALA B N 1
ATOM 5385 C CA . ALA B 1 330 ? -1.989 35.281 11.648 1 98.69 330 ALA B CA 1
ATOM 5386 C C . ALA B 1 330 ? -1.369 35 10.281 1 98.69 330 ALA B C 1
ATOM 5388 O O . ALA B 1 330 ? -1.72 35.656 9.289 1 98.69 330 ALA B O 1
ATOM 5389 N N . ALA B 1 331 ? -0.486 34.062 10.227 1 98.56 331 ALA B N 1
ATOM 5390 C CA . ALA B 1 331 ? 0.174 33.688 8.977 1 98.56 331 ALA B CA 1
ATOM 5391 C C . ALA B 1 331 ? -0.825 33.125 7.977 1 98.56 331 ALA B C 1
ATOM 5393 O O . ALA B 1 331 ? -0.741 33.375 6.777 1 98.56 331 ALA B O 1
ATOM 5394 N N . LEU B 1 332 ? -1.746 32.281 8.469 1 98.56 332 LEU B N 1
ATOM 5395 C CA . LEU B 1 332 ? -2.777 31.719 7.609 1 98.56 332 LEU B CA 1
ATOM 5396 C C . LEU B 1 332 ? -3.654 32.812 7.004 1 98.56 332 LEU B C 1
ATOM 5398 O O . LEU B 1 332 ? -3.971 32.75 5.812 1 98.56 332 LEU B O 1
ATOM 5402 N N . ARG B 1 333 ? -4.023 33.812 7.809 1 97.38 333 ARG B N 1
ATOM 5403 C CA . ARG B 1 333 ? -4.816 34.938 7.328 1 97.38 333 ARG B CA 1
ATOM 5404 C C . ARG B 1 333 ? -4.094 35.656 6.203 1 97.38 333 ARG B C 1
ATOM 5406 O O . ARG B 1 333 ? -4.688 35.969 5.168 1 97.38 333 ARG B O 1
ATOM 5413 N N . GLU B 1 334 ? -2.848 35.906 6.449 1 97.38 334 GLU B N 1
ATOM 5414 C CA . GLU B 1 334 ? -2.045 36.594 5.445 1 97.38 334 GLU B CA 1
ATOM 5415 C C . GLU B 1 334 ? -1.932 35.75 4.164 1 97.38 334 GLU B C 1
ATOM 5417 O O . GLU B 1 334 ? -2.062 36.281 3.062 1 97.38 334 GLU B O 1
ATOM 5422 N N . ALA B 1 335 ? -1.685 34.469 4.352 1 97.31 335 ALA B N 1
ATOM 5423 C CA . ALA B 1 335 ? -1.548 33.594 3.205 1 97.31 335 ALA B CA 1
ATOM 5424 C C . ALA B 1 335 ? -2.832 33.562 2.379 1 97.31 335 ALA B C 1
ATOM 5426 O O . ALA B 1 335 ? -2.791 33.656 1.152 1 97.31 335 ALA B O 1
ATOM 5427 N N . LEU B 1 336 ? -3.963 33.406 3.053 1 95.81 336 LEU B N 1
ATOM 5428 C CA . LEU B 1 336 ? -5.242 33.281 2.363 1 95.81 336 LEU B CA 1
ATOM 5429 C C . LEU B 1 336 ? -5.59 34.594 1.645 1 95.81 336 LEU B C 1
ATOM 5431 O O . LEU B 1 336 ? -6.211 34.562 0.579 1 95.81 336 LEU B O 1
ATOM 5435 N N . LYS B 1 337 ? -5.188 35.719 2.188 1 92.62 337 LYS B N 1
ATOM 5436 C CA . LYS B 1 337 ? -5.379 37 1.523 1 92.62 337 LYS B CA 1
ATOM 5437 C C . LYS B 1 337 ? -4.582 37.062 0.225 1 92.62 337 LYS B C 1
ATOM 5439 O O . LYS B 1 337 ? -5.094 37.531 -0.801 1 92.62 337 LYS B O 1
ATOM 5444 N N . VAL B 1 338 ? -3.4 36.594 0.279 1 89.62 338 VAL B N 1
ATOM 5445 C CA . VAL B 1 338 ? -2.514 36.625 -0.88 1 89.62 338 VAL B CA 1
ATOM 5446 C C . VAL B 1 338 ? -3.02 35.656 -1.947 1 89.62 338 VAL B C 1
ATOM 5448 O O . VAL B 1 338 ? -2.953 35.969 -3.143 1 89.62 338 VAL B O 1
ATOM 5451 N N . LEU B 1 339 ? -3.559 34.594 -1.509 1 86.88 339 LEU B N 1
ATOM 5452 C CA . LEU B 1 339 ? -4.016 33.531 -2.42 1 86.88 339 LEU B CA 1
ATOM 5453 C C . LEU B 1 339 ? -5.328 33.938 -3.086 1 86.88 339 LEU B C 1
ATOM 5455 O O . LEU B 1 339 ? -5.609 33.531 -4.211 1 86.88 339 LEU B O 1
ATOM 5459 N N . GLY B 1 340 ? -6.23 34.625 -2.398 1 81.06 340 GLY B N 1
ATOM 5460 C CA . GLY B 1 340 ? -7.547 35 -2.887 1 81.06 340 GLY B CA 1
ATOM 5461 C C . GLY B 1 340 ? -7.523 36.219 -3.801 1 81.06 340 GLY B C 1
ATOM 5462 O O . GLY B 1 340 ? -8.469 36.438 -4.551 1 81.06 340 GLY B O 1
ATOM 5463 N N . ASN B 1 341 ? -6.562 37.062 -3.668 1 71 341 ASN B N 1
ATOM 5464 C CA . ASN B 1 341 ? -6.477 38.281 -4.457 1 71 341 ASN B CA 1
ATOM 5465 C C . ASN B 1 341 ? -5.992 38 -5.875 1 71 341 ASN B C 1
ATOM 5467 O O . ASN B 1 341 ? -5.656 38.906 -6.617 1 71 341 ASN B O 1
ATOM 5471 N N . LEU B 1 342 ? -6.117 36.75 -6.195 1 61.72 342 LEU B N 1
ATOM 5472 C CA . LEU B 1 342 ? -5.719 36.438 -7.566 1 61.72 342 LEU B CA 1
ATOM 5473 C C . LEU B 1 342 ? -6.941 36.156 -8.438 1 61.72 342 LEU B C 1
ATOM 5475 O O . LEU B 1 342 ? -7.93 35.594 -7.953 1 61.72 342 LEU B O 1
#